Protein 1YJ7 (pdb70)

B-factor: mean 23.61, std 8.64, range [11.07, 56.61]

Radius of gyration: 27.66 Å; Cα contacts (8 Å, |Δi|>4): 1142; chains: 4; bounding box: 92×52×59 Å

CATH classification: 3.30.70.1530 (+1 more: 3.30.300.30)

InterPro domains:
  IPR003282 Type III secretion system lipoprotein SctJ [PR01338] (25-35)
  IPR003282 Type III secretion system lipoprotein SctJ [PR01338] (77-90)
  IPR003282 Type III secretion system lipoprotein SctJ [PR01338] (97-112)
  IPR003282 Type III secretion system lipoprotein SctJ [PR01338] (117-130)
  IPR003282 Type III secretion system lipoprotein SctJ [PR01338] (160-172)
  IPR003282 Type III secretion system lipoprotein SctJ [TIGR02544] (8-185)
  IPR006182 Flagellar M-ring, N-terminal [PF01514] (22-181)
  IPR043427 Lipoprotein YscJ/Flagellar M-ring protein [PTHR30046] (10-185)
  IPR045851 AMP-binding enzyme domain superfamily [G3DSA:3.30.300.30] (98-190)

Secondary structure (DSSP, 8-state):
-EEEEEEEE-HHHHHHHHHHHHHTT---EEEE-TTS-EEEEEEGGGHHHHHHHHHHTTPSPPP---HHHH---HHHHHHHHHHHHHHHHHHHHTTSTTEEEEEEEEE--EEEEEEEE-TT---GGGHHHHHHHHHHHSTT--GGGEEEEEEE--/-EEEEEEE-HHHHHHHHHHHHHTT--EEEEE-TTS-EEEEE-GGGHHHHHHHHHHTT-SPPP---HHHH---HHHHHHHHHHHHHHHHHHHHTTSTTEEEEEEEEE---EEEEEEEE-TT---GGGHHHHHHHHHHHSTT--GGGEEEEEEE--/-EEEEEEE-HHHHHHHHHHHHHTT--EEEEE-TTS-EEEEE-GGGHHHHHHHHHHTTPSPPP---HHHH---HHHHHHHHHHHHHHHHHHHHTTSTTEEEEEEEEE---EEEEEEEE-TTS--GGGHHHHHHHHHHHSTT--GGGEEEEEEE-/-EEEEEEE-HHHHHHHHHHHHHTT--EEEEE-TTS-EEEEE-GGGHHHHHHHHHHTT-SPPP---HHHH---HHHHHHHHHHHHHHHHHHHHTTSTTEEEEEEEEE---EEEEEEEE-TT---GGGHHHHHHHHHHHSTT--GGGEEEEEEETTBTT-

Sequence (619 aa):
MKEQLYTGLTEKEANQMQALLLSNDVNVSKEMDKSGNMTLSVAAADFVRAITILNNNGFPKKKFADIEVIFPSPSQENAKINYLKEQDIERLLSKIPGVIDCSVSLNVSSAAVLVISSPEVNLAPSVIQIKNLVKNSVDDLKLENISVVIKSSSKEQLYTGLTEKEANQMQALLLSNDVNVSKEMDKSGNMTLSVAAADFVRAITILNNNGFPKKKFADIEVIFPSPSQENAKINYLKEQDIERLLSKIPGVIDCSVSLNVPSSAAVLVISSPEVNLAPSVIQIKNLVKNSVDDLKLENISVVIKSSSKEQLYTGLTEKEANQMQALLLSNDVNVSKEMDKSGNMTLSVAAADFVRAITILNNNGFPKKKFADIEVIFPSPSQENAKINYLKEQDIERLLSKIPGVIDCSVSLNVPSSAAVLVISSPEVNLAPSVIQIKNLVKNSVDDLKLENISVVIKSSKEQLYTGLTEKEANQMQALLLSNDVNVSKEMDKSGNMTLSVAAADFVRAITILNNNGFPKKKFADIEVIFPSPSQENAKINYLKEQDIERLLSKIPGVIDCSVSLNVPSSAAVLVISSPEVNLAPSVIQIKNLVKNSVDDLKLENISVVIKSSSGQDG

Foldseek 3Di:
DKAWDDKQADPVLVVVLCVQQVVVPFHWDWDADPVRIMIIMGRPVCVVVSVVSCVVVCPPPDDDDDLCVVPCPDVNVVVVVQVVLQVVLQVVVCPPPFFPGKGWDQDPPAIEIETEGAPVDDCPVCPVVSLVSSQVSDPPYDSVRYHYHYHYPD/DAWDDWQADPVLVVVLVVQCVVVVWAKDWDADPVRIIIIDGDPVCVVVSVVSQVVLCPPPDDDDDLCVVPCPPVSVVVVVQVVLQVVLQVVVCPPAFFPGKGWDWAPVIAIEIETEGEPPDDCVVCQVVSLVSSQVSDPNHDSVRYHYHYHYSD/DAWDDKQAAPVLVVVLCVQCVVVVWDKDWDADPVRIIIIDGDPVCVVVSVVSCVVVCPPPDDDDDLCVVPCPVVNVVVVVQVVLQVVLQVVVCPPAFFDGKGKDWAPVIAIEIETEGAPVDDCPVVQVVSLVSSQVSDPNHDSVRYHYHYHYD/DAWDDWQADPVLCVVLVVQCVVVVWDKDWDADPVRIITIDGDPVCVVVSCVSCVVLCPPPDDDDDLCVVPCPPVNVVVVVQVVLQVVLQVVVCPPPFWDGKGWDWDPVIAIEIETEGAQVDDCVVCPVVSLVSSQVSDPNHDSVRYHYDYYYPVDDVD

Nearest PDB structures (foldseek):
  1yj7-assembly1_A  TM=1.007E+00  e=2.383E-31  Escherichia coli
  1yj7-assembly1_C  TM=9.961E-01  e=4.045E-28  Escherichia coli
  2y9j-assembly1_Y  TM=9.051E-01  e=1.769E-15  Salmonella enterica subsp. enterica serovar Typhimurium
  8axn-assembly1_a  TM=8.105E-01  e=4.678E-13  Shigella flexneri
  4oyc-assembly1_A  TM=8.764E-01  e=5.494E-07  Salmonella enterica subsp. enterica serovar Typhimurium str. LT2

Organism: Escherichia coli (NCBI:txid562)

Solvent-accessible surface area: 29786 Å² total; per-residue (Å²): 186,135,59,109,17,63,72,47,11,90,33,83,36,0,0,44,0,1,12,33,0,49,66,67,117,1,111,18,45,36,99,76,57,212,95,36,57,4,10,0,7,2,50,29,105,24,68,113,114,0,35,64,21,0,93,116,63,41,29,54,113,168,189,174,85,71,27,49,110,99,71,140,100,107,94,56,29,91,38,16,54,37,58,15,36,26,26,30,2,22,92,3,1,30,48,5,43,8,6,26,60,9,63,8,71,14,89,104,62,36,6,53,5,73,0,42,7,2,63,143,61,109,9,68,99,8,33,111,59,1,48,40,1,0,52,6,1,6,80,111,8,127,70,145,65,7,68,22,73,45,123,53,68,122,144,31,47,1,9,42,49,12,81,34,70,33,0,1,36,0,10,7,36,0,65,77,64,127,2,75,12,43,48,128,114,64,213,93,26,51,17,24,0,20,0,31,57,102,25,0,48,100,0,3,62,22,0,36,20,70,14,21,23,99,66,190,32,14,68,6,57,95,10,6,139,87,109,45,51,40,93,16,19,56,30,59,15,35,10,24,24,2,17,81,3,0,26,48,4,53,16,7,41,30,3,7,8,2,2,22,109,148,8,10,0,0,0,0,0,11,4,3,63,138,62,110,8,62,104,10,35,114,57,0,48,43,1,0,58,9,1,5,76,87,9,125,80,139,32,6,14,19,10,41,43,44,49,116,160,42,79,4,5,49,47,11,91,31,78,30,0,0,51,0,0,12,36,0,47,69,63,124,1,108,16,48,31,108,78,58,212,96,36,57,4,5,0,15,0,37,73,105,28,5,48,109,0,0,63,24,0,40,22,58,13,24,24,94,83,186,38,18,65,6,51,98,7,5,132,83,115,39,44,33,86,14,23,51,32,54,15,36,9,24,24,2,16,79,4,0,33,58,5,22,15,12,35,34,1,7,9,1,1,22,110,145,8,11,0,0,0,0,0,10,4,2,65,140,45,103,2,63,108,6,34,100,63,0,43,41,1,0,59,10,1,3,79,89,10,120,70,133,35,6,13,19,8,38,44,59,75,145,30,50,1,8,42,48,12,85,112,144,35,0,73,83,0,33,61,38,0,92,87,57,123,2,84,15,48,74,111,124,67,210,95,27,54,16,14,0,15,0,28,65,104,25,0,51,101,0,8,67,25,0,38,28,68,17,22,27,113,84,186,29,15,66,4,95,92,10,6,132,80,115,41,47,92,93,14,56,99,32,81,101,74,9,71,53,5,34,155,79,0,56,160,36,120,17,15,97,55,6,5,7,2,2,18,108,138,9,10,0,0,0,0,0,11,5,27,61,162,57,112,9,54,106,22,32,128,106,0,56,62,73,0,68,118,32,13,109,96,8,121,82,141,36,6,16,24,7,46,27,15,57,71,16,47,156,62

Structure (mmCIF, N/CA/C/O backbone):
data_1YJ7
#
_entry.id   1YJ7
#
_cell.length_a   164.817
_cell.length_b   164.817
_cell.length_c   67.179
_cell.angle_alpha   90.00
_cell.angle_beta   90.00
_cell.angle_gamma   120.00
#
_symmetry.space_group_name_H-M   'P 65'
#
loop_
_entity.id
_entity.type
_entity.pdbx_description
1 polymer escJ
2 non-polymer 'PHOSPHATE ION'
3 non-polymer GLYCEROL
4 water water
#
loop_
_atom_site.group_PDB
_atom_site.id
_atom_site.type_symbol
_atom_site.label_atom_id
_atom_site.label_alt_id
_atom_site.label_comp_id
_atom_site.label_asym_id
_atom_site.label_entity_id
_atom_site.label_seq_id
_atom_site.pdbx_PDB_ins_code
_atom_site.Cartn_x
_atom_site.Cartn_y
_atom_site.Cartn_z
_atom_site.occupancy
_atom_site.B_iso_or_equiv
_atom_site.auth_seq_id
_atom_site.auth_comp_id
_atom_site.auth_asym_id
_atom_site.auth_atom_id
_atom_site.pdbx_PDB_model_num
ATOM 1 N N . MET A 1 1 ? 42.188 70.484 26.062 1.00 18.53 20 MET A N 1
ATOM 2 C CA . MET A 1 1 ? 41.939 69.069 26.455 1.00 19.25 20 MET A CA 1
ATOM 3 C C . MET A 1 1 ? 40.971 69.040 27.629 1.00 18.88 20 MET A C 1
ATOM 4 O O . MET A 1 1 ? 41.112 69.819 28.554 1.00 16.76 20 MET A O 1
ATOM 9 N N . LYS A 1 2 ? 40.007 68.138 27.548 1.00 19.61 21 LYS A N 1
ATOM 10 C CA . LYS A 1 2 ? 38.999 67.897 28.576 1.00 20.63 21 LYS A CA 1
ATOM 11 C C . LYS A 1 2 ? 39.385 66.617 29.290 1.00 20.38 21 LYS A C 1
ATOM 12 O O . LYS A 1 2 ? 40.010 65.737 28.696 1.00 20.66 21 LYS A O 1
ATOM 18 N N . GLU A 1 3 ? 39.001 66.489 30.560 1.00 18.91 22 GLU A N 1
ATOM 19 C CA . GLU A 1 3 ? 39.236 65.268 31.309 1.00 18.64 22 GLU A CA 1
ATOM 20 C C . GLU A 1 3 ? 37.979 64.866 32.063 1.00 17.41 22 GLU A C 1
ATOM 21 O O . GLU A 1 3 ? 37.399 65.679 32.769 1.00 15.50 22 GLU A O 1
ATOM 27 N N . GLN A 1 4 ? 37.570 63.615 31.888 1.00 16.31 23 GLN A N 1
ATOM 28 C CA . GLN A 1 4 ? 36.388 63.096 32.571 1.00 15.96 23 GLN A CA 1
ATOM 29 C C . GLN A 1 4 ? 36.693 63.052 34.049 1.00 15.42 23 GLN A C 1
ATOM 30 O O . GLN A 1 4 ? 37.795 62.702 34.435 1.00 16.79 23 GLN A O 1
ATOM 41 N N . LEU A 1 5 ? 35.731 63.431 34.858 1.00 14.99 24 LEU A N 1
ATOM 42 C CA . LEU A 1 5 ? 35.821 63.209 36.316 1.00 14.20 24 LEU A CA 1
ATOM 43 C C . LEU A 1 5 ? 35.116 61.906 36.684 1.00 13.99 24 LEU A C 1
ATOM 44 O O . LEU A 1 5 ? 35.750 60.938 37.101 1.00 14.05 24 LEU A O 1
ATOM 49 N N . TYR A 1 6 ? 33.806 61.871 36.477 1.00 14.04 25 TYR A N 1
ATOM 50 C CA . TYR A 1 6 ? 32.970 60.746 36.856 1.00 13.62 25 TYR A CA 1
ATOM 51 C C . TYR A 1 6 ? 31.896 60.463 35.799 1.00 15.05 25 TYR A C 1
ATOM 52 O O . TYR A 1 6 ? 31.337 61.384 35.217 1.00 15.17 25 TYR A O 1
ATOM 61 N N . THR A 1 7 ? 31.627 59.184 35.578 1.00 16.37 26 THR A N 1
ATOM 62 C CA . THR A 1 7 ? 30.456 58.711 34.834 1.00 16.67 26 THR A CA 1
ATOM 63 C C . THR A 1 7 ? 29.497 57.951 35.754 1.00 17.44 26 THR A C 1
ATOM 64 O O . THR A 1 7 ? 29.799 57.692 36.935 1.00 17.41 26 THR A O 1
ATOM 68 N N . GLY A 1 8 ? 28.340 57.579 35.208 1.00 17.44 27 GLY A N 1
ATOM 69 C CA . GLY A 1 8 ? 27.379 56.758 35.925 1.00 17.83 27 GLY A CA 1
ATOM 70 C C . GLY A 1 8 ? 26.611 57.485 37.008 1.00 17.82 27 GLY A C 1
ATOM 71 O O . GLY A 1 8 ? 26.038 56.854 37.903 1.00 18.35 27 GLY A O 1
ATOM 72 N N . LEU A 1 9 ? 26.597 58.819 36.969 1.00 16.81 28 LEU A N 1
ATOM 73 C CA . LEU A 1 9 ? 25.952 59.595 38.028 1.00 16.49 28 LEU A CA 1
ATOM 74 C C . LEU A 1 9 ? 24.445 59.736 37.780 1.00 16.55 28 LEU A C 1
ATOM 75 O O . LEU A 1 9 ? 23.999 59.809 36.632 1.00 16.49 28 LEU A O 1
ATOM 80 N N . THR A 1 10 ? 23.664 59.799 38.859 1.00 16.73 29 THR A N 1
ATOM 81 C CA . THR A 1 10 ? 22.267 60.220 38.752 1.00 16.69 29 THR A CA 1
ATOM 82 C C . THR A 1 10 ? 22.209 61.683 38.357 1.00 16.58 29 THR A C 1
ATOM 83 O O . THR A 1 10 ? 23.172 62.434 38.529 1.00 15.00 29 THR A O 1
ATOM 87 N N . GLU A 1 11 ? 21.063 62.097 37.833 1.00 16.68 30 GLU A N 1
ATOM 88 C CA . GLU A 1 11 ? 20.888 63.490 37.474 1.00 16.48 30 GLU A CA 1
ATOM 89 C C . GLU A 1 11 ? 21.027 64.382 38.712 1.00 16.81 30 GLU A C 1
ATOM 90 O O . GLU A 1 11 ? 21.708 65.403 38.664 1.00 14.94 30 GLU A O 1
ATOM 96 N N . LYS A 1 12 ? 20.434 63.978 39.835 1.00 17.35 31 LYS A N 1
ATOM 97 C CA . LYS A 1 12 ? 20.464 64.782 41.061 1.00 18.37 31 LYS A CA 1
ATOM 98 C C . LYS A 1 12 ? 21.893 64.988 41.578 1.00 17.85 31 LYS A C 1
ATOM 99 O O . LYS A 1 12 ? 22.282 66.108 41.911 1.00 17.39 31 LYS A O 1
ATOM 105 N N . GLU A 1 13 ? 22.670 63.910 41.644 1.00 17.24 32 GLU A N 1
ATOM 106 C CA . GLU A 1 13 ? 24.028 64.013 42.165 1.00 17.53 32 GLU A CA 1
ATOM 107 C C . GLU A 1 13 ? 24.956 64.756 41.196 1.00 16.07 32 GLU A C 1
ATOM 108 O O . GLU A 1 13 ? 25.771 65.561 41.642 1.00 16.45 32 GLU A O 1
ATOM 114 N N . ALA A 1 14 ? 24.843 64.503 39.893 1.00 14.40 33 ALA A N 1
ATOM 115 C CA . ALA A 1 14 ? 25.636 65.255 38.927 1.00 13.82 33 ALA A CA 1
ATOM 116 C C . ALA A 1 14 ? 25.319 66.731 39.088 1.00 13.43 33 ALA A C 1
ATOM 117 O O . ALA A 1 14 ? 26.217 67.553 39.029 1.00 13.00 33 ALA A O 1
ATOM 119 N N . ASN A 1 15 ? 24.042 67.081 39.277 1.00 13.86 34 ASN A N 1
ATOM 120 C CA . ASN A 1 15 ? 23.690 68.480 39.491 1.00 14.00 34 ASN A CA 1
ATOM 121 C C . ASN A 1 15 ? 24.317 69.082 40.739 1.00 13.75 34 ASN A C 1
ATOM 122 O O . ASN A 1 15 ? 24.776 70.216 40.714 1.00 13.71 34 ASN A O 1
ATOM 127 N N . GLN A 1 16 ? 24.334 68.321 41.824 1.00 14.02 35 GLN A N 1
ATOM 128 C CA . GLN A 1 16 ? 24.943 68.789 43.059 1.00 14.42 35 GLN A CA 1
ATOM 129 C C . GLN A 1 16 ? 26.447 69.026 42.857 1.00 13.60 35 GLN A C 1
ATOM 130 O O . GLN A 1 16 ? 26.985 70.052 43.264 1.00 13.27 35 GLN A O 1
ATOM 141 N N . MET A 1 17 ? 27.098 68.096 42.186 1.00 13.23 36 MET A N 1
ATOM 142 C CA . MET A 1 17 ? 28.539 68.190 41.925 1.00 13.13 36 MET A CA 1
ATOM 143 C C . MET A 1 17 ? 28.877 69.341 40.968 1.00 12.98 36 MET A C 1
ATOM 144 O O . MET A 1 17 ? 29.857 70.072 41.182 1.00 12.16 36 MET A O 1
ATOM 149 N N . GLN A 1 18 ? 28.069 69.499 39.911 1.00 12.64 37 GLN A N 1
ATOM 150 C CA . GLN A 1 18 ? 28.253 70.558 38.930 1.00 12.45 37 GLN A CA 1
ATOM 151 C C . GLN A 1 18 ? 28.062 71.925 39.572 1.00 12.25 37 GLN A C 1
ATOM 152 O O . GLN A 1 18 ? 28.880 72.826 39.401 1.00 11.59 37 GLN A O 1
ATOM 158 N N . ALA A 1 19 ? 27.013 72.079 40.375 1.00 12.01 38 ALA A N 1
ATOM 159 C CA . ALA A 1 19 ? 26.787 73.348 41.050 1.00 12.35 38 ALA A CA 1
ATOM 160 C C . ALA A 1 19 ? 27.886 73.651 42.067 1.00 13.12 38 ALA A C 1
ATOM 161 O O . ALA A 1 19 ? 28.323 74.788 42.177 1.00 12.58 38 ALA A O 1
ATOM 163 N N . LEU A 1 20 ? 28.357 72.637 42.788 1.00 12.82 39 LEU A N 1
ATOM 164 C CA . LEU A 1 20 ? 29.450 72.813 43.731 1.00 12.69 39 LEU A CA 1
ATOM 165 C C . LEU A 1 20 ? 30.729 73.323 43.045 1.00 12.69 39 LEU A C 1
ATOM 166 O O . LEU A 1 20 ? 31.385 74.251 43.516 1.00 12.68 39 LEU A O 1
ATOM 171 N N . LEU A 1 21 ? 31.073 72.709 41.922 1.00 12.75 40 LEU A N 1
ATOM 172 C CA . LEU A 1 21 ? 32.270 73.107 41.174 1.00 12.52 40 LEU A CA 1
ATOM 173 C C . LEU A 1 21 ? 32.111 74.510 40.631 1.00 12.05 40 LEU A C 1
ATOM 174 O O . LEU A 1 21 ? 32.993 75.354 40.819 1.00 11.58 40 LEU A O 1
ATOM 179 N N . LEU A 1 22 ? 30.988 74.796 39.975 1.00 11.69 41 LEU A N 1
ATOM 180 C CA . LEU A 1 22 ? 30.806 76.123 39.405 1.00 12.39 41 LEU A CA 1
ATOM 181 C C . LEU A 1 22 ? 30.868 77.193 40.493 1.00 13.27 41 LEU A C 1
ATOM 182 O O . LEU A 1 22 ? 31.453 78.255 40.298 1.00 12.55 41 LEU A O 1
ATOM 187 N N . SER A 1 23 ? 30.290 76.908 41.654 1.00 14.88 42 SER A N 1
ATOM 188 C CA . SER A 1 23 ? 30.236 77.921 42.709 1.00 16.45 42 SER A CA 1
ATOM 189 C C . SER A 1 23 ? 31.585 78.106 43.407 1.00 16.86 42 SER A C 1
ATOM 190 O O . SER A 1 23 ? 31.799 79.107 44.100 1.00 17.91 42 SER A O 1
ATOM 193 N N . ASN A 1 24 ? 32.496 77.161 43.183 1.00 16.18 43 ASN A N 1
ATOM 194 C CA . ASN A 1 24 ? 33.867 77.214 43.648 1.00 16.53 43 ASN A CA 1
ATOM 195 C C . ASN A 1 24 ? 34.850 77.519 42.493 1.00 16.75 43 ASN A C 1
ATOM 196 O O . ASN A 1 24 ? 36.034 77.156 42.527 1.00 17.71 43 ASN A O 1
ATOM 201 N N . ASP A 1 25 ? 34.326 78.175 41.467 1.00 17.26 44 ASP A N 1
ATOM 202 C CA . ASP A 1 25 ? 35.120 78.738 40.381 1.00 18.24 44 ASP A CA 1
ATOM 203 C C . ASP A 1 25 ? 35.933 77.703 39.615 1.00 17.13 44 ASP A C 1
ATOM 204 O O . ASP A 1 25 ? 37.084 77.924 39.219 1.00 17.97 44 ASP A O 1
ATOM 209 N N . VAL A 1 26 ? 35.279 76.579 39.352 1.00 15.77 45 VAL A N 1
ATOM 210 C CA . VAL A 1 26 ? 35.767 75.584 38.417 1.00 15.42 45 VAL A CA 1
ATOM 211 C C . VAL A 1 26 ? 34.710 75.319 37.353 1.00 14.98 45 VAL A C 1
ATOM 212 O O . VAL A 1 26 ? 33.584 74.912 37.662 1.00 13.86 45 VAL A O 1
ATOM 216 N N . ASN A 1 27 ? 35.078 75.543 36.094 1.00 14.24 46 ASN A N 1
ATOM 217 C CA . ASN A 1 27 ? 34.216 75.231 34.964 1.00 15.17 46 ASN A CA 1
ATOM 218 C C . ASN A 1 27 ? 33.957 73.739 34.881 1.00 15.10 46 ASN A C 1
ATOM 219 O O . ASN A 1 27 ? 34.812 72.944 35.246 1.00 15.99 46 ASN A O 1
ATOM 224 N N . VAL A 1 28 ? 32.779 73.361 34.409 1.00 15.19 47 VAL A N 1
ATOM 225 C CA . VAL A 1 28 ? 32.464 71.951 34.241 1.00 15.99 47 VAL A CA 1
ATOM 226 C C . VAL A 1 28 ? 31.497 71.760 33.074 1.00 15.72 47 VAL A C 1
ATOM 227 O O . VAL A 1 28 ? 30.665 72.634 32.770 1.00 14.95 47 VAL A O 1
ATOM 231 N N . SER A 1 29 ? 31.654 70.630 32.384 1.00 14.45 48 SER A N 1
ATOM 232 C CA . SER A 1 29 ? 30.767 70.243 31.317 1.00 15.03 48 SER A CA 1
ATOM 233 C C . SER A 1 29 ? 30.101 68.920 31.671 1.00 15.10 48 SER A C 1
ATOM 234 O O . SER A 1 29 ? 30.650 68.110 32.408 1.00 14.18 48 SER A O 1
ATOM 237 N N . LYS A 1 30 ? 28.901 68.715 31.145 1.00 14.51 49 LYS A N 1
ATOM 238 C CA . LYS A 1 30 ? 28.088 67.569 31.480 1.00 14.43 49 LYS A CA 1
ATOM 239 C C . LYS A 1 30 ? 27.520 66.944 30.220 1.00 16.34 49 LYS A C 1
ATOM 240 O O . LYS A 1 30 ? 27.167 67.660 29.280 1.00 16.30 49 LYS A O 1
ATOM 246 N N . GLU A 1 31 ? 27.443 65.624 30.205 1.00 16.94 50 GLU A N 1
ATOM 247 C CA . GLU A 1 31 ? 26.747 64.915 29.130 1.00 19.68 50 GLU A CA 1
ATOM 248 C C . GLU A 1 31 ? 25.983 63.723 29.693 1.00 20.30 50 GLU A C 1
ATOM 249 O O . GLU A 1 31 ? 26.294 63.244 30.766 1.00 18.66 50 GLU A O 1
ATOM 255 N N . MET A 1 32 ? 24.983 63.250 28.950 1.00 21.67 51 MET A N 1
ATOM 256 C CA . MET A 1 32 ? 24.283 62.025 29.300 1.00 22.82 51 MET A CA 1
ATOM 257 C C . MET A 1 32 ? 24.759 60.911 28.374 1.00 24.09 51 MET A C 1
ATOM 258 O O . MET A 1 32 ? 24.805 61.110 27.156 1.00 24.50 51 MET A O 1
ATOM 263 N N . ASP A 1 33 ? 25.123 59.756 28.933 1.00 25.23 52 ASP A N 1
ATOM 264 C CA . ASP A 1 33 ? 25.571 58.626 28.116 1.00 26.66 52 ASP A CA 1
ATOM 265 C C . ASP A 1 33 ? 24.372 57.825 27.596 1.00 28.27 52 ASP A C 1
ATOM 266 O O . ASP A 1 33 ? 23.217 58.196 27.830 1.00 27.43 52 ASP A O 1
ATOM 271 N N . LYS A 1 34 ? 24.658 56.743 26.877 1.00 30.70 53 LYS A N 1
ATOM 272 C CA . LYS A 1 34 ? 23.617 55.961 26.207 1.00 32.62 53 LYS A CA 1
ATOM 273 C C . LYS A 1 34 ? 22.703 55.203 27.166 1.00 32.76 53 LYS A C 1
ATOM 274 O O . LYS A 1 34 ? 21.608 54.788 26.768 1.00 34.37 53 LYS A O 1
ATOM 280 N N . SER A 1 35 ? 23.138 55.014 28.414 1.00 32.13 54 SER A N 1
ATOM 281 C CA . SER A 1 35 ? 22.318 54.366 29.444 1.00 31.32 54 SER A CA 1
ATOM 282 C C . SER A 1 35 ? 21.477 55.329 30.280 1.00 30.06 54 SER A C 1
ATOM 283 O O . SER A 1 35 ? 20.759 54.898 31.192 1.00 30.96 54 SER A O 1
ATOM 286 N N . GLY A 1 36 ? 21.565 56.625 29.985 1.00 27.91 55 GLY A N 1
ATOM 287 C CA . GLY A 1 36 ? 20.818 57.640 30.701 1.00 26.29 55 GLY A CA 1
ATOM 288 C C . GLY A 1 36 ? 21.509 58.199 31.943 1.00 24.89 55 GLY A C 1
ATOM 289 O O . GLY A 1 36 ? 20.902 58.961 32.682 1.00 24.93 55 GLY A O 1
ATOM 290 N N . ASN A 1 37 ? 22.764 57.818 32.176 1.00 22.72 56 ASN A N 1
ATOM 291 C CA . ASN A 1 37 ? 23.526 58.334 33.306 1.00 21.34 56 ASN A CA 1
ATOM 292 C C . ASN A 1 37 ? 24.348 59.561 32.902 1.00 19.06 56 ASN A C 1
ATOM 293 O O . ASN A 1 37 ? 24.568 59.809 31.712 1.00 18.36 56 ASN A O 1
ATOM 298 N N . MET A 1 38 ? 24.818 60.315 33.902 1.00 17.41 57 MET A N 1
ATOM 299 C CA . MET A 1 38 ? 25.475 61.589 33.663 1.00 16.05 57 MET A CA 1
ATOM 300 C C . MET A 1 38 ? 26.979 61.487 33.849 1.00 16.07 57 MET A C 1
ATOM 301 O O . MET A 1 38 ? 27.453 60.795 34.744 1.00 16.05 57 MET A O 1
ATOM 306 N N . THR A 1 39 ? 27.702 62.182 32.978 1.00 14.86 58 THR A N 1
ATOM 307 C CA . THR A 1 39 ? 29.153 62.289 33.029 1.00 14.38 58 THR A CA 1
ATOM 308 C C . THR A 1 39 ? 29.538 63.750 33.216 1.00 13.80 58 THR A C 1
ATOM 309 O O . THR A 1 39 ? 29.019 64.623 32.522 1.00 13.58 58 THR A O 1
ATOM 313 N N . LEU A 1 40 ? 30.440 64.018 34.159 1.00 12.36 59 LEU A N 1
ATOM 314 C CA . LEU A 1 40 ? 30.981 65.352 34.376 1.00 12.16 59 LEU A CA 1
ATOM 315 C C . LEU A 1 40 ? 32.445 65.345 33.988 1.00 11.70 59 LEU A C 1
ATOM 316 O O . LEU A 1 40 ? 33.168 64.400 34.303 1.00 12.15 59 LEU A O 1
ATOM 321 N N . SER A 1 41 ? 32.860 66.393 33.282 1.00 11.95 60 SER A N 1
ATOM 322 C CA . SER A 1 41 ? 34.243 66.616 32.855 1.00 11.72 60 SER A CA 1
ATOM 323 C C . SER A 1 41 ? 34.689 68.030 33.191 1.00 11.73 60 SER A C 1
ATOM 324 O O . SER A 1 41 ? 33.861 68.913 33.399 1.00 12.26 60 SER A O 1
ATOM 327 N N . VAL A 1 42 ? 35.997 68.247 33.216 1.00 11.79 61 VAL A N 1
ATOM 328 C CA . VAL A 1 42 ? 36.574 69.570 33.393 1.00 12.67 61 VAL A CA 1
ATOM 329 C C . VAL A 1 42 ? 37.691 69.778 32.373 1.00 12.64 61 VAL A C 1
ATOM 330 O O . VAL A 1 42 ? 38.173 68.831 31.759 1.00 12.60 61 VAL A O 1
ATOM 334 N N . ALA A 1 43 ? 38.110 71.022 32.210 1.00 12.87 62 ALA A N 1
ATOM 335 C CA . ALA A 1 43 ? 39.322 71.304 31.448 1.00 13.46 62 ALA A CA 1
ATOM 336 C C . ALA A 1 43 ? 40.457 70.604 32.166 1.00 13.96 62 ALA A C 1
ATOM 337 O O . ALA A 1 43 ? 40.490 70.568 33.408 1.00 13.55 62 ALA A O 1
ATOM 339 N N . ALA A 1 44 ? 41.383 70.002 31.417 1.00 14.06 63 ALA A N 1
ATOM 340 C CA . ALA A 1 44 ? 42.419 69.184 32.053 1.00 15.21 63 ALA A CA 1
ATOM 341 C C . ALA A 1 44 ? 43.229 69.911 33.113 1.00 14.82 63 ALA A C 1
ATOM 342 O O . ALA A 1 44 ? 43.612 69.304 34.112 1.00 15.39 63 ALA A O 1
ATOM 344 N N . ALA A 1 45 ? 43.479 71.206 32.916 1.00 14.53 64 ALA A N 1
ATOM 345 C CA . ALA A 1 45 ? 44.292 71.988 33.820 1.00 14.44 64 ALA A CA 1
ATOM 346 C C . ALA A 1 45 ? 43.617 72.154 35.170 1.00 14.52 64 ALA A C 1
ATOM 347 O O . ALA A 1 45 ? 44.286 72.423 36.162 1.00 15.82 64 ALA A O 1
ATOM 349 N N . ASP A 1 46 ? 42.301 71.973 35.193 1.00 12.67 65 ASP A N 1
ATOM 350 C CA . ASP A 1 46 ? 41.502 72.155 36.399 1.00 12.61 65 ASP A CA 1
ATOM 351 C C . ASP A 1 46 ? 41.274 70.856 37.179 1.00 12.69 65 ASP A C 1
ATOM 352 O O . ASP A 1 46 ? 40.560 70.854 38.202 1.00 12.09 65 ASP A O 1
ATOM 357 N N . PHE A 1 47 ? 41.863 69.751 36.719 1.00 11.66 66 PHE A N 1
ATOM 358 C CA . PHE A 1 47 ? 41.541 68.457 37.289 1.00 12.60 66 PHE A CA 1
ATOM 359 C C . PHE A 1 47 ? 41.855 68.377 38.797 1.00 12.11 66 PHE A C 1
ATOM 360 O O . PHE A 1 47 ? 41.016 67.930 39.585 1.00 11.73 66 PHE A O 1
ATOM 368 N N . VAL A 1 48 ? 43.029 68.820 39.198 1.00 12.60 67 VAL A N 1
ATOM 369 C CA . VAL A 1 48 ? 43.408 68.713 40.621 1.00 13.21 67 VAL A CA 1
ATOM 370 C C . VAL A 1 48 ? 42.495 69.575 41.506 1.00 13.17 67 VAL A C 1
ATOM 371 O O . VAL A 1 48 ? 41.992 69.103 42.518 1.00 13.30 67 VAL A O 1
ATOM 375 N N . ARG A 1 49 ? 42.248 70.817 41.111 1.00 13.12 68 ARG A N 1
ATOM 376 C CA . ARG A 1 49 ? 41.341 71.710 41.830 1.00 14.22 68 ARG A CA 1
ATOM 377 C C . ARG A 1 49 ? 39.959 71.095 41.961 1.00 13.35 68 ARG A C 1
ATOM 378 O O . ARG A 1 49 ? 39.347 71.129 43.034 1.00 11.54 68 ARG A O 1
ATOM 386 N N . ALA A 1 50 ? 39.462 70.514 40.865 1.00 12.15 69 ALA A N 1
ATOM 387 C CA . ALA A 1 50 ? 38.144 69.883 40.856 1.00 11.49 69 ALA A CA 1
ATOM 388 C C . ALA A 1 50 ? 38.027 68.688 41.791 1.00 11.78 69 ALA A C 1
ATOM 389 O O . ALA A 1 50 ? 37.074 68.597 42.571 1.00 12.15 69 ALA A O 1
ATOM 391 N N . ILE A 1 51 ? 38.986 67.770 41.724 1.00 11.96 70 ILE A N 1
ATOM 392 C CA . ILE A 1 51 ? 38.968 66.603 42.590 1.00 12.56 70 ILE A CA 1
ATOM 393 C C . ILE A 1 51 ? 39.112 67.037 44.057 1.00 12.27 70 ILE A C 1
ATOM 394 O O . ILE A 1 51 ? 38.475 66.444 44.922 1.00 12.81 70 ILE A O 1
ATOM 399 N N . THR A 1 52 ? 39.899 68.064 44.309 1.00 13.82 71 THR A N 1
ATOM 400 C CA . THR A 1 52 ? 40.062 68.606 45.666 1.00 14.77 71 THR A CA 1
ATOM 401 C C . THR A 1 52 ? 38.729 69.071 46.245 1.00 14.48 71 THR A C 1
ATOM 402 O O . THR A 1 52 ? 38.342 68.658 47.348 1.00 14.35 71 THR A O 1
ATOM 406 N N . ILE A 1 53 ? 38.000 69.887 45.476 1.00 13.45 72 ILE A N 1
ATOM 407 C CA . ILE A 1 53 ? 36.701 70.384 45.866 1.00 13.23 72 ILE A CA 1
ATOM 408 C C . ILE A 1 53 ? 35.708 69.236 46.087 1.00 12.84 72 ILE A C 1
ATOM 409 O O . ILE A 1 53 ? 34.963 69.231 47.070 1.00 13.35 72 ILE A O 1
ATOM 414 N N . LEU A 1 54 ? 35.682 68.277 45.165 1.00 12.14 73 LEU A N 1
ATOM 415 C CA . LEU A 1 54 ? 34.764 67.161 45.286 1.00 11.88 73 LEU A CA 1
ATOM 416 C C . LEU A 1 54 ? 35.099 66.321 46.530 1.00 12.87 73 LEU A C 1
ATOM 417 O O . LEU A 1 54 ? 34.178 65.993 47.304 1.00 12.35 73 LEU A O 1
ATOM 422 N N . ASN A 1 55 ? 36.377 65.994 46.706 1.00 12.99 74 ASN A N 1
ATOM 423 C CA . ASN A 1 55 ? 36.852 65.211 47.859 1.00 14.61 74 ASN A CA 1
ATOM 424 C C . ASN A 1 55 ? 36.462 65.908 49.166 1.00 15.75 74 ASN A C 1
ATOM 425 O O . ASN A 1 55 ? 35.977 65.254 50.115 1.00 15.85 74 ASN A O 1
ATOM 430 N N . ASN A 1 56 ? 36.663 67.223 49.206 1.00 16.04 75 ASN A N 1
ATOM 431 C CA . ASN A 1 56 ? 36.364 68.032 50.398 1.00 16.86 75 ASN A CA 1
ATOM 432 C C . ASN A 1 56 ? 34.894 68.108 50.729 1.00 17.02 75 ASN A C 1
ATOM 433 O O . ASN A 1 56 ? 34.536 68.533 51.834 1.00 18.53 75 ASN A O 1
ATOM 438 N N . ASN A 1 57 ? 34.025 67.744 49.782 1.00 15.62 76 ASN A N 1
ATOM 439 C CA . ASN A 1 57 ? 32.594 67.727 49.999 1.00 16.49 76 ASN A CA 1
ATOM 440 C C . ASN A 1 57 ? 31.988 66.331 49.978 1.00 15.33 76 ASN A C 1
ATOM 441 O O . ASN A 1 57 ? 30.771 66.176 49.980 1.00 16.75 76 ASN A O 1
ATOM 446 N N . GLY A 1 58 ? 32.845 65.311 49.966 1.00 15.32 77 GLY A N 1
ATOM 447 C CA . GLY A 1 58 ? 32.413 63.928 50.023 1.00 14.99 77 GLY A CA 1
ATOM 448 C C . GLY A 1 58 ? 31.756 63.368 48.772 1.00 15.39 77 GLY A C 1
ATOM 449 O O . GLY A 1 58 ? 30.943 62.465 48.866 1.00 15.57 77 GLY A O 1
ATOM 450 N N . PHE A 1 59 ? 32.079 63.933 47.606 1.00 14.53 78 PHE A N 1
ATOM 451 C CA . PHE A 1 59 ? 31.519 63.465 46.335 1.00 14.50 78 PHE A CA 1
ATOM 452 C C . PHE A 1 59 ? 32.555 62.645 45.584 1.00 15.49 78 PHE A C 1
ATOM 453 O O . PHE A 1 59 ? 33.748 62.967 45.633 1.00 14.81 78 PHE A O 1
ATOM 461 N N . PRO A 1 60 ? 32.125 61.607 44.860 1.00 16.76 79 PRO A N 1
ATOM 462 C CA . PRO A 1 60 ? 30.732 61.144 44.810 1.00 17.52 79 PRO A CA 1
ATOM 463 C C . PRO A 1 60 ? 30.334 60.503 46.137 1.00 17.07 79 PRO A C 1
ATOM 464 O O . PRO A 1 60 ? 31.181 59.940 46.810 1.00 17.22 79 PRO A O 1
ATOM 468 N N . LYS A 1 61 ? 29.059 60.609 46.470 1.00 17.18 80 LYS A N 1
ATOM 469 C CA . LYS A 1 61 ? 28.564 60.247 47.798 1.00 17.51 80 LYS A CA 1
ATOM 470 C C . LYS A 1 61 ? 28.581 58.751 48.018 1.00 18.25 80 LYS A C 1
ATOM 471 O O . LYS A 1 61 ? 28.173 57.962 47.161 1.00 16.99 80 LYS A O 1
ATOM 477 N N . LYS A 1 62 ? 29.039 58.384 49.203 1.00 18.89 81 LYS A N 1
ATOM 478 C CA . LYS A 1 62 ? 29.027 57.023 49.660 1.00 20.25 81 LYS A CA 1
ATOM 479 C C . LYS A 1 62 ? 27.598 56.545 49.785 1.00 20.12 81 LYS A C 1
ATOM 480 O O . LYS A 1 62 ? 26.707 57.327 50.098 1.00 20.05 81 LYS A O 1
ATOM 486 N N . LYS A 1 63 ? 27.412 55.252 49.558 1.00 20.85 82 LYS A N 1
ATOM 487 C CA . LYS A 1 63 ? 26.134 54.587 49.708 1.00 21.45 82 LYS A CA 1
ATOM 488 C C . LYS A 1 63 ? 26.099 53.862 51.050 1.00 20.75 82 LYS A C 1
ATOM 489 O O . LYS A 1 63 ? 27.152 53.535 51.622 1.00 20.69 82 LYS A O 1
ATOM 495 N N . PHE A 1 64 ? 24.890 53.617 51.545 1.00 19.58 83 PHE A N 1
ATOM 496 C CA . PHE A 1 64 ? 24.699 52.899 52.793 1.00 19.37 83 PHE A CA 1
ATOM 497 C C . PHE A 1 64 ? 23.814 51.676 52.569 1.00 19.85 83 PHE A C 1
ATOM 498 O O . PHE A 1 64 ? 23.123 51.560 51.554 1.00 19.77 83 PHE A O 1
ATOM 506 N N . ALA A 1 65 ? 23.836 50.776 53.534 1.00 20.30 84 ALA A N 1
ATOM 507 C CA . ALA A 1 65 ? 23.148 49.503 53.403 1.00 21.55 84 ALA A CA 1
ATOM 508 C C . ALA A 1 65 ? 21.650 49.720 53.227 1.00 22.07 84 ALA A C 1
ATOM 509 O O . ALA A 1 65 ? 21.054 50.640 53.793 1.00 22.50 84 ALA A O 1
ATOM 511 N N . ASP A 1 66 ? 21.064 48.853 52.418 1.00 22.71 85 ASP A N 1
ATOM 512 C CA . ASP A 1 66 ? 19.667 48.886 52.037 1.00 23.82 85 ASP A CA 1
ATOM 513 C C . ASP A 1 66 ? 19.025 47.730 52.787 1.00 23.11 85 ASP A C 1
ATOM 514 O O . ASP A 1 66 ? 19.460 46.587 52.649 1.00 22.26 85 ASP A O 1
ATOM 519 N N . ILE A 1 67 ? 18.018 48.026 53.601 1.00 23.64 86 ILE A N 1
ATOM 520 C CA . ILE A 1 67 ? 17.325 46.999 54.370 1.00 24.05 86 ILE A CA 1
ATOM 521 C C . ILE A 1 67 ? 16.812 45.841 53.501 1.00 25.46 86 ILE A C 1
ATOM 522 O O . ILE A 1 67 ? 16.800 44.698 53.934 1.00 25.41 86 ILE A O 1
ATOM 527 N N . GLU A 1 68 ? 16.396 46.150 52.278 1.00 27.15 87 GLU A N 1
ATOM 528 C CA . GLU A 1 68 ? 15.865 45.143 51.345 1.00 29.09 87 GLU A CA 1
ATOM 529 C C . GLU A 1 68 ? 16.928 44.213 50.767 1.00 29.83 87 GLU A C 1
ATOM 530 O O . GLU A 1 68 ? 16.602 43.168 50.207 1.00 30.39 87 GLU A O 1
ATOM 536 N N . VAL A 1 69 ? 18.193 44.603 50.888 1.00 30.48 88 VAL A N 1
ATOM 537 C CA . VAL A 1 69 ? 19.320 43.737 50.564 1.00 30.88 88 VAL A CA 1
ATOM 538 C C . VAL A 1 69 ? 19.794 42.931 51.783 1.00 30.84 88 VAL A C 1
ATOM 539 O O . VAL A 1 69 ? 20.108 41.748 51.655 1.00 31.10 88 VAL A O 1
ATOM 543 N N . ILE A 1 70 ? 19.844 43.548 52.960 1.00 30.48 89 ILE A N 1
ATOM 544 C CA . ILE A 1 70 ? 20.245 42.828 54.169 1.00 30.69 89 ILE A CA 1
ATOM 545 C C . ILE A 1 70 ? 19.197 41.759 54.528 1.00 31.43 89 ILE A C 1
ATOM 546 O O . ILE A 1 70 ? 19.539 40.676 55.013 1.00 31.03 89 ILE A O 1
ATOM 551 N N . PHE A 1 71 ? 17.929 42.085 54.282 1.00 32.08 90 PHE A N 1
ATOM 552 C CA . PHE A 1 71 ? 16.799 41.196 54.553 1.00 32.97 90 PHE A CA 1
ATOM 553 C C . PHE A 1 71 ? 15.958 41.088 53.279 1.00 34.07 90 PHE A C 1
ATOM 554 O O . PHE A 1 71 ? 14.923 41.743 53.152 1.00 34.31 90 PHE A O 1
ATOM 562 N N . PRO A 1 72 ? 16.413 40.286 52.320 1.00 35.63 91 PRO A N 1
ATOM 563 C CA . PRO A 1 72 ? 15.716 40.161 51.032 1.00 36.42 91 PRO A CA 1
ATOM 564 C C . PRO A 1 72 ? 14.501 39.236 51.093 1.00 37.07 91 PRO A C 1
ATOM 565 O O . PRO A 1 72 ? 13.460 39.663 50.584 1.00 38.86 91 PRO A O 1
ATOM 569 N N . SER A 1 79 ? 10.410 36.175 59.654 1.00 41.46 98 SER A N 1
ATOM 570 C CA . SER A 1 79 ? 11.085 36.282 60.948 1.00 41.12 98 SER A CA 1
ATOM 571 C C . SER A 1 79 ? 10.571 37.523 61.678 1.00 40.95 98 SER A C 1
ATOM 572 O O . SER A 1 79 ? 10.403 38.558 61.047 1.00 40.65 98 SER A O 1
ATOM 575 N N . PRO A 1 80 ? 10.305 37.425 62.982 1.00 40.40 99 PRO A N 1
ATOM 576 C CA . PRO A 1 80 ? 9.787 38.565 63.758 1.00 39.90 99 PRO A CA 1
ATOM 577 C C . PRO A 1 80 ? 10.743 39.751 63.964 1.00 39.02 99 PRO A C 1
ATOM 578 O O . PRO A 1 80 ? 10.292 40.904 63.937 1.00 38.88 99 PRO A O 1
ATOM 582 N N . SER A 1 81 ? 12.022 39.487 64.214 1.00 37.59 100 SER A N 1
ATOM 583 C CA . SER A 1 81 ? 13.011 40.564 64.328 1.00 36.24 100 SER A CA 1
ATOM 584 C C . SER A 1 81 ? 13.164 41.283 62.982 1.00 34.71 100 SER A C 1
ATOM 585 O O . SER A 1 81 ? 13.323 42.505 62.930 1.00 33.76 100 SER A O 1
ATOM 588 N N . GLN A 1 82 ? 13.118 40.513 61.902 1.00 33.35 101 GLN A N 1
ATOM 589 C CA . GLN A 1 82 ? 13.260 41.046 60.554 1.00 33.25 101 GLN A CA 1
ATOM 590 C C . GLN A 1 82 ? 12.026 41.868 60.181 1.00 32.40 101 GLN A C 1
ATOM 591 O O . GLN A 1 82 ? 12.119 42.954 59.594 1.00 30.81 101 GLN A O 1
ATOM 597 N N . GLU A 1 83 ? 10.869 41.323 60.544 1.00 31.21 102 GLU A N 1
ATOM 598 C CA . GLU A 1 83 ? 9.592 41.969 60.317 1.00 30.88 102 GLU A CA 1
ATOM 599 C C . GLU A 1 83 ? 9.530 43.333 60.984 1.00 29.36 102 GLU A C 1
ATOM 600 O O . GLU A 1 83 ? 9.130 44.315 60.361 1.00 29.21 102 GLU A O 1
ATOM 606 N N . ASN A 1 84 ? 9.907 43.389 62.253 1.00 27.79 103 ASN A N 1
ATOM 607 C CA . ASN A 1 84 ? 9.843 44.616 63.025 1.00 27.50 103 ASN A CA 1
ATOM 608 C C . ASN A 1 84 ? 10.820 45.679 62.507 1.00 25.54 103 ASN A C 1
ATOM 609 O O . ASN A 1 84 ? 10.525 46.861 62.538 1.00 24.70 103 ASN A O 1
ATOM 614 N N . ALA A 1 85 ? 11.977 45.247 62.013 1.00 24.13 104 ALA A N 1
ATOM 615 C CA . ALA A 1 85 ? 12.902 46.182 61.354 1.00 22.90 104 ALA A CA 1
ATOM 616 C C . ALA A 1 85 ? 12.243 46.806 60.117 1.00 21.67 104 ALA A C 1
ATOM 617 O O . ALA A 1 85 ? 12.385 47.997 59.869 1.00 19.63 104 ALA A O 1
ATOM 619 N N . LYS A 1 86 ? 11.525 46.000 59.341 1.00 21.38 105 LYS A N 1
ATOM 620 C CA . LYS A 1 86 ? 10.879 46.498 58.131 1.00 21.31 105 LYS A CA 1
ATOM 621 C C . LYS A 1 86 ? 9.703 47.412 58.456 1.00 20.63 105 LYS A C 1
ATOM 622 O O . LYS A 1 86 ? 9.485 48.397 57.782 1.00 20.23 105 LYS A O 1
ATOM 628 N N . ILE A 1 87 ? 8.957 47.097 59.510 1.00 20.43 106 ILE A N 1
ATOM 629 C CA . ILE A 1 87 ? 7.882 47.961 59.977 1.00 19.89 106 ILE A CA 1
ATOM 630 C C . ILE A 1 87 ? 8.433 49.314 60.469 1.00 19.18 106 ILE A C 1
ATOM 631 O O . ILE A 1 87 ? 7.843 50.380 60.233 1.00 17.13 106 ILE A O 1
ATOM 636 N N . ASN A 1 88 ? 9.571 49.268 61.154 1.00 17.68 107 ASN A N 1
ATOM 637 C CA . ASN A 1 88 ? 10.217 50.466 61.674 1.00 17.66 107 ASN A CA 1
ATOM 638 C C . ASN A 1 88 ? 10.701 51.333 60.525 1.00 16.83 107 ASN A C 1
ATOM 639 O O . ASN A 1 88 ? 10.534 52.552 60.519 1.00 15.21 107 ASN A O 1
ATOM 644 N N . TYR A 1 89 ? 11.288 50.678 59.540 1.00 16.66 108 TYR A N 1
ATOM 645 C CA . TYR A 1 89 ? 11.790 51.371 58.360 1.00 16.82 108 TYR A CA 1
ATOM 646 C C . TYR A 1 89 ? 10.639 52.065 57.635 1.00 16.97 108 TYR A C 1
ATOM 647 O O . TYR A 1 89 ? 10.742 53.227 57.249 1.00 15.96 108 TYR A O 1
ATOM 656 N N . LEU A 1 90 ? 9.526 51.361 57.476 1.00 16.94 109 LEU A N 1
ATOM 657 C CA . LEU A 1 90 ? 8.349 51.971 56.846 1.00 17.46 109 LEU A CA 1
ATOM 658 C C . LEU A 1 90 ? 7.889 53.211 57.604 1.00 16.52 109 LEU A C 1
ATOM 659 O O . LEU A 1 90 ? 7.563 54.215 56.994 1.00 16.35 109 LEU A O 1
ATOM 664 N N . LYS A 1 91 ? 7.857 53.152 58.933 1.00 15.64 110 LYS A N 1
ATOM 665 C CA . LYS A 1 91 ? 7.454 54.292 59.738 1.00 14.62 110 LYS A CA 1
ATOM 666 C C . LYS A 1 91 ? 8.452 55.445 59.569 1.00 14.87 110 LYS A C 1
ATOM 667 O O . LYS A 1 91 ? 8.049 56.585 59.399 1.00 13.72 110 LYS A O 1
ATOM 673 N N . GLU A 1 92 ? 9.759 55.142 59.584 1.00 14.07 111 GLU A N 1
ATOM 674 C CA . GLU A 1 92 ? 10.761 56.175 59.375 1.00 14.18 111 GLU A CA 1
ATOM 675 C C . GLU A 1 92 ? 10.526 56.870 58.025 1.00 14.01 111 GLU A C 1
ATOM 676 O O . GLU A 1 92 ? 10.559 58.092 57.929 1.00 13.72 111 GLU A O 1
ATOM 682 N N . GLN A 1 93 ? 10.279 56.079 56.995 1.00 14.78 112 GLN A N 1
ATOM 683 C CA . GLN A 1 93 ? 10.045 56.611 55.656 1.00 15.60 112 GLN A CA 1
ATOM 684 C C . GLN A 1 93 ? 8.754 57.439 55.585 1.00 15.94 112 GLN A C 1
ATOM 685 O O . GLN A 1 93 ? 8.742 58.502 54.996 1.00 15.28 112 GLN A O 1
ATOM 691 N N . ASP A 1 94 ? 7.694 56.974 56.246 1.00 15.95 113 ASP A N 1
ATOM 692 C CA . ASP A 1 94 ? 6.445 57.732 56.330 1.00 16.10 113 ASP A CA 1
ATOM 693 C C . ASP A 1 94 ? 6.627 59.108 56.989 1.00 15.86 113 ASP A C 1
ATOM 694 O O . ASP A 1 94 ? 6.084 60.106 56.514 1.00 15.75 113 ASP A O 1
ATOM 699 N N . ILE A 1 95 ? 7.399 59.167 58.082 1.00 15.18 114 ILE A N 1
ATOM 700 C CA . ILE A 1 95 ? 7.657 60.410 58.784 1.00 15.08 114 ILE A CA 1
ATOM 701 C C . ILE A 1 95 ? 8.550 61.328 57.933 1.00 15.39 114 ILE A C 1
ATOM 702 O O . ILE A 1 95 ? 8.315 62.541 57.868 1.00 15.66 114 ILE A O 1
ATOM 707 N N . GLU A 1 96 ? 9.548 60.766 57.262 1.00 15.18 115 GLU A N 1
ATOM 708 C CA . GLU A 1 96 ? 10.388 61.598 56.381 1.00 15.36 115 GLU A CA 1
ATOM 709 C C . GLU A 1 96 ? 9.534 62.197 55.250 1.00 15.95 115 GLU A C 1
ATOM 710 O O . GLU A 1 96 ? 9.710 63.346 54.862 1.00 15.82 115 GLU A O 1
ATOM 716 N N . ARG A 1 97 ? 8.612 61.409 54.740 1.00 16.24 116 ARG A N 1
ATOM 717 C CA . ARG A 1 97 ? 7.745 61.857 53.651 1.00 17.20 116 ARG A CA 1
ATOM 718 C C . ARG A 1 97 ? 6.872 63.011 54.122 1.00 16.72 116 ARG A C 1
ATOM 719 O O . ARG A 1 97 ? 6.678 63.999 53.397 1.00 16.81 116 ARG A O 1
ATOM 727 N N . LEU A 1 98 ? 6.328 62.880 55.322 1.00 15.56 117 LEU A N 1
ATOM 728 C CA . LEU A 1 98 ? 5.512 63.927 55.916 1.00 16.10 117 LEU A CA 1
ATOM 729 C C . LEU A 1 98 ? 6.330 65.212 56.149 1.00 16.09 117 LEU A C 1
ATOM 730 O O . LEU A 1 98 ? 5.950 66.297 55.725 1.00 15.68 117 LEU A O 1
ATOM 735 N N . LEU A 1 99 ? 7.461 65.092 56.835 1.00 15.39 118 LEU A N 1
ATOM 736 C CA . LEU A 1 99 ? 8.272 66.256 57.166 1.00 15.73 118 LEU A CA 1
ATOM 737 C C . LEU A 1 99 ? 8.810 66.952 55.916 1.00 15.65 118 LEU A C 1
ATOM 738 O O . LEU A 1 99 ? 8.967 68.178 55.924 1.00 15.71 118 LEU A O 1
ATOM 743 N N . SER A 1 100 ? 9.027 66.189 54.850 1.00 16.08 119 SER A N 1
ATOM 744 C CA . SER A 1 100 ? 9.575 66.729 53.616 1.00 17.08 119 SER A CA 1
ATOM 745 C C . SER A 1 100 ? 8.579 67.661 52.909 1.00 17.10 119 SER A C 1
ATOM 746 O O . SER A 1 100 ? 8.968 68.401 52.017 1.00 17.85 119 SER A O 1
ATOM 749 N N . LYS A 1 101 ? 7.308 67.630 53.313 1.00 17.19 120 LYS A N 1
ATOM 750 C CA . LYS A 1 101 ? 6.310 68.580 52.794 1.00 17.38 120 LYS A CA 1
ATOM 751 C C . LYS A 1 101 ? 6.295 69.937 53.467 1.00 17.42 120 LYS A C 1
ATOM 752 O O . LYS A 1 101 ? 5.641 70.858 52.966 1.00 17.19 120 LYS A O 1
ATOM 758 N N . ILE A 1 102 ? 6.979 70.077 54.603 1.00 17.14 121 ILE A N 1
ATOM 759 C CA . ILE A 1 102 ? 7.044 71.362 55.290 1.00 17.56 121 ILE A CA 1
ATOM 760 C C . ILE A 1 102 ? 7.868 72.347 54.440 1.00 17.67 121 ILE A C 1
ATOM 761 O O . ILE A 1 102 ? 9.006 72.040 54.063 1.00 17.46 121 ILE A O 1
ATOM 766 N N . PRO A 1 103 ? 7.304 73.503 54.092 1.00 17.77 122 PRO A N 1
ATOM 767 C CA . PRO A 1 103 ? 8.056 74.487 53.310 1.00 18.18 122 PRO A CA 1
ATOM 768 C C . PRO A 1 103 ? 9.371 74.862 53.969 1.00 18.05 122 PRO A C 1
ATOM 769 O O . PRO A 1 103 ? 9.401 75.182 55.156 1.00 17.70 122 PRO A O 1
ATOM 773 N N . GLY A 1 104 ? 10.438 74.792 53.190 1.00 17.64 123 GLY A N 1
ATOM 774 C CA . GLY A 1 104 ? 11.765 75.082 53.693 1.00 18.10 123 GLY A CA 1
ATOM 775 C C . GLY A 1 104 ? 12.608 73.859 53.977 1.00 17.93 123 GLY A C 1
ATOM 776 O O . GLY A 1 104 ? 13.819 74.000 54.169 1.00 18.12 123 GLY A O 1
ATOM 777 N N . VAL A 1 105 ? 12.008 72.666 54.015 1.00 18.10 124 VAL A N 1
ATOM 778 C CA . VAL A 1 105 ? 12.783 71.443 54.255 1.00 17.47 124 VAL A CA 1
ATOM 779 C C . VAL A 1 105 ? 13.409 70.990 52.936 1.00 17.58 124 VAL A C 1
ATOM 780 O O . VAL A 1 105 ? 12.709 70.771 51.937 1.00 17.77 124 VAL A O 1
ATOM 784 N N . ILE A 1 106 ? 14.738 70.894 52.915 1.00 15.86 125 ILE A N 1
ATOM 785 C CA . ILE A 1 106 ? 15.489 70.396 51.771 1.00 16.49 125 ILE A CA 1
ATOM 786 C C . ILE A 1 106 ? 15.642 68.877 51.823 1.00 15.84 125 ILE A C 1
ATOM 787 O O . ILE A 1 106 ? 15.549 68.191 50.797 1.00 16.35 125 ILE A O 1
ATOM 792 N N . ASP A 1 107 ? 15.928 68.361 53.013 1.00 14.51 126 ASP A N 1
ATOM 793 C CA . ASP A 1 107 ? 16.169 66.940 53.205 1.00 15.02 126 ASP A CA 1
ATOM 794 C C . ASP A 1 107 ? 15.870 66.613 54.677 1.00 14.74 126 ASP A C 1
ATOM 795 O O . ASP A 1 107 ? 15.819 67.491 55.519 1.00 14.99 126 ASP A O 1
ATOM 800 N N . CYS A 1 108 ? 15.648 65.345 54.988 1.00 15.23 127 CYS A N 1
ATOM 801 C CA . CYS A 1 108 ? 15.522 64.966 56.391 1.00 15.31 127 CYS A CA 1
ATOM 802 C C . CYS A 1 108 ? 15.793 63.481 56.536 1.00 15.51 127 CYS A C 1
ATOM 803 O O . CYS A 1 108 ? 15.711 62.720 55.568 1.00 15.47 127 CYS A O 1
ATOM 808 N N . SER A 1 109 ? 16.157 63.100 57.753 1.00 14.96 128 SER A N 1
ATOM 809 C CA . SER A 1 109 ? 16.362 61.721 58.141 1.00 14.72 128 SER A CA 1
ATOM 810 C C . SER A 1 109 ? 15.759 61.491 59.505 1.00 14.54 128 SER A C 1
ATOM 811 O O . SER A 1 109 ? 15.856 62.328 60.384 1.00 13.84 128 SER A O 1
ATOM 814 N N . VAL A 1 110 ? 15.162 60.326 59.677 1.00 14.61 129 VAL A N 1
ATOM 815 C CA . VAL A 1 110 ? 14.577 59.932 60.936 1.00 14.37 129 VAL A CA 1
ATOM 816 C C . VAL A 1 110 ? 15.086 58.525 61.259 1.00 14.60 129 VAL A C 1
ATOM 817 O O . VAL A 1 110 ? 15.033 57.616 60.409 1.00 14.42 129 VAL A O 1
ATOM 821 N N . SER A 1 111 ? 15.595 58.351 62.476 1.00 14.60 130 SER A N 1
ATOM 822 C CA . SER A 1 111 ? 15.986 57.041 62.973 1.00 14.80 130 SER A CA 1
ATOM 823 C C . SER A 1 111 ? 15.175 56.784 64.237 1.00 15.51 130 SER A C 1
ATOM 824 O O . SER A 1 111 ? 15.219 57.569 65.191 1.00 15.74 130 SER A O 1
ATOM 827 N N . LEU A 1 112 ? 14.403 55.704 64.222 1.00 15.74 131 LEU A N 1
ATOM 828 C CA . LEU A 1 112 ? 13.518 55.363 65.322 1.00 16.83 131 LEU A CA 1
ATOM 829 C C . LEU A 1 112 ? 14.053 54.189 66.131 1.00 17.26 131 LEU A C 1
ATOM 830 O O . LEU A 1 112 ? 14.554 53.213 65.578 1.00 17.77 131 LEU A O 1
ATOM 835 N N . ASN A 1 113 ? 13.897 54.305 67.441 1.00 18.55 132 ASN A N 1
ATOM 836 C CA . ASN A 1 113 ? 14.182 53.256 68.412 1.00 19.60 132 ASN A CA 1
ATOM 837 C C . ASN A 1 113 ? 12.854 52.934 69.113 1.00 20.57 132 ASN A C 1
ATOM 838 O O . ASN A 1 113 ? 12.475 53.636 70.028 1.00 20.47 132 ASN A O 1
ATOM 843 N N . VAL A 1 114 ? 12.170 51.886 68.681 1.00 22.61 133 VAL A N 1
ATOM 844 C CA . VAL A 1 114 ? 10.884 51.488 69.279 1.00 24.80 133 VAL A CA 1
ATOM 845 C C . VAL A 1 114 ? 11.005 50.087 69.871 1.00 26.00 133 VAL A C 1
ATOM 846 O O . VAL A 1 114 ? 11.504 49.182 69.192 1.00 28.35 133 VAL A O 1
ATOM 850 N N . SER A 1 122 ? 11.798 54.139 74.557 1.00 26.99 141 SER A N 1
ATOM 851 C CA . SER A 1 122 ? 11.549 54.487 73.141 1.00 26.86 141 SER A CA 1
ATOM 852 C C . SER A 1 122 ? 11.967 55.908 72.774 1.00 24.14 141 SER A C 1
ATOM 853 O O . SER A 1 122 ? 11.752 56.834 73.540 1.00 24.08 141 SER A O 1
ATOM 856 N N . SER A 1 123 ? 12.555 56.091 71.585 1.00 21.99 142 SER A N 1
ATOM 857 C CA . SER A 1 123 ? 13.149 57.381 71.248 1.00 19.35 142 SER A CA 1
ATOM 858 C C . SER A 1 123 ? 13.257 57.571 69.734 1.00 17.93 142 SER A C 1
ATOM 859 O O . SER A 1 123 ? 13.068 56.632 68.965 1.00 17.35 142 SER A O 1
ATOM 862 N N . ALA A 1 124 ? 13.513 58.801 69.322 1.00 16.83 143 ALA A N 1
ATOM 863 C CA . ALA A 1 124 ? 13.668 59.130 67.895 1.00 15.76 143 ALA A CA 1
ATOM 864 C C . ALA A 1 124 ? 14.715 60.225 67.699 1.00 14.55 143 ALA A C 1
ATOM 865 O O . ALA A 1 124 ? 14.801 61.168 68.485 1.00 15.64 143 ALA A O 1
ATOM 867 N N . ALA A 1 125 ? 15.471 60.110 66.612 1.00 14.05 144 ALA A N 1
ATOM 868 C CA . ALA A 1 125 ? 16.417 61.123 66.171 1.00 13.85 144 ALA A CA 1
ATOM 869 C C . ALA A 1 125 ? 15.922 61.659 64.841 1.00 13.77 144 ALA A C 1
ATOM 870 O O . ALA A 1 125 ? 15.642 60.883 63.946 1.00 13.53 144 ALA A O 1
ATOM 872 N N . VAL A 1 126 ? 15.881 62.975 64.715 1.00 14.22 145 VAL A N 1
ATOM 873 C CA . VAL A 1 126 ? 15.377 63.645 63.521 1.00 15.09 145 VAL A CA 1
ATOM 874 C C . VAL A 1 126 ? 16.331 64.754 63.116 1.00 14.15 145 VAL A C 1
ATOM 875 O O . VAL A 1 126 ? 16.589 65.673 63.891 1.00 15.56 145 VAL A O 1
ATOM 879 N N . LEU A 1 127 ? 16.868 64.653 61.915 1.00 14.50 146 LEU A N 1
ATOM 880 C CA . LEU A 1 127 ? 17.716 65.683 61.315 1.00 14.42 146 LEU A CA 1
ATOM 881 C C . LEU A 1 127 ? 16.972 66.303 60.163 1.00 14.65 146 LEU A C 1
ATOM 882 O O . LEU A 1 127 ? 16.479 65.584 59.295 1.00 14.65 146 LEU A O 1
ATOM 887 N N . VAL A 1 128 ? 16.909 67.630 60.144 1.00 14.63 147 VAL A N 1
ATOM 888 C CA . VAL A 1 128 ? 16.291 68.367 59.053 1.00 14.94 147 VAL A CA 1
ATOM 889 C C . VAL A 1 128 ? 17.316 69.322 58.457 1.00 14.98 147 VAL A C 1
ATOM 890 O O . VAL A 1 128 ? 17.977 70.054 59.184 1.00 15.16 147 VAL A O 1
ATOM 894 N N . ILE A 1 129 ? 17.459 69.288 57.138 1.00 15.00 148 ILE A N 1
ATOM 895 C CA . ILE A 1 129 ? 18.260 70.244 56.412 1.00 15.50 148 ILE A CA 1
ATOM 896 C C . ILE A 1 129 ? 17.309 71.298 55.847 1.00 15.68 148 ILE A C 1
ATOM 897 O O . ILE A 1 129 ? 16.331 70.956 55.188 1.00 15.97 148 ILE A O 1
ATOM 902 N N . SER A 1 130 ? 17.584 72.560 56.142 1.00 16.03 149 SER A N 1
ATOM 903 C CA . SER A 1 130 ? 16.664 73.654 55.846 1.00 17.36 149 SER A CA 1
ATOM 904 C C . SER A 1 130 ? 17.239 74.600 54.825 1.00 17.76 149 SER A C 1
ATOM 905 O O . SER A 1 130 ? 18.466 74.765 54.708 1.00 17.37 149 SER A O 1
ATOM 908 N N . SER A 1 131 ? 16.334 75.230 54.091 1.00 17.97 150 SER A N 1
ATOM 909 C CA . SER A 1 131 ? 16.680 76.343 53.226 1.00 19.23 150 SER A CA 1
ATOM 910 C C . SER A 1 131 ? 17.298 77.472 54.049 1.00 19.56 150 SER A C 1
ATOM 911 O O . SER A 1 131 ? 16.777 77.807 55.114 1.00 18.75 150 SER A O 1
ATOM 914 N N . PRO A 1 132 ? 18.378 78.077 53.563 1.00 20.94 151 PRO A N 1
ATOM 915 C CA . PRO A 1 132 ? 18.930 79.262 54.230 1.00 22.71 151 PRO A CA 1
ATOM 916 C C . PRO A 1 132 ? 17.927 80.437 54.303 1.00 23.98 151 PRO A C 1
ATOM 917 O O . PRO A 1 132 ? 18.133 81.331 55.124 1.00 25.07 151 PRO A O 1
ATOM 921 N N . GLU A 1 133 ? 16.874 80.414 53.487 1.00 24.83 152 GLU A N 1
ATOM 922 C CA . GLU A 1 133 ? 15.887 81.497 53.416 1.00 26.64 152 GLU A CA 1
ATOM 923 C C . GLU A 1 133 ? 14.697 81.319 54.358 1.00 26.85 152 GLU A C 1
ATOM 924 O O . GLU A 1 133 ? 13.831 82.208 54.441 1.00 26.97 152 GLU A O 1
ATOM 930 N N . VAL A 1 134 ? 14.626 80.176 55.038 1.00 26.47 153 VAL A N 1
ATOM 931 C CA . VAL A 1 134 ? 13.531 79.895 55.963 1.00 27.22 153 VAL A CA 1
ATOM 932 C C . VAL A 1 134 ? 14.101 79.639 57.360 1.00 26.94 153 VAL A C 1
ATOM 933 O O . VAL A 1 134 ? 15.165 79.030 57.513 1.00 28.42 153 VAL A O 1
ATOM 937 N N . ASN A 1 135 ? 13.398 80.115 58.374 1.00 26.13 154 ASN A N 1
ATOM 938 C CA . ASN A 1 135 ? 13.765 79.866 59.758 1.00 25.73 154 ASN A CA 1
ATOM 939 C C . ASN A 1 135 ? 12.789 78.846 60.327 1.00 24.44 154 ASN A C 1
ATOM 940 O O . ASN A 1 135 ? 11.629 79.164 60.596 1.00 24.50 154 ASN A O 1
ATOM 945 N N . LEU A 1 136 ? 13.251 77.608 60.462 1.00 22.95 155 LEU A N 1
ATOM 946 C CA . LEU A 1 136 ? 12.421 76.520 60.956 1.00 22.52 155 LEU A CA 1
ATOM 947 C C . LEU A 1 136 ? 12.525 76.329 62.470 1.00 22.33 155 LEU A C 1
ATOM 948 O O . LEU A 1 136 ? 11.809 75.522 63.038 1.00 21.40 155 LEU A O 1
ATOM 953 N N . ALA A 1 137 ? 13.388 77.088 63.131 1.00 22.91 156 ALA A N 1
ATOM 954 C CA . ALA A 1 137 ? 13.524 76.957 64.586 1.00 24.66 156 ALA A CA 1
ATOM 955 C C . ALA A 1 137 ? 12.194 77.067 65.356 1.00 25.09 156 ALA A C 1
ATOM 956 O O . ALA A 1 137 ? 11.965 76.281 66.278 1.00 26.25 156 ALA A O 1
ATOM 958 N N . PRO A 1 138 ? 11.312 78.002 64.996 1.00 25.81 157 PRO A N 1
ATOM 959 C CA . PRO A 1 138 ? 9.986 78.079 65.630 1.00 26.37 157 PRO A CA 1
ATOM 960 C C . PRO A 1 138 ? 9.098 76.852 65.391 1.00 25.94 157 PRO A C 1
ATOM 961 O O . PRO A 1 138 ? 8.135 76.658 66.139 1.00 27.12 157 PRO A O 1
ATOM 965 N N . SER A 1 139 ? 9.407 76.053 64.370 1.00 24.89 158 SER A N 1
ATOM 966 C CA . SER A 1 139 ? 8.656 74.835 64.067 1.00 24.09 158 SER A CA 1
ATOM 967 C C . SER A 1 139 ? 9.157 73.572 64.745 1.00 23.13 158 SER A C 1
ATOM 968 O O . SER A 1 139 ? 8.563 72.522 64.557 1.00 21.99 158 SER A O 1
ATOM 971 N N . VAL A 1 140 ? 10.217 73.663 65.550 1.00 22.33 159 VAL A N 1
ATOM 972 C CA . VAL A 1 140 ? 10.784 72.478 66.192 1.00 22.04 159 VAL A CA 1
ATOM 973 C C . VAL A 1 140 ? 9.770 71.770 67.083 1.00 21.03 159 VAL A C 1
ATOM 974 O O . VAL A 1 140 ? 9.688 70.547 67.061 1.00 20.41 159 VAL A O 1
ATOM 978 N N . ILE A 1 141 ? 8.994 72.522 67.855 1.00 21.31 160 ILE A N 1
ATOM 979 C CA . ILE A 1 141 ? 8.013 71.912 68.754 1.00 22.14 160 ILE A CA 1
ATOM 980 C C . ILE A 1 141 ? 6.933 71.202 67.932 1.00 20.68 160 ILE A C 1
ATOM 981 O O . ILE A 1 141 ? 6.473 70.136 68.300 1.00 20.32 160 ILE A O 1
ATOM 986 N N . GLN A 1 142 ? 6.566 71.784 66.802 1.00 20.51 161 GLN A N 1
ATOM 987 C CA . GLN A 1 142 ? 5.599 71.158 65.880 1.00 20.04 161 GLN A CA 1
ATOM 988 C C . GLN A 1 142 ? 6.166 69.869 65.313 1.00 19.02 161 GLN A C 1
ATOM 989 O O . GLN A 1 142 ? 5.490 68.853 65.288 1.00 18.56 161 GLN A O 1
ATOM 995 N N . ILE A 1 143 ? 7.414 69.916 64.855 1.00 18.16 162 ILE A N 1
ATOM 996 C CA . ILE A 1 143 ? 8.061 68.740 64.307 1.00 17.98 162 ILE A CA 1
ATOM 997 C C . ILE A 1 143 ? 8.122 67.647 65.367 1.00 18.28 162 ILE A C 1
ATOM 998 O O . ILE A 1 143 ? 7.822 66.493 65.086 1.00 17.30 162 ILE A O 1
ATOM 1003 N N . LYS A 1 144 ? 8.498 68.008 66.597 1.00 18.15 163 LYS A N 1
ATOM 1004 C CA . LYS A 1 144 ? 8.566 67.035 67.672 1.00 19.31 163 LYS A CA 1
ATOM 1005 C C . LYS A 1 144 ? 7.216 66.376 67.924 1.00 19.23 163 LYS A C 1
ATOM 1006 O O . LYS A 1 144 ? 7.145 65.174 68.091 1.00 19.45 163 LYS A O 1
ATOM 1012 N N . ASN A 1 145 ? 6.156 67.173 67.924 1.00 19.50 164 ASN A N 1
ATOM 1013 C CA . ASN A 1 145 ? 4.827 66.641 68.196 1.00 19.73 164 ASN A CA 1
ATOM 1014 C C . ASN A 1 145 ? 4.316 65.768 67.066 1.00 18.75 164 ASN A C 1
ATOM 1015 O O . ASN A 1 145 ? 3.682 64.762 67.328 1.00 19.44 164 ASN A O 1
ATOM 1020 N N . LEU A 1 146 ? 4.630 66.120 65.819 1.00 17.67 165 LEU A N 1
ATOM 1021 C CA . LEU A 1 146 ? 4.288 65.272 64.677 1.00 17.22 165 LEU A CA 1
ATOM 1022 C C . LEU A 1 146 ? 4.986 63.922 64.797 1.00 17.13 165 LEU A C 1
ATOM 1023 O O . LEU A 1 146 ? 4.380 62.873 64.613 1.00 17.51 165 LEU A O 1
ATOM 1028 N N . VAL A 1 147 ? 6.275 63.931 65.125 1.00 16.72 166 VAL A N 1
ATOM 1029 C CA . VAL A 1 147 ? 7.000 62.669 65.290 1.00 16.35 166 VAL A CA 1
ATOM 1030 C C . VAL A 1 147 ? 6.441 61.864 66.452 1.00 16.07 166 VAL A C 1
ATOM 1031 O O . VAL A 1 147 ? 6.188 60.667 66.319 1.00 15.69 166 VAL A O 1
ATOM 1035 N N . LYS A 1 148 ? 6.196 62.531 67.571 1.00 17.86 167 LYS A N 1
ATOM 1036 C CA . LYS A 1 148 ? 5.721 61.870 68.772 1.00 18.61 167 LYS A CA 1
ATOM 1037 C C . LYS A 1 148 ? 4.452 61.084 68.486 1.00 18.93 167 LYS A C 1
ATOM 1038 O O . LYS A 1 148 ? 4.313 59.919 68.857 1.00 18.96 167 LYS A O 1
ATOM 1044 N N . ASN A 1 149 ? 3.522 61.739 67.809 1.00 18.94 168 ASN A N 1
ATOM 1045 C CA . ASN A 1 149 ? 2.201 61.161 67.597 1.00 19.53 168 ASN A CA 1
ATOM 1046 C C . ASN A 1 149 ? 2.120 60.212 66.409 1.00 19.45 168 ASN A C 1
ATOM 1047 O O . ASN A 1 149 ? 1.080 59.573 66.197 1.00 20.17 168 ASN A O 1
ATOM 1052 N N . SER A 1 150 ? 3.217 60.077 65.656 1.00 18.86 169 SER A N 1
ATOM 1053 C CA . SER A 1 150 ? 3.292 59.121 64.560 1.00 18.89 169 SER A CA 1
ATOM 1054 C C . SER A 1 150 ? 3.672 57.723 65.033 1.00 19.38 169 SER A C 1
ATOM 1055 O O . SER A 1 150 ? 3.470 56.766 64.298 1.00 18.45 169 SER A O 1
ATOM 1058 N N . VAL A 1 151 ? 4.227 57.627 66.237 1.00 21.32 170 VAL A N 1
ATOM 1059 C CA . VAL A 1 151 ? 5.028 56.472 66.661 1.00 23.77 170 VAL A CA 1
ATOM 1060 C C . VAL A 1 151 ? 4.619 55.960 68.028 1.00 24.93 170 VAL A C 1
ATOM 1061 O O . VAL A 1 151 ? 4.403 56.750 68.927 1.00 25.28 170 VAL A O 1
ATOM 1065 N N . ASP A 1 152 ? 4.554 54.642 68.185 1.00 27.02 171 ASP A N 1
ATOM 1066 C CA . ASP A 1 152 ? 4.178 54.032 69.456 1.00 29.53 171 ASP A CA 1
ATOM 1067 C C . ASP A 1 152 ? 5.093 54.389 70.639 1.00 30.13 171 ASP A C 1
ATOM 1068 O O . ASP A 1 152 ? 6.319 54.264 70.555 1.00 30.37 171 ASP A O 1
ATOM 1073 N N . ASP A 1 153 ? 4.459 54.852 71.713 1.00 31.21 172 ASP A N 1
ATOM 1074 C CA . ASP A 1 153 ? 5.052 55.065 73.042 1.00 32.26 172 ASP A CA 1
ATOM 1075 C C . ASP A 1 153 ? 6.277 55.978 73.046 1.00 31.81 172 ASP A C 1
ATOM 1076 O O . ASP A 1 153 ? 7.316 55.639 73.605 1.00 31.95 172 ASP A O 1
ATOM 1081 N N . LEU A 1 154 ? 6.129 57.151 72.447 1.00 30.67 173 LEU A N 1
ATOM 1082 C CA . LEU A 1 154 ? 7.212 58.110 72.319 1.00 30.03 173 LEU A CA 1
ATOM 1083 C C . LEU A 1 154 ? 6.883 59.377 73.095 1.00 30.00 173 LEU A C 1
ATOM 1084 O O . LEU A 1 154 ? 5.796 59.932 72.949 1.00 30.81 173 LEU A O 1
ATOM 1089 N N . LYS A 1 155 ? 7.814 59.836 73.926 1.00 29.52 174 LYS A N 1
ATOM 1090 C CA . LYS A 1 155 ? 7.649 61.071 74.679 1.00 29.69 174 LYS A CA 1
ATOM 1091 C C . LYS A 1 155 ? 8.555 62.152 74.105 1.00 29.06 174 LYS A C 1
ATOM 1092 O O . LYS A 1 155 ? 9.632 61.852 73.566 1.00 27.98 174 LYS A O 1
ATOM 1098 N N . LEU A 1 156 ? 8.117 63.398 74.231 1.00 28.11 175 LEU A N 1
ATOM 1099 C CA . LEU A 1 156 ? 8.835 64.553 73.687 1.00 28.11 175 LEU A CA 1
ATOM 1100 C C . LEU A 1 156 ? 10.296 64.610 74.129 1.00 27.34 175 LEU A C 1
ATOM 1101 O O . LEU A 1 156 ? 11.178 64.974 73.353 1.00 25.97 175 LEU A O 1
ATOM 1106 N N . GLU A 1 157 ? 10.532 64.270 75.397 1.00 26.74 176 GLU A N 1
ATOM 1107 C CA . GLU A 1 157 ? 11.851 64.373 76.003 1.00 26.76 176 GLU A CA 1
ATOM 1108 C C . GLU A 1 157 ? 12.858 63.394 75.378 1.00 24.83 176 GLU A C 1
ATOM 1109 O O . GLU A 1 157 ? 14.062 63.584 75.517 1.00 24.88 176 GLU A O 1
ATOM 1115 N N . ASN A 1 158 ? 12.353 62.364 74.699 1.00 22.42 177 ASN A N 1
ATOM 1116 C CA . ASN A 1 158 ? 13.183 61.369 74.026 1.00 21.18 177 ASN A CA 1
ATOM 1117 C C . ASN A 1 158 ? 13.158 61.516 72.493 1.00 19.56 177 ASN A C 1
ATOM 1118 O O . ASN A 1 158 ? 13.412 60.560 71.791 1.00 18.72 177 ASN A O 1
ATOM 1123 N N . ILE A 1 159 ? 12.853 62.709 72.014 1.00 18.98 178 ILE A N 1
ATOM 1124 C CA . ILE A 1 159 ? 12.975 63.038 70.588 1.00 19.05 178 ILE A CA 1
ATOM 1125 C C . ILE A 1 159 ? 14.007 64.138 70.423 1.00 18.50 178 ILE A C 1
ATOM 1126 O O . ILE A 1 159 ? 13.857 65.231 70.966 1.00 19.58 178 ILE A O 1
ATOM 1131 N N . SER A 1 160 ? 15.063 63.856 69.655 1.00 18.26 179 SER A N 1
ATOM 1132 C CA . SER A 1 160 ? 16.044 64.838 69.289 1.00 17.60 179 SER A CA 1
ATOM 1133 C C . SER A 1 160 ? 15.711 65.359 67.899 1.00 17.75 179 SER A C 1
ATOM 1134 O O . SER A 1 160 ? 15.621 64.572 66.971 1.00 17.86 179 SER A O 1
ATOM 1139 N N . VAL A 1 161 ? 15.533 66.670 67.781 1.00 17.62 180 VAL A N 1
ATOM 1140 C CA . VAL A 1 161 ? 15.386 67.351 66.496 1.00 18.17 180 VAL A CA 1
ATOM 1141 C C . VAL A 1 161 ? 16.525 68.345 66.302 1.00 17.97 180 VAL A C 1
ATOM 1142 O O . VAL A 1 161 ? 16.730 69.275 67.104 1.00 18.74 180 VAL A O 1
ATOM 1146 N N . VAL A 1 162 ? 17.286 68.131 65.240 1.00 16.74 181 VAL A N 1
ATOM 1147 C CA . VAL A 1 162 ? 18.394 68.987 64.882 1.00 16.25 181 VAL A CA 1
ATOM 1148 C C . VAL A 1 162 ? 18.103 69.535 63.509 1.00 16.79 181 VAL A C 1
ATOM 1149 O O . VAL A 1 162 ? 17.837 68.768 62.610 1.00 16.31 181 VAL A O 1
ATOM 1153 N N . ILE A 1 163 ? 18.128 70.862 63.382 1.00 18.01 182 ILE A N 1
ATOM 1154 C CA . ILE A 1 163 ? 17.932 71.562 62.107 1.00 19.19 182 ILE A CA 1
ATOM 1155 C C . ILE A 1 163 ? 19.226 72.275 61.691 1.00 19.23 182 ILE A C 1
ATOM 1156 O O . ILE A 1 163 ? 19.821 73.018 62.471 1.00 20.17 182 ILE A O 1
ATOM 1161 N N . LYS A 1 164 ? 19.681 72.006 60.480 1.00 18.87 183 LYS A N 1
ATOM 1162 C CA . LYS A 1 164 ? 20.887 72.607 59.938 1.00 19.54 183 LYS A CA 1
ATOM 1163 C C . LYS A 1 164 ? 20.571 73.208 58.592 1.00 19.67 183 LYS A C 1
ATOM 1164 O O . LYS A 1 164 ? 19.978 72.553 57.755 1.00 18.61 183 LYS A O 1
ATOM 1170 N N . SER A 1 165 ? 21.019 74.435 58.377 1.00 19.60 184 SER A N 1
ATOM 1171 C CA . SER A 1 165 ? 20.947 75.064 57.081 1.00 20.98 184 SER A CA 1
ATOM 1172 C C . SER A 1 165 ? 21.889 74.372 56.108 1.00 21.42 184 SER A C 1
ATOM 1173 O O . SER A 1 165 ? 22.961 73.911 56.506 1.00 20.82 184 SER A O 1
ATOM 1176 N N . SER A 1 166 ? 21.523 74.341 54.829 1.00 21.75 185 SER A N 1
ATOM 1177 C CA . SER A 1 166 ? 22.410 73.818 53.806 1.00 23.11 185 SER A CA 1
ATOM 1178 C C . SER A 1 166 ? 23.701 74.640 53.748 1.00 24.92 185 SER A C 1
ATOM 1179 O O . SER A 1 166 ? 24.715 74.164 53.266 1.00 24.42 185 SER A O 1
ATOM 1182 N N . SER A 1 167 ? 23.646 75.885 54.211 1.00 27.40 186 SER A N 1
ATOM 1183 C CA . SER A 1 167 ? 24.823 76.757 54.194 1.00 29.86 186 SER A CA 1
ATOM 1184 C C . SER A 1 167 ? 25.857 76.383 55.255 1.00 31.17 186 SER A C 1
ATOM 1185 O O . SER A 1 167 ? 26.970 76.947 55.209 1.00 33.28 186 SER A O 1
ATOM 1188 N N . LYS B 1 2 ? 22.890 75.697 26.795 1.00 27.19 21 LYS B N 1
ATOM 1189 C CA . LYS B 1 2 ? 21.948 75.273 27.888 1.00 26.82 21 LYS B CA 1
ATOM 1190 C C . LYS B 1 2 ? 22.461 74.055 28.644 1.00 25.15 21 LYS B C 1
ATOM 1191 O O . LYS B 1 2 ? 23.046 73.151 28.061 1.00 25.73 21 LYS B O 1
ATOM 1197 N N . GLU B 1 3 ? 22.198 74.023 29.945 1.00 22.69 22 GLU B N 1
ATOM 1198 C CA . GLU B 1 3 ? 22.509 72.878 30.782 1.00 21.57 22 GLU B CA 1
ATOM 1199 C C . GLU B 1 3 ? 21.217 72.164 31.168 1.00 20.87 22 GLU B C 1
ATOM 1200 O O . GLU B 1 3 ? 20.242 72.798 31.550 1.00 20.58 22 GLU B O 1
ATOM 1206 N N . GLN B 1 4 ? 21.227 70.846 31.081 1.00 20.01 23 GLN B N 1
ATOM 1207 C CA . GLN B 1 4 ? 20.103 70.036 31.529 1.00 19.94 23 GLN B CA 1
ATOM 1208 C C . GLN B 1 4 ? 19.973 70.070 33.062 1.00 19.83 23 GLN B C 1
ATOM 1209 O O . GLN B 1 4 ? 20.974 70.020 33.768 1.00 18.39 23 GLN B O 1
ATOM 1215 N N . LEU B 1 5 ? 18.738 70.219 33.551 1.00 18.75 24 LEU B N 1
ATOM 1216 C CA . LEU B 1 5 ? 18.412 70.087 34.967 1.00 18.88 24 LEU B CA 1
ATOM 1217 C C . LEU B 1 5 ? 17.975 68.647 35.216 1.00 18.65 24 LEU B C 1
ATOM 1218 O O . LEU B 1 5 ? 18.705 67.846 35.798 1.00 17.30 24 LEU B O 1
ATOM 1223 N N . TYR B 1 6 ? 16.784 68.300 34.732 1.00 17.88 25 TYR B N 1
ATOM 1224 C CA . TYR B 1 6 ? 16.221 66.966 34.930 1.00 18.33 25 TYR B CA 1
ATOM 1225 C C . TYR B 1 6 ? 15.435 66.538 33.693 1.00 19.44 25 TYR B C 1
ATOM 1226 O O . TYR B 1 6 ? 14.847 67.390 33.008 1.00 19.78 25 TYR B O 1
ATOM 1235 N N . THR B 1 7 ? 15.465 65.235 33.407 1.00 20.87 26 THR B N 1
ATOM 1236 C CA . THR B 1 7 ? 14.658 64.596 32.362 1.00 21.60 26 THR B CA 1
ATOM 1237 C C . THR B 1 7 ? 13.645 63.675 33.018 1.00 21.92 26 THR B C 1
ATOM 1238 O O . THR B 1 7 ? 13.676 63.458 34.224 1.00 21.73 26 THR B O 1
ATOM 1242 N N . GLY B 1 8 ? 12.739 63.130 32.210 1.00 22.43 27 GLY B N 1
ATOM 1243 C CA . GLY B 1 8 ? 11.783 62.144 32.679 1.00 22.76 27 GLY B CA 1
ATOM 1244 C C . GLY B 1 8 ? 10.763 62.624 33.695 1.00 22.16 27 GLY B C 1
ATOM 1245 O O . GLY B 1 8 ? 10.220 61.821 34.453 1.00 23.09 27 GLY B O 1
ATOM 1246 N N . LEU B 1 9 ? 10.477 63.923 33.702 1.00 21.67 28 LEU B N 1
ATOM 1247 C CA . LEU B 1 9 ? 9.585 64.505 34.687 1.00 20.64 28 LEU B CA 1
ATOM 1248 C C . LEU B 1 9 ? 8.136 64.374 34.238 1.00 20.25 28 LEU B C 1
ATOM 1249 O O . LEU B 1 9 ? 7.835 64.429 33.054 1.00 20.78 28 LEU B O 1
ATOM 1254 N N . THR B 1 10 ? 7.248 64.237 35.201 1.00 20.40 29 THR B N 1
ATOM 1255 C CA . THR B 1 10 ? 5.807 64.333 34.919 1.00 20.65 29 THR B CA 1
ATOM 1256 C C . THR B 1 10 ? 5.463 65.762 34.515 1.00 19.89 29 THR B C 1
ATOM 1257 O O . THR B 1 10 ? 6.201 66.695 34.786 1.00 18.50 29 THR B O 1
ATOM 1261 N N . GLU B 1 11 ? 4.299 65.937 33.899 1.00 19.04 30 GLU B N 1
ATOM 1262 C CA . GLU B 1 11 ? 3.827 67.265 33.558 1.00 19.07 30 GLU B CA 1
ATOM 1263 C C . GLU B 1 11 ? 3.720 68.180 34.747 1.00 18.89 30 GLU B C 1
ATOM 1264 O O . GLU B 1 11 ? 4.068 69.344 34.647 1.00 18.90 30 GLU B O 1
ATOM 1270 N N . LYS B 1 12 ? 3.211 67.674 35.868 1.00 19.23 31 LYS B N 1
ATOM 1271 C CA . LYS B 1 12 ? 2.983 68.502 37.042 1.00 19.95 31 LYS B CA 1
ATOM 1272 C C . LYS B 1 12 ? 4.301 68.904 37.659 1.00 19.62 31 LYS B C 1
ATOM 1273 O O . LYS B 1 12 ? 4.482 70.057 38.027 1.00 18.64 31 LYS B O 1
ATOM 1279 N N . GLU B 1 13 ? 5.183 67.935 37.826 1.00 19.74 32 GLU B N 1
ATOM 1280 C CA . GLU B 1 13 ? 6.480 68.240 38.462 1.00 20.49 32 GLU B CA 1
ATOM 1281 C C . GLU B 1 13 ? 7.244 69.245 37.595 1.00 18.82 32 GLU B C 1
ATOM 1282 O O . GLU B 1 13 ? 7.800 70.213 38.113 1.00 19.78 32 GLU B O 1
ATOM 1288 N N . ALA B 1 14 ? 7.259 69.028 36.284 1.00 18.00 33 ALA B N 1
ATOM 1289 C CA . ALA B 1 14 ? 7.924 69.937 35.366 1.00 17.56 33 ALA B CA 1
ATOM 1290 C C . ALA B 1 14 ? 7.281 71.328 35.378 1.00 17.09 33 ALA B C 1
ATOM 1291 O O . ALA B 1 14 ? 7.977 72.329 35.432 1.00 16.30 33 ALA B O 1
ATOM 1293 N N . ASN B 1 15 ? 5.944 71.407 35.329 1.00 16.14 34 ASN B N 1
ATOM 1294 C CA . ASN B 1 15 ? 5.286 72.703 35.388 1.00 15.93 34 ASN B CA 1
ATOM 1295 C C . ASN B 1 15 ? 5.571 73.457 36.680 1.00 16.07 34 ASN B C 1
ATOM 1296 O O . ASN B 1 15 ? 5.803 74.646 36.671 1.00 16.12 34 ASN B O 1
ATOM 1301 N N . GLN B 1 16 ? 5.562 72.762 37.805 1.00 16.01 35 GLN B N 1
ATOM 1302 C CA . GLN B 1 16 ? 5.774 73.417 39.074 1.00 16.13 35 GLN B CA 1
ATOM 1303 C C . GLN B 1 16 ? 7.213 73.929 39.172 1.00 15.73 35 GLN B C 1
ATOM 1304 O O . GLN B 1 16 ? 7.423 75.052 39.593 1.00 15.90 35 GLN B O 1
ATOM 1310 N N . MET B 1 17 ? 8.179 73.123 38.766 1.00 16.19 36 MET B N 1
ATOM 1311 C CA . MET B 1 17 ? 9.582 73.557 38.794 1.00 16.90 36 MET B CA 1
ATOM 1312 C C . MET B 1 17 ? 9.818 74.713 37.807 1.00 17.09 36 MET B C 1
ATOM 1313 O O . MET B 1 17 ? 10.487 75.681 38.135 1.00 16.27 36 MET B O 1
ATOM 1318 N N . GLN B 1 18 ? 9.245 74.595 36.608 1.00 16.63 37 GLN B N 1
ATOM 1319 C CA . GLN B 1 18 ? 9.354 75.621 35.585 1.00 17.04 37 GLN B CA 1
ATOM 1320 C C . GLN B 1 18 ? 8.792 76.958 36.067 1.00 16.95 37 GLN B C 1
ATOM 1321 O O . GLN B 1 18 ? 9.421 77.990 35.920 1.00 17.63 37 GLN B O 1
ATOM 1327 N N . ALA B 1 19 ? 7.594 76.949 36.647 1.00 16.98 38 ALA B N 1
ATOM 1328 C CA . ALA B 1 19 ? 6.981 78.171 37.126 1.00 17.36 38 ALA B CA 1
ATOM 1329 C C . ALA B 1 19 ? 7.745 78.799 38.286 1.00 17.67 38 ALA B C 1
ATOM 1330 O O . ALA B 1 19 ? 7.855 80.013 38.390 1.00 17.42 38 ALA B O 1
ATOM 1332 N N . LEU B 1 20 ? 8.251 77.954 39.177 1.00 17.62 39 LEU B N 1
ATOM 1333 C CA . LEU B 1 20 ? 9.071 78.410 40.278 1.00 18.12 39 LEU B CA 1
ATOM 1334 C C . LEU B 1 20 ? 10.316 79.149 39.749 1.00 17.30 39 LEU B C 1
ATOM 1335 O O . LEU B 1 20 ? 10.647 80.237 40.218 1.00 18.63 39 LEU B O 1
ATOM 1340 N N . LEU B 1 21 ? 11.003 78.542 38.800 1.00 17.37 40 LEU B N 1
ATOM 1341 C CA . LEU B 1 21 ? 12.228 79.128 38.250 1.00 17.56 40 LEU B CA 1
ATOM 1342 C C . LEU B 1 21 ? 11.925 80.424 37.506 1.00 18.29 40 LEU B C 1
ATOM 1343 O O . LEU B 1 21 ? 12.569 81.448 37.723 1.00 18.25 40 LEU B O 1
ATOM 1348 N N . LEU B 1 22 ? 10.933 80.387 36.638 1.00 18.49 41 LEU B N 1
ATOM 1349 C CA . LEU B 1 22 ? 10.505 81.605 35.945 1.00 19.49 41 LEU B CA 1
ATOM 1350 C C . LEU B 1 22 ? 10.141 82.749 36.890 1.00 20.35 41 LEU B C 1
ATOM 1351 O O . LEU B 1 22 ? 10.478 83.900 36.613 1.00 21.14 41 LEU B O 1
ATOM 1356 N N . SER B 1 23 ? 9.475 82.451 38.006 1.00 21.78 42 SER B N 1
ATOM 1357 C CA . SER B 1 23 ? 9.072 83.479 38.979 1.00 22.58 42 SER B CA 1
ATOM 1358 C C . SER B 1 23 ? 10.273 84.061 39.720 1.00 23.72 42 SER B C 1
ATOM 1359 O O . SER B 1 23 ? 10.166 85.109 40.348 1.00 24.37 42 SER B O 1
ATOM 1364 N N . ASN B 1 24 ? 11.394 83.341 39.690 1.00 24.63 43 ASN B N 1
ATOM 1365 C CA . ASN B 1 24 ? 12.663 83.813 40.244 1.00 25.52 43 ASN B CA 1
ATOM 1366 C C . ASN B 1 24 ? 13.654 84.330 39.192 1.00 26.82 43 ASN B C 1
ATOM 1367 O O . ASN B 1 24 ? 14.861 84.371 39.437 1.00 27.48 43 ASN B O 1
ATOM 1372 N N . ASP B 1 25 ? 13.147 84.729 38.030 1.00 28.29 44 ASP B N 1
ATOM 1373 C CA . ASP B 1 25 ? 13.962 85.311 36.965 1.00 29.73 44 ASP B CA 1
ATOM 1374 C C . ASP B 1 25 ? 15.068 84.369 36.461 1.00 29.33 44 ASP B C 1
ATOM 1375 O O . ASP B 1 25 ? 16.176 84.811 36.136 1.00 29.20 44 ASP B O 1
ATOM 1380 N N . VAL B 1 26 ? 14.765 83.072 36.405 1.00 28.04 45 VAL B N 1
ATOM 1381 C CA . VAL B 1 26 ? 15.660 82.098 35.814 1.00 28.03 45 VAL B CA 1
ATOM 1382 C C . VAL B 1 26 ? 15.113 81.689 34.460 1.00 28.82 45 VAL B C 1
ATOM 1383 O O . VAL B 1 26 ? 13.967 81.272 34.343 1.00 28.29 45 VAL B O 1
ATOM 1387 N N . ASN B 1 27 ? 15.972 81.764 33.456 1.00 29.82 46 ASN B N 1
ATOM 1388 C CA . ASN B 1 27 ? 15.605 81.445 32.083 1.00 31.06 46 ASN B CA 1
ATOM 1389 C C . ASN B 1 27 ? 15.650 79.919 31.914 1.00 29.91 46 ASN B C 1
ATOM 1390 O O . ASN B 1 27 ? 16.708 79.313 31.739 1.00 30.67 46 ASN B O 1
ATOM 1395 N N . VAL B 1 28 ? 14.474 79.318 31.957 1.00 29.15 47 VAL B N 1
ATOM 1396 C CA . VAL B 1 28 ? 14.341 77.870 31.883 1.00 28.11 47 VAL B CA 1
ATOM 1397 C C . VAL B 1 28 ? 13.530 77.529 30.638 1.00 27.52 47 VAL B C 1
ATOM 1398 O O . VAL B 1 28 ? 12.639 78.278 30.248 1.00 28.49 47 VAL B O 1
ATOM 1402 N N . SER B 1 29 ? 13.884 76.426 29.987 1.00 26.65 48 SER B N 1
ATOM 1403 C CA . SER B 1 29 ? 13.149 75.920 28.835 1.00 26.58 48 SER B CA 1
ATOM 1404 C C . SER B 1 29 ? 12.773 74.457 29.044 1.00 25.93 48 SER B C 1
ATOM 1405 O O . SER B 1 29 ? 13.425 73.727 29.785 1.00 24.07 48 SER B O 1
ATOM 1408 N N . LYS B 1 30 ? 11.707 74.036 28.372 1.00 25.45 49 LYS B N 1
ATOM 1409 C CA . LYS B 1 30 ? 11.149 72.709 28.539 1.00 25.12 49 LYS B CA 1
ATOM 1410 C C . LYS B 1 30 ? 10.972 72.009 27.190 1.00 26.36 49 LYS B C 1
ATOM 1411 O O . LYS B 1 30 ? 10.563 72.633 26.217 1.00 25.99 49 LYS B O 1
ATOM 1417 N N . GLU B 1 31 ? 11.275 70.716 27.149 1.00 27.16 50 GLU B N 1
ATOM 1418 C CA . GLU B 1 31 ? 11.076 69.887 25.963 1.00 29.09 50 GLU B CA 1
ATOM 1419 C C . GLU B 1 31 ? 10.379 68.589 26.350 1.00 29.58 50 GLU B C 1
ATOM 1420 O O . GLU B 1 31 ? 10.670 68.001 27.390 1.00 28.63 50 GLU B O 1
ATOM 1426 N N . MET B 1 32 ? 9.452 68.136 25.516 1.00 30.61 51 MET B N 1
ATOM 1427 C CA . MET B 1 32 ? 8.768 66.875 25.763 1.00 31.70 51 MET B CA 1
ATOM 1428 C C . MET B 1 32 ? 9.451 65.779 24.964 1.00 33.36 51 MET B C 1
ATOM 1429 O O . MET B 1 32 ? 9.781 65.984 23.800 1.00 33.77 51 MET B O 1
ATOM 1434 N N . ASP B 1 33 ? 9.679 64.627 25.590 1.00 35.33 52 ASP B N 1
ATOM 1435 C CA . ASP B 1 33 ? 10.261 63.481 24.896 1.00 37.32 52 ASP B CA 1
ATOM 1436 C C . ASP B 1 33 ? 9.147 62.630 24.283 1.00 38.94 52 ASP B C 1
ATOM 1437 O O . ASP B 1 33 ? 7.965 62.993 24.362 1.00 38.90 52 ASP B O 1
ATOM 1442 N N . LYS B 1 34 ? 9.514 61.511 23.662 1.00 40.63 53 LYS B N 1
ATOM 1443 C CA . LYS B 1 34 ? 8.550 60.711 22.907 1.00 41.89 53 LYS B CA 1
ATOM 1444 C C . LYS B 1 34 ? 7.498 60.054 23.804 1.00 41.71 53 LYS B C 1
ATOM 1445 O O . LYS B 1 34 ? 6.374 59.782 23.366 1.00 42.78 53 LYS B O 1
ATOM 1451 N N . SER B 1 35 ? 7.858 59.822 25.060 1.00 41.30 54 SER B N 1
ATOM 1452 C CA . SER B 1 35 ? 6.957 59.201 26.028 1.00 40.57 54 SER B CA 1
ATOM 1453 C C . SER B 1 35 ? 6.007 60.177 26.745 1.00 39.10 54 SER B C 1
ATOM 1454 O O . SER B 1 35 ? 5.193 59.756 27.577 1.00 39.36 54 SER B O 1
ATOM 1457 N N . GLY B 1 36 ? 6.115 61.466 26.434 1.00 36.86 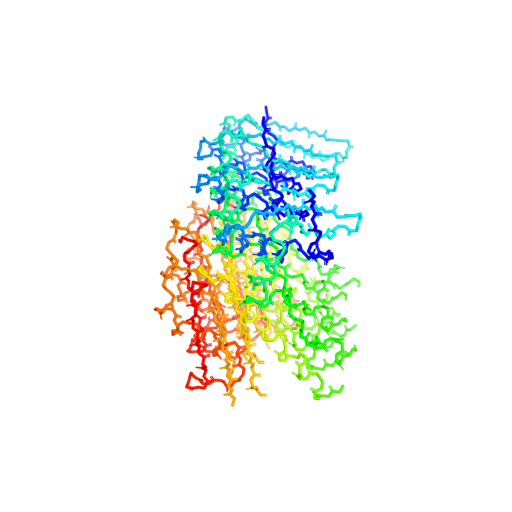55 GLY B N 1
ATOM 1458 C CA . GLY B 1 36 ? 5.283 62.491 27.046 1.00 35.41 55 GLY B CA 1
ATOM 1459 C C . GLY B 1 36 ? 5.914 63.153 28.264 1.00 33.74 55 GLY B C 1
ATOM 1460 O O . GLY B 1 36 ? 5.367 64.125 28.797 1.00 33.42 55 GLY B O 1
ATOM 1461 N N . ASN B 1 37 ? 7.061 62.635 28.702 1.00 31.76 56 ASN B N 1
ATOM 1462 C CA . ASN B 1 37 ? 7.764 63.188 29.863 1.00 30.03 56 ASN B CA 1
ATOM 1463 C C . ASN B 1 37 ? 8.625 64.389 29.501 1.00 27.72 56 ASN B C 1
ATOM 1464 O O . ASN B 1 37 ? 8.993 64.580 28.345 1.00 26.30 56 ASN B O 1
ATOM 1469 N N . MET B 1 38 ? 8.931 65.206 30.503 1.00 25.39 57 MET B N 1
ATOM 1470 C CA . MET B 1 38 ? 9.478 66.530 30.258 1.00 24.21 57 MET B CA 1
ATOM 1471 C C . MET B 1 38 ? 10.934 66.655 30.709 1.00 23.17 57 MET B C 1
ATOM 1472 O O . MET B 1 38 ? 11.335 66.067 31.700 1.00 21.86 57 MET B O 1
ATOM 1477 N N . THR B 1 39 ? 11.688 67.465 29.976 1.00 21.94 58 THR B N 1
ATOM 1478 C CA . THR B 1 39 ? 13.060 67.819 30.337 1.00 21.49 58 THR B CA 1
ATOM 1479 C C . THR B 1 39 ? 13.125 69.309 30.553 1.00 20.92 58 THR B C 1
ATOM 1480 O O . THR B 1 39 ? 12.693 70.069 29.682 1.00 21.41 58 THR B O 1
ATOM 1484 N N . LEU B 1 40 ? 13.702 69.743 31.677 1.00 19.95 59 LEU B N 1
ATOM 1485 C CA . LEU B 1 40 ? 13.968 71.158 31.917 1.00 19.29 59 LEU B CA 1
ATOM 1486 C C . LEU B 1 40 ? 15.459 71.448 31.776 1.00 19.63 59 LEU B C 1
ATOM 1487 O O . LEU B 1 40 ? 16.291 70.628 32.193 1.00 19.44 59 LEU B O 1
ATOM 1492 N N . SER B 1 41 ? 15.763 72.601 31.186 1.00 19.16 60 SER B N 1
ATOM 1493 C CA . SER B 1 41 ? 17.124 73.080 30.975 1.00 19.49 60 SER B CA 1
ATOM 1494 C C . SER B 1 41 ? 17.211 74.567 31.328 1.00 19.78 60 SER B C 1
ATOM 1495 O O . SER B 1 41 ? 16.217 75.285 31.281 1.00 20.10 60 SER B O 1
ATOM 1498 N N . VAL B 1 42 ? 18.402 75.050 31.690 1.00 19.05 61 VAL B N 1
ATOM 1499 C CA . VAL B 1 42 ? 18.607 76.463 31.960 1.00 20.21 61 VAL B CA 1
ATOM 1500 C C . VAL B 1 42 ? 19.916 76.910 31.324 1.00 19.91 61 VAL B C 1
ATOM 1501 O O . VAL B 1 42 ? 20.774 76.089 31.019 1.00 19.14 61 VAL B O 1
ATOM 1505 N N . ALA B 1 43 ? 20.063 78.210 31.125 1.00 20.66 62 ALA B N 1
ATOM 1506 C CA . ALA B 1 43 ? 21.349 78.764 30.696 1.00 20.71 62 ALA B CA 1
ATOM 1507 C C . ALA B 1 43 ? 22.403 78.415 31.722 1.00 20.61 62 ALA B C 1
ATOM 1508 O O . ALA B 1 43 ? 22.143 78.440 32.928 1.00 19.67 62 ALA B O 1
ATOM 1510 N N . ALA B 1 44 ? 23.612 78.110 31.254 1.00 20.74 63 ALA B N 1
ATOM 1511 C CA . ALA B 1 44 ? 24.694 77.740 32.161 1.00 20.21 63 ALA B CA 1
ATOM 1512 C C . ALA B 1 44 ? 24.920 78.763 33.263 1.00 19.77 63 ALA B C 1
ATOM 1513 O O . ALA B 1 44 ? 25.172 78.400 34.416 1.00 18.75 63 ALA B O 1
ATOM 1515 N N . ALA B 1 45 ? 24.800 80.047 32.919 1.00 19.28 64 ALA B N 1
ATOM 1516 C CA . ALA B 1 45 ? 25.041 81.130 33.869 1.00 19.33 64 ALA B CA 1
ATOM 1517 C C . ALA B 1 45 ? 24.017 81.157 35.008 1.00 18.46 64 ALA B C 1
ATOM 1518 O O . ALA B 1 45 ? 24.264 81.780 36.041 1.00 18.14 64 ALA B O 1
ATOM 1520 N N . ASP B 1 46 ? 22.872 80.503 34.803 1.00 17.91 65 ASP B N 1
ATOM 1521 C CA . ASP B 1 46 ? 21.825 80.402 35.826 1.00 17.77 65 ASP B CA 1
ATOM 1522 C C . ASP B 1 46 ? 21.763 79.060 36.525 1.00 16.70 65 ASP B C 1
ATOM 1523 O O . ASP B 1 46 ? 20.904 78.874 37.413 1.00 16.34 65 ASP B O 1
ATOM 1528 N N . PHE B 1 47 ? 22.661 78.142 36.171 1.00 16.33 66 PHE B N 1
ATOM 1529 C CA . PHE B 1 47 ? 22.598 76.772 36.669 1.00 15.75 66 PHE B CA 1
ATOM 1530 C C . PHE B 1 47 ? 22.687 76.684 38.183 1.00 15.49 66 PHE B C 1
ATOM 1531 O O . PHE B 1 47 ? 21.867 76.029 38.816 1.00 15.49 66 PHE B O 1
ATOM 1539 N N . VAL B 1 48 ? 23.706 77.314 38.770 1.00 15.03 67 VAL B N 1
ATOM 1540 C CA . VAL B 1 48 ? 23.867 77.270 40.213 1.00 14.53 67 VAL B CA 1
ATOM 1541 C C . VAL B 1 48 ? 22.641 77.821 40.952 1.00 14.76 67 VAL B C 1
ATOM 1542 O O . VAL B 1 48 ? 22.101 77.184 41.856 1.00 14.57 67 VAL B O 1
ATOM 1546 N N . ARG B 1 49 ? 22.183 78.981 40.539 1.00 15.83 68 ARG B N 1
ATOM 1547 C CA . ARG B 1 49 ? 21.012 79.589 41.157 1.00 17.48 68 ARG B CA 1
ATOM 1548 C C . ARG B 1 49 ? 19.773 78.692 40.995 1.00 16.85 68 ARG B C 1
ATOM 1549 O O . ARG B 1 49 ? 19.013 78.519 41.945 1.00 17.04 68 ARG B O 1
ATOM 1557 N N . ALA B 1 50 ? 19.602 78.096 39.820 1.00 16.28 69 ALA B N 1
ATOM 1558 C CA . ALA B 1 50 ? 18.469 77.188 39.561 1.00 16.16 69 ALA B CA 1
ATOM 1559 C C . ALA B 1 50 ? 18.459 75.980 40.481 1.00 15.27 69 ALA B C 1
ATOM 1560 O O . ALA B 1 50 ? 17.418 75.627 41.021 1.00 14.87 69 ALA B O 1
ATOM 1562 N N . ILE B 1 51 ? 19.614 75.351 40.689 1.00 15.06 70 ILE B N 1
ATOM 1563 C CA . ILE B 1 51 ? 19.698 74.201 41.551 1.00 15.51 70 ILE B CA 1
ATOM 1564 C C . ILE B 1 51 ? 19.411 74.610 42.997 1.00 15.90 70 ILE B C 1
ATOM 1565 O O . ILE B 1 51 ? 18.725 73.891 43.704 1.00 16.51 70 ILE B O 1
ATOM 1570 N N . THR B 1 52 ? 19.916 75.770 43.410 1.00 16.96 71 THR B N 1
ATOM 1571 C CA . THR B 1 52 ? 19.672 76.297 44.752 1.00 17.41 71 THR B CA 1
ATOM 1572 C C . THR B 1 52 ? 18.167 76.478 44.995 1.00 17.38 71 THR B C 1
ATOM 1573 O O . THR B 1 52 ? 17.632 76.034 46.000 1.00 17.64 71 THR B O 1
ATOM 1577 N N . ILE B 1 53 ? 17.502 77.123 44.052 1.00 17.07 72 ILE B N 1
ATOM 1578 C CA . ILE B 1 53 ? 16.066 77.396 44.173 1.00 17.03 72 ILE B CA 1
ATOM 1579 C C . ILE B 1 53 ? 15.272 76.085 44.220 1.00 16.48 72 ILE B C 1
ATOM 1580 O O . ILE B 1 53 ? 14.378 75.917 45.052 1.00 16.56 72 ILE B O 1
ATOM 1585 N N . LEU B 1 54 ? 15.611 75.144 43.353 1.00 16.47 73 LEU B N 1
ATOM 1586 C CA . LEU B 1 54 ? 14.914 73.859 43.328 1.00 15.83 73 LEU B CA 1
ATOM 1587 C C . LEU B 1 54 ? 15.131 73.107 44.641 1.00 16.19 73 LEU B C 1
ATOM 1588 O O . LEU B 1 54 ? 14.187 72.603 45.233 1.00 16.30 73 LEU B O 1
ATOM 1593 N N . ASN B 1 55 ? 16.376 73.034 45.091 1.00 16.66 74 ASN B N 1
ATOM 1594 C CA . ASN B 1 55 ? 16.701 72.331 46.332 1.00 16.81 74 ASN B CA 1
ATOM 1595 C C . ASN B 1 55 ? 15.929 72.926 47.507 1.00 16.87 74 ASN B C 1
ATOM 1596 O O . ASN B 1 55 ? 15.383 72.197 48.334 1.00 16.21 74 ASN B O 1
ATOM 1601 N N . ASN B 1 56 ? 15.895 74.258 47.559 1.00 17.14 75 ASN B N 1
ATOM 1602 C CA . ASN B 1 56 ? 15.256 75.004 48.640 1.00 17.82 75 ASN B CA 1
ATOM 1603 C C . ASN B 1 56 ? 13.770 74.745 48.728 1.00 18.46 75 ASN B C 1
ATOM 1604 O O . ASN B 1 56 ? 13.187 74.884 49.799 1.00 19.14 75 ASN B O 1
ATOM 1609 N N . ASN B 1 57 ? 13.167 74.401 47.591 1.00 18.24 76 ASN B N 1
ATOM 1610 C CA . ASN B 1 57 ? 11.742 74.116 47.501 1.00 18.98 76 ASN B CA 1
ATOM 1611 C C . ASN B 1 57 ? 11.389 72.643 47.410 1.00 18.57 76 ASN B C 1
ATOM 1612 O O . ASN B 1 57 ? 10.257 72.297 47.078 1.00 18.57 76 ASN B O 1
ATOM 1617 N N . GLY B 1 58 ? 12.355 71.773 47.690 1.00 18.91 77 GLY B N 1
ATOM 1618 C CA . GLY B 1 58 ? 12.122 70.342 47.749 1.00 19.55 77 GLY B CA 1
ATOM 1619 C C . GLY B 1 58 ? 12.019 69.607 46.428 1.00 19.89 77 GLY B C 1
ATOM 1620 O O . GLY B 1 58 ? 11.476 68.522 46.384 1.00 20.54 77 GLY B O 1
ATOM 1621 N N . PHE B 1 59 ? 12.563 70.185 45.358 1.00 19.69 78 PHE B N 1
ATOM 1622 C CA . PHE B 1 59 ? 12.493 69.617 44.010 1.00 19.90 78 PHE B CA 1
ATOM 1623 C C . PHE B 1 59 ? 13.846 69.080 43.528 1.00 20.47 78 PHE B C 1
ATOM 1624 O O . PHE B 1 59 ? 14.871 69.702 43.781 1.00 20.10 78 PHE B O 1
ATOM 1632 N N . PRO B 1 60 ? 13.864 67.959 42.813 1.00 21.36 79 PRO B N 1
ATOM 1633 C CA . PRO B 1 60 ? 12.670 67.167 42.508 1.00 21.93 79 PRO B CA 1
ATOM 1634 C C . PRO B 1 60 ? 12.288 66.359 43.736 1.00 22.65 79 PRO B C 1
ATOM 1635 O O . PRO B 1 60 ? 13.128 66.084 44.591 1.00 20.50 79 PRO B O 1
ATOM 1639 N N . LYS B 1 61 ? 11.024 65.981 43.796 1.00 23.29 80 LYS B N 1
ATOM 1640 C CA . LYS B 1 61 ? 10.485 65.308 44.961 1.00 24.82 80 LYS B CA 1
ATOM 1641 C C . LYS B 1 61 ? 11.076 63.905 45.082 1.00 25.01 80 LYS B C 1
ATOM 1642 O O . LYS B 1 61 ? 11.204 63.177 44.107 1.00 23.61 80 LYS B O 1
ATOM 1648 N N . LYS B 1 62 ? 11.462 63.548 46.302 1.00 25.84 81 LYS B N 1
ATOM 1649 C CA . LYS B 1 62 ? 12.078 62.257 46.581 1.00 27.30 81 LYS B CA 1
ATOM 1650 C C . LYS B 1 62 ? 11.060 61.140 46.548 1.00 27.26 81 LYS B C 1
ATOM 1651 O O . LYS B 1 62 ? 9.888 61.352 46.828 1.00 27.75 81 LYS B O 1
ATOM 1657 N N . LYS B 1 63 ? 11.541 59.957 46.207 1.00 28.44 82 LYS B N 1
ATOM 1658 C CA . LYS B 1 63 ? 10.792 58.725 46.359 1.00 29.31 82 LYS B CA 1
ATOM 1659 C C . LYS B 1 63 ? 11.105 58.165 47.758 1.00 28.34 82 LYS B C 1
ATOM 1660 O O . LYS B 1 63 ? 12.266 58.179 48.211 1.00 28.90 82 LYS B O 1
ATOM 1666 N N . PHE B 1 64 ? 10.052 57.792 48.475 1.00 26.96 83 PHE B N 1
ATOM 1667 C CA . PHE B 1 64 ? 10.182 57.140 49.774 1.00 26.15 83 PHE B CA 1
ATOM 1668 C C . PHE B 1 64 ? 9.631 55.726 49.660 1.00 26.83 83 PHE B C 1
ATOM 1669 O O . PHE B 1 64 ? 8.912 55.398 48.701 1.00 25.90 83 PHE B O 1
ATOM 1677 N N . ALA B 1 65 ? 9.965 54.904 50.651 1.00 26.94 84 ALA B N 1
ATOM 1678 C CA . ALA B 1 65 ? 9.591 53.496 50.685 1.00 27.82 84 ALA B CA 1
ATOM 1679 C C . ALA B 1 65 ? 8.104 53.303 50.439 1.00 28.44 84 ALA B C 1
ATOM 1680 O O . ALA B 1 65 ? 7.258 53.979 51.040 1.00 29.36 84 ALA B O 1
ATOM 1682 N N . ASP B 1 66 ? 7.801 52.384 49.533 1.00 28.90 85 ASP B N 1
ATOM 1683 C CA . ASP B 1 66 ? 6.439 52.032 49.180 1.00 29.46 85 ASP B CA 1
ATOM 1684 C C . ASP B 1 66 ? 6.090 50.765 49.970 1.00 29.07 85 ASP B C 1
ATOM 1685 O O . ASP B 1 66 ? 6.781 49.756 49.881 1.00 28.81 85 ASP B O 1
ATOM 1690 N N . ILE B 1 67 ? 5.019 50.826 50.745 1.00 28.89 86 ILE B N 1
ATOM 1691 C CA . ILE B 1 67 ? 4.555 49.681 51.527 1.00 29.08 86 ILE B CA 1
ATOM 1692 C C . ILE B 1 67 ? 4.307 48.436 50.665 1.00 30.35 86 ILE B C 1
ATOM 1693 O O . ILE B 1 67 ? 4.457 47.320 51.141 1.00 29.32 86 ILE B O 1
ATOM 1698 N N . GLU B 1 68 ? 3.908 48.641 49.412 1.00 32.07 87 GLU B N 1
ATOM 1699 C CA . GLU B 1 68 ? 3.642 47.532 48.489 1.00 33.99 87 GLU B CA 1
ATOM 1700 C C . GLU B 1 68 ? 4.918 46.88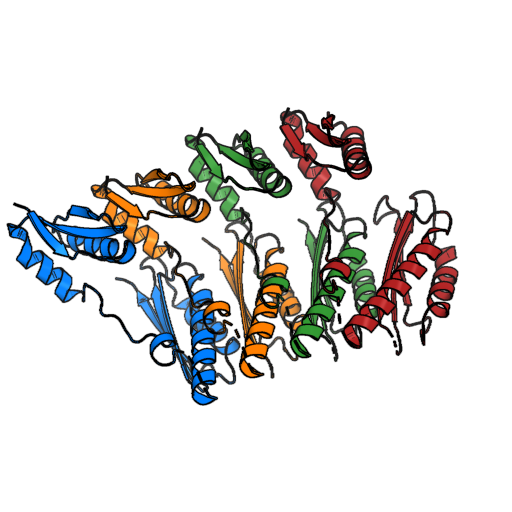2 47.970 1.00 34.49 87 GLU B C 1
ATOM 1701 O O . GLU B 1 68 ? 4.899 45.714 47.577 1.00 34.69 87 GLU B O 1
ATOM 1707 N N . VAL B 1 69 ? 6.019 47.628 47.960 1.00 34.77 88 VAL B N 1
ATOM 1708 C CA . VAL B 1 69 ? 7.336 47.047 47.701 1.00 35.30 88 VAL B CA 1
ATOM 1709 C C . VAL B 1 69 ? 7.911 46.329 48.941 1.00 35.50 88 VAL B C 1
ATOM 1710 O O . VAL B 1 69 ? 8.403 45.208 48.825 1.00 35.81 88 VAL B O 1
ATOM 1714 N N . ILE B 1 70 ? 7.868 46.974 50.111 1.00 35.50 89 ILE B N 1
ATOM 1715 C CA . ILE B 1 70 ? 8.435 46.406 51.344 1.00 35.67 89 ILE B CA 1
ATOM 1716 C C . ILE B 1 70 ? 7.692 45.131 51.741 1.00 36.18 89 ILE B C 1
ATOM 1717 O O . ILE B 1 70 ? 8.298 44.173 52.203 1.00 35.95 89 ILE B O 1
ATOM 1722 N N . PHE B 1 71 ? 6.377 45.140 51.542 1.00 36.77 90 PHE B N 1
ATOM 1723 C CA . PHE B 1 71 ? 5.502 44.012 51.842 1.00 37.70 90 PHE B CA 1
ATOM 1724 C C . PHE B 1 71 ? 4.706 43.629 50.577 1.00 38.73 90 PHE B C 1
ATOM 1725 O O . PHE B 1 71 ? 3.534 44.002 50.430 1.00 39.11 90 PHE B O 1
ATOM 1733 N N . PRO B 1 72 ? 5.342 42.901 49.658 1.00 40.22 91 PRO B N 1
ATOM 1734 C CA . PRO B 1 72 ? 4.705 42.544 48.383 1.00 41.00 91 PRO B CA 1
ATOM 1735 C C . PRO B 1 72 ? 3.747 41.366 48.525 1.00 41.59 91 PRO B C 1
ATOM 1736 O O . PRO B 1 72 ? 2.574 41.559 48.199 1.00 43.17 91 PRO B O 1
ATOM 1740 N N . SER B 1 79 ? 0.941 37.675 57.260 1.00 44.07 98 SER B N 1
ATOM 1741 C CA . SER B 1 79 ? 1.399 37.950 58.615 1.00 44.09 98 SER B CA 1
ATOM 1742 C C . SER B 1 79 ? 0.508 39.013 59.256 1.00 43.95 98 SER B C 1
ATOM 1743 O O . SER B 1 79 ? 0.151 39.975 58.590 1.00 43.89 98 SER B O 1
ATOM 1746 N N . PRO B 1 80 ? 0.149 38.854 60.532 1.00 43.77 99 PRO B N 1
ATOM 1747 C CA . PRO B 1 80 ? -0.629 39.882 61.244 1.00 43.38 99 PRO B CA 1
ATOM 1748 C C . PRO B 1 80 ? 0.030 41.269 61.286 1.00 42.83 99 PRO B C 1
ATOM 1749 O O . PRO B 1 80 ? -0.676 42.272 61.191 1.00 42.40 99 PRO B O 1
ATOM 1753 N N . SER B 1 81 ? 1.352 41.323 61.443 1.00 41.85 100 SER B N 1
ATOM 1754 C CA . SER B 1 81 ? 2.073 42.596 61.457 1.00 40.86 100 SER B CA 1
ATOM 1755 C C . SER B 1 81 ? 1.984 43.318 60.116 1.00 39.71 100 SER B C 1
ATOM 1756 O O . SER B 1 81 ? 1.755 44.520 60.075 1.00 39.37 100 SER B O 1
ATOM 1759 N N . GLN B 1 82 ? 2.179 42.571 59.035 1.00 38.62 101 GLN B N 1
ATOM 1760 C CA . GLN B 1 82 ? 2.144 43.109 57.680 1.00 38.32 101 GLN B CA 1
ATOM 1761 C C . GLN B 1 82 ? 0.719 43.516 57.280 1.00 37.62 101 GLN B C 1
ATOM 1762 O O . GLN B 1 82 ? 0.503 44.540 56.623 1.00 36.47 101 GLN B O 1
ATOM 1768 N N . GLU B 1 83 ? -0.246 42.696 57.680 1.00 36.57 102 GLU B N 1
ATOM 1769 C CA . GLU B 1 83 ? -1.654 42.974 57.410 1.00 36.13 102 GLU B CA 1
ATOM 1770 C C . GLU B 1 83 ? -2.071 44.268 58.091 1.00 34.06 102 GLU B C 1
ATOM 1771 O O . GLU B 1 83 ? -2.761 45.089 57.497 1.00 34.02 102 GLU B O 1
ATOM 1777 N N . ASN B 1 84 ? -1.634 44.443 59.331 1.00 32.24 103 ASN B N 1
ATOM 1778 C CA . ASN B 1 84 ? -1.981 45.602 60.149 1.00 31.51 103 ASN B CA 1
ATOM 1779 C C . ASN B 1 84 ? -1.339 46.898 59.619 1.00 30.22 103 ASN B C 1
ATOM 1780 O O . ASN B 1 84 ? -1.933 47.967 59.714 1.00 29.38 103 ASN B O 1
ATOM 1789 N N . ALA B 1 85 ? -0.140 46.784 59.053 1.00 28.45 104 ALA B N 1
ATOM 1790 C CA . ALA B 1 85 ? 0.501 47.910 58.368 1.00 27.28 104 ALA B CA 1
ATOM 1791 C C . ALA B 1 85 ? -0.311 48.375 57.152 1.00 26.27 104 ALA B C 1
ATOM 1792 O O . ALA B 1 85 ? -0.453 49.581 56.916 1.00 24.99 104 ALA B O 1
ATOM 1794 N N . LYS B 1 86 ? -0.827 47.417 56.381 1.00 25.10 105 LYS B N 1
ATOM 1795 C CA . LYS B 1 86 ? -1.615 47.730 55.183 1.00 24.89 105 LYS B CA 1
ATOM 1796 C C . LYS B 1 86 ? -2.992 48.303 55.547 1.00 23.64 105 LYS B C 1
ATOM 1797 O O . LYS B 1 86 ? -3.463 49.219 54.894 1.00 22.27 105 LYS B O 1
ATOM 1803 N N . ILE B 1 87 ? -3.619 47.775 56.592 1.00 23.12 106 ILE B N 1
ATOM 1804 C CA . ILE B 1 87 ? -4.874 48.327 57.103 1.00 23.14 106 ILE B CA 1
ATOM 1805 C C . ILE B 1 87 ? -4.662 49.776 57.570 1.00 22.19 106 ILE B C 1
ATOM 1806 O O . ILE B 1 87 ? -5.490 50.650 57.337 1.00 20.46 106 ILE B O 1
ATOM 1811 N N . ASN B 1 88 ? -3.540 50.012 58.239 1.00 21.07 107 ASN B N 1
ATOM 1812 C CA . ASN B 1 88 ? -3.209 51.326 58.748 1.00 20.66 107 ASN B CA 1
ATOM 1813 C C . ASN B 1 88 ? -2.968 52.289 57.594 1.00 19.50 107 ASN B C 1
ATOM 1814 O O . ASN B 1 88 ? -3.395 53.436 57.649 1.00 18.06 107 ASN B O 1
ATOM 1819 N N . TYR B 1 89 ? -2.286 51.809 56.558 1.00 18.97 108 TYR B N 1
ATOM 1820 C CA . TYR B 1 89 ? -1.978 52.612 55.376 1.00 19.20 108 TYR B CA 1
ATOM 1821 C C . TYR B 1 89 ? -3.266 53.006 54.660 1.00 19.50 108 TYR B C 1
ATOM 1822 O O . TYR B 1 89 ? -3.442 54.163 54.256 1.00 18.38 108 TYR B O 1
ATOM 1831 N N . LEU B 1 90 ? -4.162 52.031 54.489 1.00 18.44 109 LEU B N 1
ATOM 1832 C CA . LEU B 1 90 ? -5.468 52.298 53.889 1.00 18.95 109 LEU B CA 1
ATOM 1833 C C . LEU B 1 90 ? -6.203 53.392 54.660 1.00 17.63 109 LEU B C 1
ATOM 1834 O O . LEU B 1 90 ? -6.769 54.304 54.046 1.00 18.01 109 LEU B O 1
ATOM 1839 N N . LYS B 1 91 ? -6.174 53.336 55.985 1.00 16.62 110 LYS B N 1
ATOM 1840 C CA . LYS B 1 91 ? -6.837 54.341 56.799 1.00 16.13 110 LYS B CA 1
ATOM 1841 C C . LYS B 1 91 ? -6.177 55.722 56.653 1.00 15.93 110 LYS B C 1
ATOM 1842 O O . LYS B 1 91 ? -6.868 56.719 56.506 1.00 14.44 110 LYS B O 1
ATOM 1848 N N . GLU B 1 92 ? -4.842 55.769 56.657 1.00 15.46 111 GLU B N 1
ATOM 1849 C CA . GLU B 1 92 ? -4.136 57.035 56.417 1.00 15.72 111 GLU B CA 1
ATOM 1850 C C . GLU B 1 92 ? -4.562 57.672 55.097 1.00 15.30 111 GLU B C 1
ATOM 1851 O O . GLU B 1 92 ? -4.817 58.882 55.021 1.00 15.93 111 GLU B O 1
ATOM 1857 N N . GLN B 1 93 ? -4.642 56.854 54.060 1.00 15.37 112 GLN B N 1
ATOM 1858 C CA . GLN B 1 93 ? -5.032 57.312 52.735 1.00 16.17 112 GLN B CA 1
ATOM 1859 C C . GLN B 1 93 ? -6.490 57.767 52.706 1.00 15.39 112 GLN B C 1
ATOM 1860 O O . GLN B 1 93 ? -6.809 58.768 52.090 1.00 14.77 112 GLN B O 1
ATOM 1866 N N . ASP B 1 94 ? -7.357 57.043 53.410 1.00 15.21 113 ASP B N 1
ATOM 1867 C CA . ASP B 1 94 ? -8.764 57.433 53.496 1.00 15.35 113 ASP B CA 1
ATOM 1868 C C . ASP B 1 94 ? -8.914 58.794 54.143 1.00 14.75 113 ASP B C 1
ATOM 1869 O O . ASP B 1 94 ? -9.732 59.624 53.709 1.00 14.76 113 ASP B O 1
ATOM 1874 N N . ILE B 1 95 ? -8.147 59.038 55.197 1.00 14.63 114 ILE B N 1
ATOM 1875 C CA . ILE B 1 95 ? -8.214 60.304 55.908 1.00 14.63 114 ILE B CA 1
ATOM 1876 C C . ILE B 1 95 ? -7.615 61.431 55.050 1.00 14.63 114 ILE B C 1
ATOM 1877 O O . ILE B 1 95 ? -8.176 62.518 54.988 1.00 14.29 114 ILE B O 1
ATOM 1882 N N . GLU B 1 96 ? -6.480 61.177 54.396 1.00 14.65 115 GLU B N 1
ATOM 1883 C CA . GLU B 1 96 ? -5.914 62.159 53.470 1.00 15.07 115 GLU B CA 1
ATOM 1884 C C . GLU B 1 96 ? -6.923 62.516 52.356 1.00 14.82 115 GLU B C 1
ATOM 1885 O O . GLU B 1 96 ? -7.082 63.684 51.991 1.00 14.95 115 GLU B O 1
ATOM 1891 N N . ARG B 1 97 ? -7.624 61.513 51.852 1.00 15.43 116 ARG B N 1
ATOM 1892 C CA . ARG B 1 97 ? -8.608 61.713 50.791 1.00 15.36 116 ARG B CA 1
ATOM 1893 C C . ARG B 1 97 ? -9.750 62.603 51.267 1.00 15.28 116 ARG B C 1
ATOM 1894 O O . ARG B 1 97 ? -10.179 63.522 50.557 1.00 15.43 116 ARG B O 1
ATOM 1902 N N . LEU B 1 98 ? -10.218 62.347 52.477 1.00 14.77 117 LEU B N 1
ATOM 1903 C CA . LEU B 1 98 ? -11.294 63.139 53.080 1.00 14.78 117 LEU B CA 1
ATOM 1904 C C . LEU B 1 98 ? -10.853 64.582 53.332 1.00 15.17 117 LEU B C 1
ATOM 1905 O O . LEU B 1 98 ? -11.511 65.536 52.904 1.00 13.98 117 LEU B O 1
ATOM 1910 N N . LEU B 1 99 ? -9.715 64.760 54.018 1.00 15.07 118 LEU B N 1
ATOM 1911 C CA . LEU B 1 99 ? -9.258 66.100 54.373 1.00 15.22 118 LEU B CA 1
ATOM 1912 C C . LEU B 1 99 ? -8.930 66.935 53.141 1.00 15.20 118 LEU B C 1
ATOM 1913 O O . LEU B 1 99 ? -9.109 68.159 53.150 1.00 14.76 118 LEU B O 1
ATOM 1918 N N . SER B 1 100 ? -8.510 66.266 52.075 1.00 15.19 119 SER B N 1
ATOM 1919 C CA . SER B 1 100 ? -8.145 66.932 50.824 1.00 15.94 119 SER B CA 1
ATOM 1920 C C . SER B 1 100 ? -9.336 67.557 50.072 1.00 16.19 119 SER B C 1
ATOM 1921 O O . SER B 1 100 ? -9.161 68.369 49.148 1.00 16.11 119 SER B O 1
ATOM 1924 N N . LYS B 1 101 ? -10.544 67.216 50.489 1.00 15.85 120 LYS B N 1
ATOM 1925 C CA . LYS B 1 101 ? -11.750 67.883 49.975 1.00 16.02 120 LYS B CA 1
ATOM 1926 C C . LYS B 1 101 ? -12.102 69.200 50.658 1.00 16.47 120 LYS B C 1
ATOM 1927 O O . LYS B 1 101 ? -12.988 69.926 50.194 1.00 17.66 120 LYS B O 1
ATOM 1933 N N . ILE B 1 102 ? -11.448 69.515 51.771 1.00 16.15 121 ILE B N 1
ATOM 1934 C CA . ILE B 1 102 ? -11.651 70.786 52.428 1.00 16.60 121 ILE B CA 1
ATOM 1935 C C . ILE B 1 102 ? -11.072 71.888 51.540 1.00 17.67 121 ILE B C 1
ATOM 1936 O O . ILE B 1 102 ? -9.896 71.816 51.141 1.00 17.06 121 ILE B O 1
ATOM 1941 N N . PRO B 1 103 ? -11.887 72.886 51.178 1.00 18.39 122 PRO B N 1
ATOM 1942 C CA . PRO B 1 103 ? -11.397 73.968 50.317 1.00 18.78 122 PRO B CA 1
ATOM 1943 C C . PRO B 1 103 ? -10.189 74.657 50.937 1.00 18.52 122 PRO B C 1
ATOM 1944 O O . PRO B 1 103 ? -10.209 74.983 52.124 1.00 18.37 122 PRO B O 1
ATOM 1948 N N . GLY B 1 104 ? -9.146 74.834 50.132 1.00 18.32 123 GLY B N 1
ATOM 1949 C CA . GLY B 1 104 ? -7.899 75.428 50.598 1.00 18.58 123 GLY B CA 1
ATOM 1950 C C . GLY B 1 104 ? -6.782 74.431 50.889 1.00 18.03 123 GLY B C 1
ATOM 1951 O O . GLY B 1 104 ? -5.615 74.819 50.954 1.00 18.07 123 GLY B O 1
ATOM 1952 N N . VAL B 1 105 ? -7.111 73.148 51.059 1.00 17.40 124 VAL B N 1
ATOM 1953 C CA . VAL B 1 105 ? -6.084 72.114 51.236 1.00 17.31 124 VAL B CA 1
ATOM 1954 C C . VAL B 1 105 ? -5.488 71.752 49.891 1.00 17.33 124 VAL B C 1
ATOM 1955 O O . VAL B 1 105 ? -6.214 71.368 48.968 1.00 17.66 124 VAL B O 1
ATOM 1959 N N . ILE B 1 106 ? -4.167 71.872 49.760 1.00 16.44 125 ILE B N 1
ATOM 1960 C CA . ILE B 1 106 ? -3.483 71.461 48.533 1.00 17.18 125 ILE B CA 1
ATOM 1961 C C . ILE B 1 106 ? -2.534 70.271 48.734 1.00 16.60 125 ILE B C 1
ATOM 1962 O O . ILE B 1 106 ? -2.032 69.702 47.768 1.00 15.92 125 ILE B O 1
ATOM 1967 N N . ASP B 1 107 ? -2.288 69.895 49.989 1.00 15.91 126 ASP B N 1
ATOM 1968 C CA . ASP B 1 107 ? -1.546 68.662 50.289 1.00 15.89 126 ASP B CA 1
ATOM 1969 C C . ASP B 1 107 ? -1.827 68.256 51.736 1.00 15.72 126 ASP B C 1
ATOM 1970 O O . ASP B 1 107 ? -2.226 69.060 52.536 1.00 15.28 126 ASP B O 1
ATOM 1975 N N . CYS B 1 108 ? -1.675 66.973 52.025 1.00 16.53 127 CYS B N 1
ATOM 1976 C CA . CYS B 1 108 ? -2.005 66.405 53.324 1.00 17.06 127 CYS B CA 1
ATOM 1977 C C . CYS B 1 108 ? -1.151 65.159 53.533 1.00 16.83 127 CYS B C 1
ATOM 1978 O O . CYS B 1 108 ? -0.992 64.366 52.618 1.00 17.58 127 CYS B O 1
ATOM 1981 N N . SER B 1 109 ? -0.628 64.982 54.742 1.00 17.07 128 SER B N 1
ATOM 1982 C CA . SER B 1 109 ? -0.010 63.733 55.168 1.00 16.83 128 SER B CA 1
ATOM 1983 C C . SER B 1 109 ? -0.572 63.327 56.516 1.00 16.75 128 SER B C 1
ATOM 1984 O O . SER B 1 109 ? -0.707 64.159 57.416 1.00 16.33 128 SER B O 1
ATOM 1987 N N . VAL B 1 110 ? -0.905 62.045 56.638 1.00 16.43 129 VAL B N 1
ATOM 1988 C CA . VAL B 1 110 ? -1.351 61.471 57.884 1.00 16.91 129 VAL B CA 1
ATOM 1989 C C . VAL B 1 110 ? -0.493 60.248 58.229 1.00 16.40 129 VAL B C 1
ATOM 1990 O O . VAL B 1 110 ? -0.322 59.334 57.415 1.00 16.71 129 VAL B O 1
ATOM 1994 N N . SER B 1 111 ? 0.024 60.243 59.446 1.00 17.40 130 SER B N 1
ATOM 1995 C CA . SER B 1 111 ? 0.738 59.097 60.008 1.00 17.12 130 SER B CA 1
ATOM 1996 C C . SER B 1 111 ? 0.021 58.642 61.281 1.00 17.52 130 SER B C 1
ATOM 1997 O O . SER B 1 111 ? -0.066 59.382 62.242 1.00 17.04 130 SER B O 1
ATOM 2000 N N . LEU B 1 112 ? -0.489 57.414 61.259 1.00 17.81 131 LEU B N 1
ATOM 2001 C CA . LEU B 1 112 ? -1.254 56.855 62.361 1.00 18.85 131 LEU B CA 1
ATOM 2002 C C . LEU B 1 112 ? -0.454 55.833 63.151 1.00 18.96 131 LEU B C 1
ATOM 2003 O O . LEU B 1 112 ? 0.270 55.028 62.580 1.00 18.67 131 LEU B O 1
ATOM 2008 N N . ASN B 1 113 ? -0.644 55.886 64.463 1.00 19.45 132 ASN B N 1
ATOM 2009 C CA . ASN B 1 113 ? -0.122 54.922 65.416 1.00 20.72 132 ASN B CA 1
ATOM 2010 C C . ASN B 1 113 ? -1.341 54.291 66.104 1.00 21.40 132 ASN B C 1
ATOM 2011 O O . ASN B 1 113 ? -1.863 54.855 67.039 1.00 21.52 132 ASN B O 1
ATOM 2016 N N . VAL B 1 114 ? -1.766 53.135 65.624 1.00 23.55 133 VAL B N 1
ATOM 2017 C CA . VAL B 1 114 ? -2.893 52.397 66.210 1.00 25.79 133 VAL B CA 1
ATOM 2018 C C . VAL B 1 114 ? -2.397 51.085 66.817 1.00 26.73 133 VAL B C 1
ATOM 2019 O O . VAL B 1 114 ? -1.783 50.277 66.116 1.00 29.15 133 VAL B O 1
ATOM 2023 N N . PRO B 1 121 ? -3.555 53.068 73.582 1.00 36.00 140 PRO B N 1
ATOM 2024 C CA . PRO B 1 121 ? -3.967 54.391 73.090 1.00 35.48 140 PRO B CA 1
ATOM 2025 C C . PRO B 1 121 ? -3.355 54.719 71.732 1.00 34.08 140 PRO B C 1
ATOM 2026 O O . PRO B 1 121 ? -2.131 54.704 71.600 1.00 35.19 140 PRO B O 1
ATOM 2030 N N . SER B 1 122 ? -4.196 54.998 70.739 1.00 32.17 141 SER B N 1
ATOM 2031 C CA . SER B 1 122 ? -3.714 55.457 69.445 1.00 29.80 141 SER B CA 1
ATOM 2032 C C . SER B 1 122 ? -3.155 56.898 69.516 1.00 27.27 141 SER B C 1
ATOM 2033 O O . SER B 1 122 ? -3.391 57.652 70.472 1.00 26.39 141 SER B O 1
ATOM 2036 N N . SER B 1 123 ? -2.412 57.284 68.481 1.00 24.49 142 SER B N 1
ATOM 2037 C CA . SER B 1 123 ? -2.116 58.688 68.253 1.00 22.21 142 SER B CA 1
ATOM 2038 C C . SER B 1 123 ? -2.098 58.935 66.741 1.00 20.36 142 SER B C 1
ATOM 2039 O O . SER B 1 123 ? -2.087 57.993 65.958 1.00 19.01 142 SER B O 1
ATOM 2042 N N . ALA B 1 124 ? -2.140 60.203 66.355 1.00 19.23 143 ALA B N 1
ATOM 2043 C CA . ALA B 1 124 ? -2.134 60.583 64.953 1.00 18.57 143 ALA B CA 1
ATOM 2044 C C . ALA B 1 124 ? -1.384 61.866 64.721 1.00 17.44 143 ALA B C 1
ATOM 2045 O O . ALA B 1 124 ? -1.472 62.795 65.504 1.00 17.04 143 ALA B O 1
ATOM 2047 N N . ALA B 1 125 ? -0.659 61.904 63.611 1.00 16.69 144 ALA B N 1
ATOM 2048 C CA . ALA B 1 125 ? 0.039 63.088 63.164 1.00 15.96 144 ALA B CA 1
ATOM 2049 C C . ALA B 1 125 ? -0.516 63.489 61.794 1.00 15.75 144 ALA B C 1
ATOM 2050 O O . ALA B 1 125 ? -0.573 62.666 60.878 1.00 15.54 144 ALA B O 1
ATOM 2052 N N . VAL B 1 126 ? -0.872 64.762 61.677 1.00 15.29 145 VAL B N 1
ATOM 2053 C CA . VAL B 1 126 ? -1.507 65.313 60.501 1.00 15.99 145 VAL B CA 1
ATOM 2054 C C . VAL B 1 126 ? -0.864 66.634 60.095 1.00 15.53 145 VAL B C 1
ATOM 2055 O O . VAL B 1 126 ? -0.827 67.588 60.874 1.00 16.60 145 VAL B O 1
ATOM 2059 N N . LEU B 1 127 ? -0.351 66.667 58.870 1.00 15.81 146 LEU B N 1
ATOM 2060 C CA . LEU B 1 127 ? 0.190 67.857 58.266 1.00 15.96 146 LEU B CA 1
ATOM 2061 C C . LEU B 1 127 ? -0.672 68.236 57.084 1.00 16.05 146 LEU B C 1
ATOM 2062 O O . LEU B 1 127 ? -0.892 67.424 56.189 1.00 15.59 146 LEU B O 1
ATOM 2067 N N . VAL B 1 128 ? -1.116 69.483 57.079 1.00 16.38 147 VAL B N 1
ATOM 2068 C CA . VAL B 1 128 ? -1.955 70.027 56.022 1.00 17.17 147 VAL B CA 1
ATOM 2069 C C . VAL B 1 128 ? -1.245 71.231 55.411 1.00 17.48 147 VAL B C 1
ATOM 2070 O O . VAL B 1 128 ? -0.822 72.136 56.133 1.00 17.58 147 VAL B O 1
ATOM 2074 N N . ILE B 1 129 ? -1.086 71.219 54.093 1.00 17.38 148 ILE B N 1
ATOM 2075 C CA . ILE B 1 129 ? -0.533 72.348 53.385 1.00 17.80 148 ILE B CA 1
ATOM 2076 C C . ILE B 1 129 ? -1.698 73.105 52.770 1.00 18.37 148 ILE B C 1
ATOM 2077 O O . ILE B 1 129 ? -2.480 72.521 52.012 1.00 17.36 148 ILE B O 1
ATOM 2082 N N . SER B 1 130 ? -1.801 74.394 53.069 1.00 18.77 149 SER B N 1
ATOM 2083 C CA . SER B 1 130 ? -2.906 75.195 52.563 1.00 20.52 149 SER B CA 1
ATOM 2084 C C . SER B 1 130 ? -2.454 76.111 51.432 1.00 21.25 149 SER B C 1
ATOM 2085 O O . SER B 1 130 ? -1.278 76.472 51.328 1.00 20.88 149 SER B O 1
ATOM 2088 N N . SER B 1 131 ? -3.400 76.488 50.583 1.00 22.11 150 SER B N 1
ATOM 2089 C CA . SER B 1 131 ? -3.187 77.551 49.615 1.00 23.41 150 SER B CA 1
ATOM 2090 C C . SER B 1 131 ? -2.718 78.814 50.349 1.00 24.65 150 SER B C 1
ATOM 2091 O O . SER B 1 131 ? -3.175 79.084 51.461 1.00 23.73 150 SER B O 1
ATOM 2094 N N . PRO B 1 132 ? -1.871 79.621 49.716 1.00 27.07 151 PRO B N 1
ATOM 2095 C CA . PRO B 1 132 ? -1.455 80.900 50.321 1.00 29.00 151 PRO B CA 1
ATOM 2096 C C . PRO B 1 132 ? -2.613 81.879 50.560 1.00 30.69 151 PRO B C 1
ATOM 2097 O O . PRO B 1 132 ? -2.481 82.788 51.383 1.00 32.32 151 PRO B O 1
ATOM 2101 N N . GLU B 1 133 ? -3.719 81.691 49.853 1.00 31.95 152 GLU B N 1
ATOM 2102 C CA . GLU B 1 133 ? -4.863 82.601 49.888 1.00 33.54 152 GLU B CA 1
ATOM 2103 C C . GLU B 1 133 ? -6.000 82.145 50.809 1.00 33.55 152 GLU B C 1
ATOM 2104 O O . GLU B 1 133 ? -7.062 82.772 50.828 1.00 33.59 152 GLU B O 1
ATOM 2110 N N . VAL B 1 134 ? -5.798 81.046 51.549 1.00 33.09 153 VAL B N 1
ATOM 2111 C CA . VAL B 1 134 ? -6.801 80.556 52.492 1.00 32.94 153 VAL B CA 1
ATOM 2112 C C . VAL B 1 134 ? -6.169 80.355 53.881 1.00 32.71 153 VAL B C 1
ATOM 2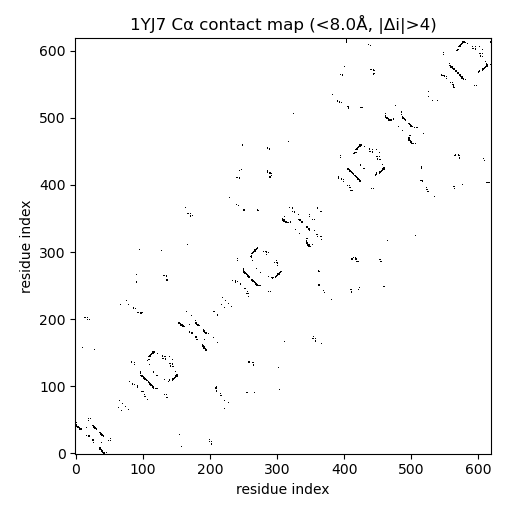113 O O . VAL B 1 134 ? -5.080 79.794 54.002 1.00 33.37 153 VAL B O 1
ATOM 2117 N N . ASN B 1 135 ? -6.857 80.829 54.915 1.00 31.59 154 ASN B N 1
ATOM 2118 C CA . ASN B 1 135 ? -6.462 80.590 56.297 1.00 31.15 154 ASN B CA 1
ATOM 2119 C C . ASN B 1 135 ? -7.252 79.416 56.850 1.00 29.44 154 ASN B C 1
ATOM 2120 O O . ASN B 1 135 ? -8.457 79.524 57.072 1.00 29.58 154 ASN B O 1
ATOM 2125 N N . LEU B 1 136 ? -6.582 78.294 57.076 1.00 27.87 155 LEU B N 1
ATOM 2126 C CA . LEU B 1 136 ? -7.255 77.108 57.593 1.00 26.99 155 LEU B CA 1
ATOM 2127 C C . LEU B 1 136 ? -7.098 76.987 59.112 1.00 26.87 155 LEU B C 1
ATOM 2128 O O . LEU B 1 136 ? -7.564 76.024 59.703 1.00 25.81 155 LEU B O 1
ATOM 2133 N N . ALA B 1 137 ? -6.471 77.976 59.755 1.00 27.21 156 ALA B N 1
ATOM 2134 C CA . ALA B 1 137 ? -6.254 77.901 61.206 1.00 27.73 156 ALA B CA 1
ATOM 2135 C C . ALA B 1 137 ? -7.558 77.719 61.980 1.00 28.29 156 ALA B C 1
ATOM 2136 O O . ALA B 1 137 ? -7.600 76.914 62.903 1.00 29.35 156 ALA B O 1
ATOM 2138 N N . PRO B 1 138 ? -8.638 78.398 61.592 1.00 28.66 157 PRO B N 1
ATOM 2139 C CA . PRO B 1 138 ? -9.924 78.215 62.275 1.00 28.54 157 PRO B CA 1
ATOM 2140 C C . PRO B 1 138 ? -10.557 76.836 62.066 1.00 28.11 157 PRO B C 1
ATOM 2141 O O . PRO B 1 138 ? -11.527 76.524 62.753 1.00 28.69 157 PRO B O 1
ATOM 2145 N N . SER B 1 139 ? -10.030 76.042 61.132 1.00 26.81 158 SER B N 1
ATOM 2146 C CA . SER B 1 139 ? -10.537 74.698 60.878 1.00 25.69 158 SER B CA 1
ATOM 2147 C C . SER B 1 139 ? -9.770 73.592 61.616 1.00 24.62 158 SER B C 1
ATOM 2148 O O . SER B 1 139 ? -10.090 72.428 61.458 1.00 22.61 158 SER B O 1
ATOM 2151 N N . VAL B 1 140 ? -8.781 73.943 62.438 1.00 22.93 159 VAL B N 1
ATOM 2152 C CA . VAL B 1 140 ? -7.969 72.928 63.095 1.00 22.92 159 VAL B CA 1
ATOM 2153 C C . VAL B 1 140 ? -8.792 72.009 63.989 1.00 22.07 159 VAL B C 1
ATOM 2154 O O . VAL B 1 140 ? -8.589 70.810 63.979 1.00 21.22 159 VAL B O 1
ATOM 2158 N N . ILE B 1 141 ? -9.731 72.570 64.743 1.00 22.12 160 ILE B N 1
ATOM 2159 C CA . ILE B 1 141 ? -10.557 71.764 65.634 1.00 22.63 160 ILE B CA 1
ATOM 2160 C C . ILE B 1 141 ? -11.446 70.818 64.829 1.00 21.13 160 ILE B C 1
ATOM 2161 O O . ILE B 1 141 ? -11.614 69.671 65.199 1.00 20.88 160 ILE B O 1
ATOM 2168 N N . GLN B 1 142 ? -11.982 71.287 63.715 1.00 20.50 161 GLN B N 1
ATOM 2169 C CA . GLN B 1 142 ? -12.797 70.411 62.852 1.00 20.24 161 GLN B CA 1
ATOM 2170 C C . GLN B 1 142 ? -11.967 69.263 62.282 1.00 19.18 161 GLN B C 1
ATOM 2171 O O . GLN B 1 142 ? -12.401 68.139 62.272 1.00 18.56 161 GLN B O 1
ATOM 2177 N N . ILE B 1 143 ? -10.757 69.565 61.824 1.00 18.21 162 ILE B N 1
ATOM 2178 C CA . ILE B 1 143 ? -9.883 68.552 61.272 1.00 17.80 162 ILE B CA 1
ATOM 2179 C C . ILE B 1 143 ? -9.532 67.531 62.334 1.00 17.26 162 ILE B C 1
ATOM 2180 O O . ILE B 1 143 ? -9.569 66.346 62.102 1.00 16.36 162 ILE B O 1
ATOM 2185 N N . LYS B 1 144 ? -9.187 68.007 63.521 1.00 18.22 163 LYS B N 1
ATOM 2186 C CA . LYS B 1 144 ? -8.911 67.134 64.642 1.00 19.18 163 LYS B CA 1
ATOM 2187 C C . LYS B 1 144 ? -10.057 66.188 64.927 1.00 18.83 163 LYS B C 1
ATOM 2188 O O . LYS B 1 144 ? -9.838 65.010 65.118 1.00 18.96 163 LYS B O 1
ATOM 2194 N N . ASN B 1 145 ? -11.277 66.704 64.926 1.00 19.58 164 ASN B N 1
ATOM 2195 C CA . ASN B 1 145 ? -12.451 65.877 65.226 1.00 19.02 164 ASN B CA 1
ATOM 2196 C C . ASN B 1 145 ? -12.753 64.841 64.125 1.00 18.07 164 ASN B C 1
ATOM 2197 O O . ASN B 1 145 ? -13.158 63.712 64.425 1.00 17.58 164 ASN B O 1
ATOM 2202 N N . LEU B 1 146 ? -12.506 65.205 62.874 1.00 17.24 165 LEU B N 1
ATOM 2203 C CA . LEU B 1 146 ? -12.675 64.273 61.754 1.00 16.54 165 LEU B CA 1
ATOM 2204 C C . LEU B 1 146 ? -11.673 63.136 61.896 1.00 16.47 165 LEU B C 1
ATOM 2205 O O . LEU B 1 146 ? -12.015 61.965 61.803 1.00 16.77 165 LEU B O 1
ATOM 2210 N N . VAL B 1 147 ? -10.430 63.487 62.196 1.00 16.31 166 VAL B N 1
ATOM 2211 C CA . VAL B 1 147 ? -9.402 62.470 62.375 1.00 16.08 166 VAL B CA 1
ATOM 2212 C C . VAL B 1 147 ? -9.742 61.573 63.571 1.00 15.84 166 VAL B C 1
ATOM 2213 O O . VAL B 1 147 ? -9.707 60.351 63.467 1.00 15.75 166 VAL B O 1
ATOM 2217 N N . LYS B 1 148 ? -10.087 62.184 64.696 1.00 17.43 167 LYS B N 1
ATOM 2218 C CA . LYS B 1 148 ? -10.453 61.446 65.905 1.00 18.30 167 LYS B CA 1
ATOM 2219 C C . LYS B 1 148 ? -11.489 60.348 65.638 1.00 18.25 167 LYS B C 1
ATOM 2220 O O . LYS B 1 148 ? -11.334 59.200 66.060 1.00 18.73 167 LYS B O 1
ATOM 2226 N N . ASN B 1 149 ? -12.554 60.705 64.929 1.00 18.30 168 ASN B N 1
ATOM 2227 C CA . ASN B 1 149 ? -13.663 59.771 64.723 1.00 19.33 168 ASN B CA 1
ATOM 2228 C C . ASN B 1 149 ? -13.507 58.822 63.539 1.00 19.42 168 ASN B C 1
ATOM 2229 O O . ASN B 1 149 ? -14.359 57.942 63.323 1.00 20.21 168 ASN B O 1
ATOM 2234 N N . SER B 1 150 ? -12.389 58.941 62.814 1.00 19.16 169 SER B N 1
ATOM 2235 C CA . SER B 1 150 ? -12.081 58.030 61.722 1.00 19.01 169 SER B CA 1
ATOM 2236 C C . SER B 1 150 ? -11.362 56.782 62.199 1.00 20.15 169 SER B C 1
ATOM 2237 O O . SER B 1 150 ? -11.313 55.807 61.476 1.00 18.74 169 SER B O 1
ATOM 2240 N N . VAL B 1 151 ? -10.801 56.827 63.414 1.00 21.93 170 VAL B N 1
ATOM 2241 C CA . VAL B 1 151 ? -9.741 55.901 63.833 1.00 24.35 170 VAL B CA 1
ATOM 2242 C C . VAL B 1 151 ? -10.025 55.297 65.193 1.00 25.50 170 VAL B C 1
ATOM 2243 O O . VAL B 1 151 ? -10.380 56.019 66.102 1.00 25.29 170 VAL B O 1
ATOM 2247 N N . ASP B 1 152 ? -9.835 53.990 65.335 1.00 27.76 171 ASP B N 1
ATOM 2248 C CA . ASP B 1 152 ? -10.074 53.312 66.613 1.00 30.20 171 ASP B CA 1
ATOM 2249 C C . ASP B 1 152 ? -9.237 53.868 67.762 1.00 30.90 171 ASP B C 1
ATOM 2250 O O . ASP B 1 152 ? -8.021 54.034 67.623 1.00 30.49 171 ASP B O 1
ATOM 2255 N N . ASP B 1 153 ? -9.927 54.164 68.866 1.00 31.85 172 ASP B N 1
ATOM 2256 C CA . ASP B 1 153 ? -9.348 54.509 70.173 1.00 32.90 172 ASP B CA 1
ATOM 2257 C C . ASP B 1 153 ? -8.380 55.686 70.140 1.00 32.47 172 ASP B C 1
ATOM 2258 O O . ASP B 1 153 ? -7.247 55.586 70.638 1.00 32.51 172 ASP B O 1
ATOM 2263 N N . LEU B 1 154 ? -8.845 56.803 69.584 1.00 31.16 173 LEU B N 1
ATOM 2264 C CA . LEU B 1 154 ? -8.041 58.007 69.430 1.00 30.84 173 LEU B CA 1
ATOM 2265 C C . LEU B 1 154 ? -8.675 59.153 70.196 1.00 31.13 173 LEU B C 1
ATOM 2266 O O . LEU B 1 154 ? -9.856 59.455 69.988 1.00 31.53 173 LEU B O 1
ATOM 2271 N N . LYS B 1 155 ? -7.905 59.787 71.076 1.00 31.27 174 LYS B N 1
ATOM 2272 C CA . LYS B 1 155 ? -8.348 60.971 71.805 1.00 31.78 174 LYS B CA 1
ATOM 2273 C C . LYS B 1 155 ? -7.712 62.220 71.217 1.00 31.38 174 LYS B C 1
ATOM 2274 O O . LYS B 1 155 ? -6.597 62.162 70.683 1.00 31.04 174 LYS B O 1
ATOM 2280 N N . LEU B 1 156 ? -8.415 63.344 71.351 1.00 30.70 175 LEU B N 1
ATOM 2281 C CA . LEU B 1 156 ? -7.971 64.661 70.865 1.00 30.55 175 LEU B CA 1
ATOM 2282 C C . LEU B 1 156 ? -6.552 65.053 71.274 1.00 30.28 175 LEU B C 1
ATOM 2283 O O . LEU B 1 156 ? -5.830 65.646 70.493 1.00 28.73 175 LEU B O 1
ATOM 2288 N N . GLU B 1 157 ? -6.187 64.745 72.519 1.00 29.77 176 GLU B N 1
ATOM 2289 C CA . GLU B 1 157 ? -4.911 65.164 73.091 1.00 29.86 176 GLU B CA 1
ATOM 2290 C C . GLU B 1 157 ? -3.729 64.425 72.468 1.00 28.22 176 GLU B C 1
ATOM 2291 O O . GLU B 1 157 ? -2.581 64.842 72.623 1.00 28.71 176 GLU B O 1
ATOM 2297 N N . ASN B 1 158 ? -4.018 63.336 71.762 1.00 26.18 177 ASN B N 1
ATOM 2298 C CA . ASN B 1 158 ? -3.021 62.560 71.038 1.00 24.85 177 ASN B CA 1
ATOM 2299 C C . ASN B 1 158 ? -3.098 62.724 69.508 1.00 23.33 177 ASN B C 1
ATOM 2300 O O . ASN B 1 158 ? -2.662 61.856 68.770 1.00 22.95 177 ASN B O 1
ATOM 2305 N N . ILE B 1 159 ? -3.652 63.840 69.053 1.00 22.28 178 ILE B N 1
ATOM 2306 C CA . ILE B 1 159 ? -3.661 64.190 67.634 1.00 21.53 178 ILE B CA 1
ATOM 2307 C C . ILE B 1 159 ? -2.936 65.506 67.462 1.00 21.16 178 ILE B C 1
ATOM 2308 O O . ILE B 1 159 ? -3.301 66.501 68.072 1.00 22.04 178 ILE B O 1
ATOM 2313 N N . SER B 1 160 ? -1.897 65.503 66.636 1.00 20.85 179 SER B N 1
ATOM 2314 C CA . SER B 1 160 ? -1.241 66.726 66.213 1.00 21.13 179 SER B CA 1
ATOM 2315 C C . SER B 1 160 ? -1.728 67.107 64.832 1.00 20.34 179 SER B C 1
ATOM 2316 O O . SER B 1 160 ? -1.670 66.300 63.914 1.00 20.16 179 SER B O 1
ATOM 2319 N N . VAL B 1 161 ? -2.213 68.334 64.697 1.00 20.16 180 VAL B N 1
ATOM 2320 C CA . VAL B 1 161 ? -2.561 68.899 63.398 1.00 20.49 180 VAL B CA 1
ATOM 2321 C C . VAL B 1 161 ? -1.735 70.153 63.194 1.00 20.23 180 VAL B C 1
ATOM 2322 O O . VAL B 1 161 ? -1.841 71.107 63.974 1.00 21.27 180 VAL B O 1
ATOM 2326 N N . VAL B 1 162 ? -0.892 70.136 62.165 1.00 18.99 181 VAL B N 1
ATOM 2327 C CA . VAL B 1 162 ? -0.030 71.246 61.818 1.00 18.99 181 VAL B CA 1
ATOM 2328 C C . VAL B 1 162 ? -0.435 71.718 60.433 1.00 19.04 181 VAL B C 1
ATOM 2329 O O . VAL B 1 162 ? -0.523 70.928 59.516 1.00 18.02 181 VAL B O 1
ATOM 2333 N N . ILE B 1 163 ? -0.709 73.010 60.299 1.00 19.81 182 ILE B N 1
ATOM 2334 C CA . ILE B 1 163 ? -1.071 73.597 59.020 1.00 21.25 182 ILE B CA 1
ATOM 2335 C C . ILE B 1 163 ? 0.015 74.574 58.601 1.00 21.27 182 ILE B C 1
ATOM 2336 O O . ILE B 1 163 ? 0.448 75.418 59.396 1.00 21.93 182 ILE B O 1
ATOM 2341 N N . LYS B 1 164 ? 0.483 74.431 57.368 1.00 21.58 183 LYS B N 1
ATOM 2342 C CA . LYS B 1 164 ? 1.511 75.299 56.815 1.00 22.22 183 LYS B CA 1
ATOM 2343 C C . LYS B 1 164 ? 1.062 75.815 55.479 1.00 23.29 183 LYS B C 1
ATOM 2344 O O . LYS B 1 164 ? 0.567 75.065 54.648 1.00 22.42 183 LYS B O 1
ATOM 2350 N N . SER B 1 165 ? 1.270 77.101 55.259 1.00 24.90 184 SER B N 1
ATOM 2351 C CA . SER B 1 165 ? 0.917 77.701 53.989 1.00 26.88 184 SER B CA 1
ATOM 2352 C C . SER B 1 165 ? 2.024 77.377 53.017 1.00 28.36 184 SER B C 1
ATOM 2353 O O . SER B 1 165 ? 3.208 77.433 53.367 1.00 28.88 184 SER B O 1
ATOM 2356 N N . SER B 1 166 ? 1.661 77.069 51.779 1.00 30.37 185 SER B N 1
ATOM 2357 C CA . SER B 1 166 ? 2.675 76.800 50.760 1.00 31.83 185 SER B CA 1
ATOM 2358 C C . SER B 1 166 ? 3.623 77.996 50.549 1.00 33.46 185 SER B C 1
ATOM 2359 O O . SER B 1 166 ? 4.720 77.829 50.023 1.00 33.72 185 SER B O 1
ATOM 2362 N N . SER B 1 167 ? 3.196 79.189 50.948 1.00 35.40 186 SER B N 1
ATOM 2363 C CA . SER B 1 167 ? 4.037 80.389 50.864 1.00 37.10 186 SER B CA 1
ATOM 2364 C C . SER B 1 167 ? 5.270 80.323 51.767 1.00 38.10 186 SER B C 1
ATOM 2365 O O . SER B 1 167 ? 6.244 81.028 51.480 1.00 39.53 186 SER B O 1
ATOM 2368 N N . LYS C 1 2 ? 0.789 78.690 21.350 1.00 45.32 21 LYS C N 1
ATOM 2369 C CA . LYS C 1 2 ? 0.158 78.115 22.573 1.00 45.20 21 LYS C CA 1
ATOM 2370 C C . LYS C 1 2 ? 1.039 77.055 23.224 1.00 44.33 21 LYS C C 1
ATOM 2371 O O . LYS C 1 2 ? 1.884 76.423 22.578 1.00 44.74 21 LYS C O 1
ATOM 2377 N N . GLU C 1 3 ? 0.822 76.863 24.516 1.00 42.48 22 GLU C N 1
ATOM 2378 C CA . GLU C 1 3 ? 1.627 75.953 25.313 1.00 41.21 22 GLU C CA 1
ATOM 2379 C C . GLU C 1 3 ? 0.685 74.992 26.038 1.00 39.14 22 GLU C C 1
ATOM 2380 O O . GLU C 1 3 ? -0.188 75.421 26.777 1.00 37.84 22 GLU C O 1
ATOM 2386 N N . GLN C 1 4 ? 0.859 73.699 25.792 1.00 37.17 23 GLN C N 1
ATOM 2387 C CA . GLN C 1 4 ? 0.172 72.657 26.549 1.00 35.61 23 GLN C CA 1
ATOM 2388 C C . GLN C 1 4 ? 0.511 72.799 28.024 1.00 33.44 23 GLN C C 1
ATOM 2389 O O . GLN C 1 4 ? 1.682 72.927 28.366 1.00 33.47 23 GLN C O 1
ATOM 2395 N N . LEU C 1 5 ? -0.497 72.810 28.895 1.00 30.33 24 LEU C N 1
ATOM 2396 C CA . LEU C 1 5 ? -0.268 72.731 30.342 1.00 28.61 24 LEU C CA 1
ATOM 2397 C C . LEU C 1 5 ? -0.371 71.305 30.824 1.00 26.72 24 LEU C C 1
ATOM 2398 O O . LEU C 1 5 ? 0.550 70.775 31.436 1.00 26.17 24 LEU C O 1
ATOM 2403 N N . TYR C 1 6 ? -1.514 70.674 30.563 1.00 24.26 25 TYR C N 1
ATOM 2404 C CA . TYR C 1 6 ? -1.769 69.338 31.080 1.00 23.15 25 TYR C CA 1
ATOM 2405 C C . TYR C 1 6 ? -2.532 68.503 30.058 1.00 23.07 25 TYR C C 1
ATOM 2406 O O . TYR C 1 6 ? -3.393 69.029 29.360 1.00 23.96 25 TYR C O 1
ATOM 2415 N N . THR C 1 7 ? -2.198 67.222 29.985 1.00 23.21 26 THR C N 1
ATOM 2416 C CA . THR C 1 7 ? -2.929 66.235 29.197 1.00 23.08 26 THR C CA 1
ATOM 2417 C C . THR C 1 7 ? -3.451 65.157 30.117 1.00 22.87 26 THR C C 1
ATOM 2418 O O . THR C 1 7 ? -3.135 65.116 31.315 1.00 23.09 26 THR C O 1
ATOM 2422 N N . GLY C 1 8 ? -4.263 64.267 29.559 1.00 21.70 27 GLY C N 1
ATOM 2423 C CA . GLY C 1 8 ? -4.720 63.105 30.280 1.00 21.64 27 GLY C CA 1
ATOM 2424 C C . GLY C 1 8 ? -5.755 63.367 31.359 1.00 21.12 27 GLY C C 1
ATOM 2425 O O . GLY C 1 8 ? -5.943 62.544 32.252 1.00 20.85 27 GLY C O 1
ATOM 2426 N N . LEU C 1 9 ? -6.444 64.503 31.259 1.00 20.76 28 LEU C N 1
ATOM 2427 C CA . LEU C 1 9 ? -7.403 64.929 32.272 1.00 20.16 28 LEU C CA 1
ATOM 2428 C C . LEU C 1 9 ? -8.771 64.302 31.993 1.00 20.08 28 LEU C C 1
ATOM 2429 O O . LEU C 1 9 ? -9.124 64.069 30.837 1.00 19.57 28 LEU C O 1
ATOM 2434 N N . THR C 1 10 ? -9.531 64.040 33.044 1.00 19.40 29 THR C N 1
ATOM 2435 C CA . THR C 1 10 ? -10.940 63.658 32.884 1.00 19.46 29 THR C CA 1
ATOM 2436 C C . THR C 1 10 ? -11.695 64.873 32.401 1.00 18.96 29 THR C C 1
ATOM 2437 O O . THR C 1 10 ? -11.259 65.998 32.572 1.00 17.74 29 THR C O 1
ATOM 2441 N N . GLU C 1 11 ? -12.862 64.652 31.810 1.00 19.11 30 GLU C N 1
ATOM 2442 C CA . GLU C 1 11 ? -13.680 65.766 31.378 1.00 18.46 30 GLU C CA 1
ATOM 2443 C C . GLU C 1 11 ? -14.069 66.682 32.540 1.00 17.82 30 GLU C C 1
ATOM 2444 O O . GLU C 1 11 ? -14.012 67.906 32.404 1.00 16.68 30 GLU C O 1
ATOM 2450 N N . LYS C 1 12 ? -14.432 66.114 33.690 1.00 18.56 31 LYS C N 1
ATOM 2451 C CA . LYS C 1 12 ? -14.849 66.931 34.830 1.00 18.98 31 LYS C CA 1
ATOM 2452 C C . LYS C 1 12 ? -13.699 67.804 35.351 1.00 18.74 31 LYS C C 1
ATOM 2453 O O . LYS C 1 12 ? -13.875 68.994 35.584 1.00 18.62 31 LYS C O 1
ATOM 2459 N N . GLU C 1 13 ? -12.534 67.196 35.549 1.00 18.92 32 GLU C N 1
ATOM 2460 C CA . GLU C 1 13 ? -11.392 67.948 36.062 1.00 18.85 32 GLU C CA 1
ATOM 2461 C C . GLU C 1 13 ? -10.944 69.027 35.069 1.00 17.45 32 GLU C C 1
ATOM 2462 O O . GLU C 1 13 ? -10.660 70.144 35.464 1.00 17.85 32 GLU C O 1
ATOM 2468 N N . ALA C 1 14 ? -10.892 68.703 33.787 1.00 17.22 33 ALA C N 1
ATOM 2469 C CA . ALA C 1 14 ? -10.534 69.703 32.790 1.00 16.68 33 ALA C CA 1
ATOM 2470 C C . ALA C 1 14 ? -11.514 70.852 32.833 1.00 16.87 33 ALA C C 1
ATOM 2471 O O . ALA C 1 14 ? -11.125 71.998 32.724 1.00 16.72 33 ALA C O 1
ATOM 2473 N N . ASN C 1 15 ? -12.803 70.560 32.994 1.00 16.57 34 ASN C N 1
ATOM 2474 C CA . ASN C 1 15 ? -13.787 71.639 33.047 1.00 16.35 34 ASN C CA 1
ATOM 2475 C C . ASN C 1 15 ? -13.566 72.535 34.266 1.00 15.90 34 ASN C C 1
ATOM 2476 O O . ASN C 1 15 ? -13.664 73.757 34.168 1.00 15.60 34 ASN C O 1
ATOM 2481 N N . GLN C 1 16 ? -13.262 71.924 35.407 1.00 16.14 35 GLN C N 1
ATOM 2482 C CA . GLN C 1 16 ? -13.031 72.682 36.629 1.00 17.00 35 GLN C CA 1
ATOM 2483 C C . GLN C 1 16 ? -11.812 73.593 36.476 1.00 16.87 35 GLN C C 1
ATOM 2484 O O . GLN C 1 16 ? -11.841 74.766 36.860 1.00 16.55 35 GLN C O 1
ATOM 2490 N N . MET C 1 17 ? -10.754 73.026 35.914 1.00 16.68 36 MET C N 1
ATOM 2491 C CA . MET C 1 17 ? -9.504 73.760 35.674 1.00 16.82 36 MET C CA 1
ATOM 2492 C C . MET C 1 17 ? -9.690 74.872 34.648 1.00 16.73 36 MET C C 1
ATOM 2493 O O . MET C 1 17 ? -9.250 75.997 34.864 1.00 16.69 36 MET C O 1
ATOM 2498 N N . GLN C 1 18 ? -10.390 74.569 33.558 1.00 16.74 37 GLN C N 1
ATOM 2499 C CA . GLN C 1 18 ? -10.689 75.562 32.532 1.00 17.75 37 GLN C CA 1
ATOM 2500 C C . GLN C 1 18 ? -11.520 76.724 33.077 1.00 17.60 37 GLN C C 1
ATOM 2501 O O . GLN C 1 18 ? -11.188 77.885 32.862 1.00 17.82 37 GLN C O 1
ATOM 2507 N N . ALA C 1 19 ? -12.602 76.418 33.803 1.00 18.17 38 ALA C N 1
ATOM 2508 C CA . ALA C 1 19 ? -13.462 77.456 34.387 1.00 18.37 38 ALA C CA 1
ATOM 2509 C C . ALA C 1 19 ? -12.695 78.328 35.391 1.00 18.67 38 ALA C C 1
ATOM 2510 O O . ALA C 1 19 ? -12.843 79.541 35.413 1.00 18.84 38 ALA C O 1
ATOM 2512 N N . LEU C 1 20 ? -11.875 77.696 36.219 1.00 19.23 39 LEU C N 1
ATOM 2513 C CA . LEU C 1 20 ? -11.035 78.410 37.186 1.00 19.55 39 LEU C CA 1
ATOM 2514 C C . LEU C 1 20 ? -10.117 79.433 36.492 1.00 19.38 39 LEU C C 1
ATOM 2515 O O . LEU C 1 20 ? -10.036 80.592 36.912 1.00 20.32 39 LEU C O 1
ATOM 2520 N N . LEU C 1 21 ? -9.454 78.995 35.434 1.00 19.47 40 LEU C N 1
ATOM 2521 C CA . LEU C 1 21 ? -8.537 79.850 34.679 1.00 20.17 40 LEU C CA 1
ATOM 2522 C C . LEU C 1 21 ? -9.292 80.987 34.007 1.00 20.97 40 LEU C C 1
ATOM 2523 O O . LEU C 1 21 ? -8.893 82.147 34.094 1.00 20.51 40 LEU C O 1
ATOM 2528 N N . LEU C 1 22 ? -10.403 80.655 33.362 1.00 21.30 41 LEU C N 1
ATOM 2529 C CA . LEU C 1 22 ? -11.197 81.658 32.662 1.00 22.80 41 LEU C CA 1
ATOM 2530 C C . LEU C 1 22 ? -11.739 82.707 33.619 1.00 23.82 41 LEU C C 1
ATOM 2531 O O . LEU C 1 22 ? -11.849 83.876 33.254 1.00 24.22 41 LEU C O 1
ATOM 2536 N N . SER C 1 23 ? -12.075 82.312 34.847 1.00 25.08 42 SER C N 1
ATOM 2537 C CA . SER C 1 23 ? -12.630 83.255 35.818 1.00 26.98 42 SER C CA 1
ATOM 2538 C C . SER C 1 23 ? -11.556 84.155 36.442 1.00 27.99 42 SER C C 1
ATOM 2539 O O . SER C 1 23 ? -11.878 85.161 37.082 1.00 27.92 42 SER C O 1
ATOM 2542 N N . ASN C 1 24 ? -10.296 83.756 36.282 1.00 28.36 43 ASN C N 1
ATOM 2543 C CA . ASN C 1 24 ? -9.139 84.583 36.652 1.00 29.64 43 ASN C CA 1
ATOM 2544 C C . ASN C 1 24 ? -8.485 85.248 35.429 1.00 30.47 43 ASN C C 1
ATOM 2545 O O . ASN C 1 24 ? -7.296 85.598 35.454 1.00 31.32 43 ASN C O 1
ATOM 2550 N N . ASP C 1 25 ? -9.264 85.395 34.362 1.00 31.31 44 ASP C N 1
ATOM 2551 C CA . ASP C 1 25 ? -8.871 86.106 33.147 1.00 32.45 44 ASP C CA 1
ATOM 2552 C C . ASP C 1 25 ? -7.617 85.538 32.451 1.00 31.95 44 ASP C C 1
ATOM 2553 O O . ASP C 1 25 ? -6.784 86.285 31.928 1.00 31.75 44 ASP C O 1
ATOM 2558 N N . VAL C 1 26 ? -7.516 84.211 32.443 1.00 30.59 45 VAL C N 1
ATOM 2559 C CA . 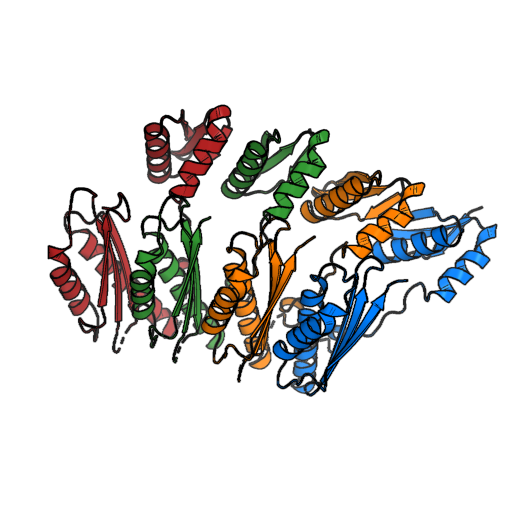VAL C 1 26 ? -6.517 83.481 31.678 1.00 30.40 45 VAL C CA 1
ATOM 2560 C C . VAL C 1 26 ? -7.222 82.766 30.543 1.00 30.84 45 VAL C C 1
ATOM 2561 O O . VAL C 1 26 ? -8.022 81.861 30.778 1.00 30.33 45 VAL C O 1
ATOM 2565 N N . ASN C 1 27 ? -6.924 83.158 29.311 1.00 31.47 46 ASN C N 1
ATOM 2566 C CA . ASN C 1 27 ? -7.467 82.468 28.152 1.00 32.11 46 ASN C CA 1
ATOM 2567 C C . ASN C 1 27 ? -6.898 81.063 28.072 1.00 31.86 46 ASN C C 1
ATOM 2568 O O . ASN C 1 27 ? -5.693 80.859 28.201 1.00 31.86 46 ASN C O 1
ATOM 2573 N N . VAL C 1 28 ? -7.777 80.095 27.870 1.00 31.49 47 VAL C N 1
ATOM 2574 C CA . VAL C 1 28 ? -7.377 78.701 27.880 1.00 31.20 47 VAL C CA 1
ATOM 2575 C C . VAL C 1 28 ? -8.165 77.982 26.799 1.00 30.99 47 VAL C C 1
ATOM 2576 O O . VAL C 1 28 ? -9.318 78.316 26.535 1.00 31.67 47 VAL C O 1
ATOM 2580 N N . SER C 1 29 ? -7.519 77.044 26.128 1.00 30.37 48 SER C N 1
ATOM 2581 C CA . SER C 1 29 ? -8.166 76.228 25.119 1.00 30.30 48 SER C CA 1
ATOM 2582 C C . SER C 1 29 ? -8.111 74.775 25.567 1.00 29.88 48 SER C C 1
ATOM 2583 O O . SER C 1 29 ? -7.203 74.372 26.304 1.00 29.04 48 SER C O 1
ATOM 2586 N N . LYS C 1 30 ? -9.089 74.003 25.111 1.00 28.82 49 LYS C N 1
ATOM 2587 C CA . LYS C 1 30 ? -9.238 72.607 25.478 1.00 28.64 49 LYS C CA 1
ATOM 2588 C C . LYS C 1 30 ? -9.463 71.760 24.247 1.00 29.09 49 LYS C C 1
ATOM 2589 O O . LYS C 1 30 ? -10.181 72.163 23.330 1.00 28.75 49 LYS C O 1
ATOM 2595 N N . GLU C 1 31 ? -8.861 70.580 24.228 1.00 29.38 50 GLU C N 1
ATOM 2596 C CA . GLU C 1 31 ? -9.108 69.622 23.161 1.00 30.56 50 GLU C CA 1
ATOM 2597 C C . GLU C 1 31 ? -9.087 68.198 23.696 1.00 30.39 50 GLU C C 1
ATOM 2598 O O . GLU C 1 31 ? -8.553 67.940 24.781 1.00 29.47 50 GLU C O 1
ATOM 2604 N N . MET C 1 32 ? -9.714 67.279 22.966 1.00 30.31 51 MET C N 1
ATOM 2605 C CA . MET C 1 32 ? -9.705 65.864 23.327 1.00 31.12 51 MET C CA 1
ATOM 2606 C C . MET C 1 32 ? -8.686 65.144 22.457 1.00 32.03 51 MET C C 1
ATOM 2607 O O . MET C 1 32 ? -8.603 65.398 21.258 1.00 32.13 51 MET C O 1
ATOM 2612 N N . ASP C 1 33 ? -7.911 64.253 23.065 1.00 33.22 52 ASP C N 1
ATOM 2613 C CA . ASP C 1 33 ? -6.891 63.487 22.352 1.00 34.48 52 ASP C CA 1
ATOM 2614 C C . ASP C 1 33 ? -7.480 62.143 21.932 1.00 35.49 52 ASP C C 1
ATOM 2615 O O . ASP C 1 33 ? -8.653 61.874 22.202 1.00 34.82 52 ASP C O 1
ATOM 2620 N N . LYS C 1 34 ? -6.665 61.304 21.291 1.00 36.59 53 LYS C N 1
ATOM 2621 C CA . LYS C 1 34 ? -7.157 60.075 20.650 1.00 37.66 53 LYS C CA 1
ATOM 2622 C C . LYS C 1 34 ? -7.579 58.986 21.632 1.00 37.46 53 LYS C C 1
ATOM 2623 O O . LYS C 1 34 ? -8.288 58.052 21.257 1.00 37.92 53 LYS C O 1
ATOM 2629 N N . SER C 1 35 ? -7.150 59.105 22.886 1.00 36.69 54 SER C N 1
ATOM 2630 C CA . SER C 1 35 ? -7.587 58.199 23.951 1.00 36.25 54 SER C CA 1
ATOM 2631 C C . SER C 1 35 ? -8.846 58.686 24.690 1.00 34.89 54 SER C C 1
ATOM 2632 O O . SER C 1 35 ? -9.357 57.986 25.555 1.00 35.66 54 SER C O 1
ATOM 2635 N N . GLY C 1 36 ? -9.343 59.871 24.345 1.00 33.60 55 GLY C N 1
ATOM 2636 C CA . GLY C 1 36 ? -10.560 60.417 24.940 1.00 32.36 55 GLY C CA 1
ATOM 2637 C C . GLY C 1 36 ? -10.323 61.254 26.194 1.00 31.29 55 GLY C C 1
ATOM 2638 O O . GLY C 1 36 ? -11.263 61.560 26.939 1.00 30.89 55 GLY C O 1
ATOM 2639 N N . ASN C 1 37 ? -9.065 61.622 26.429 1.00 29.50 56 ASN C N 1
ATOM 2640 C CA . ASN C 1 37 ? -8.698 62.436 27.590 1.00 28.49 56 ASN C CA 1
ATOM 2641 C C . ASN C 1 37 ? -8.522 63.887 27.184 1.00 26.76 56 ASN C C 1
ATOM 2642 O O . ASN C 1 37 ? -8.304 64.189 26.017 1.00 26.98 56 ASN C O 1
ATOM 2647 N N . MET C 1 38 ? -8.603 64.795 28.149 1.00 24.66 57 MET C N 1
ATOM 2648 C CA . MET C 1 38 ? -8.611 66.215 27.840 1.00 23.76 57 MET C CA 1
ATOM 2649 C C . MET C 1 38 ? -7.240 66.867 28.070 1.00 23.21 57 MET C C 1
ATOM 2650 O O . MET C 1 38 ? -6.550 66.568 29.044 1.00 22.06 57 MET C O 1
ATOM 2655 N N . THR C 1 39 ? -6.906 67.776 27.163 1.00 22.70 58 THR C N 1
ATOM 2656 C CA . THR C 1 39 ? -5.717 68.606 27.218 1.00 22.78 58 THR C CA 1
ATOM 2657 C C . THR C 1 39 ? -6.093 70.067 27.364 1.00 22.30 58 THR C C 1
ATOM 2658 O O . THR C 1 39 ? -6.962 70.561 26.637 1.00 23.77 58 THR C O 1
ATOM 2662 N N . LEU C 1 40 ? -5.449 70.777 28.286 1.00 22.24 59 LEU C N 1
ATOM 2663 C CA . LEU C 1 40 ? -5.622 72.218 28.434 1.00 22.36 59 LEU C CA 1
ATOM 2664 C C . LEU C 1 40 ? -4.334 72.936 28.034 1.00 23.08 59 LEU C C 1
ATOM 2665 O O . LEU C 1 40 ? -3.249 72.466 28.370 1.00 21.99 59 LEU C O 1
ATOM 2670 N N . SER C 1 41 ? -4.485 74.060 27.335 1.00 23.47 60 SER C N 1
ATOM 2671 C CA . SER C 1 41 ? -3.369 74.867 26.843 1.00 24.78 60 SER C CA 1
ATOM 2672 C C . SER C 1 41 ? -3.616 76.337 27.141 1.00 25.50 60 SER C C 1
ATOM 2673 O O . SER C 1 41 ? -4.763 76.785 27.177 1.00 26.77 60 SER C O 1
ATOM 2676 N N . VAL C 1 42 ? -2.545 77.106 27.338 1.00 25.79 61 VAL C N 1
ATOM 2677 C CA . VAL C 1 42 ? -2.640 78.550 27.521 1.00 26.50 61 VAL C CA 1
ATOM 2678 C C . VAL C 1 42 ? -1.540 79.240 26.712 1.00 27.29 61 VAL C C 1
ATOM 2679 O O . VAL C 1 42 ? -0.610 78.594 26.237 1.00 27.12 61 VAL C O 1
ATOM 2683 N N . ALA C 1 43 ? -1.662 80.548 26.559 1.00 28.05 62 ALA C N 1
ATOM 2684 C CA . ALA C 1 43 ? -0.623 81.333 25.899 1.00 28.74 62 ALA C CA 1
ATOM 2685 C C . ALA C 1 43 ? 0.609 81.290 26.784 1.00 28.94 62 ALA C C 1
ATOM 2686 O O . ALA C 1 43 ? 0.493 81.346 28.010 1.00 28.64 62 ALA C O 1
ATOM 2688 N N . ALA C 1 44 ? 1.781 81.185 26.161 1.00 29.61 63 ALA C N 1
ATOM 2689 C CA . ALA C 1 44 ? 3.058 81.208 26.881 1.00 29.45 63 ALA C CA 1
ATOM 2690 C C . ALA C 1 44 ? 3.138 82.344 27.897 1.00 29.03 63 ALA C C 1
ATOM 2691 O O . ALA C 1 44 ? 3.615 82.146 29.006 1.00 28.67 63 ALA C O 1
ATOM 2693 N N . ALA C 1 45 ? 2.636 83.528 27.543 1.00 28.20 64 ALA C N 1
ATOM 2694 C CA . ALA C 1 45 ? 2.728 84.684 28.433 1.00 27.72 64 ALA C CA 1
ATOM 2695 C C . ALA C 1 45 ? 1.894 84.529 29.709 1.00 26.92 64 ALA C C 1
ATOM 2696 O O . ALA C 1 45 ? 2.120 85.235 30.683 1.00 26.97 64 ALA C O 1
ATOM 2698 N N . ASP C 1 46 ? 0.935 83.605 29.694 1.00 26.12 65 ASP C N 1
ATOM 2699 C CA . ASP C 1 46 ? 0.116 83.308 30.867 1.00 25.34 65 ASP C CA 1
ATOM 2700 C C . ASP C 1 46 ? 0.563 82.060 31.645 1.00 24.60 65 ASP C C 1
ATOM 2701 O O . ASP C 1 46 ? -0.088 81.683 32.624 1.00 23.58 65 ASP C O 1
ATOM 2706 N N . PHE C 1 47 ? 1.667 81.437 31.238 1.00 23.59 66 PHE C N 1
ATOM 2707 C CA . PHE C 1 47 ? 2.070 80.157 31.824 1.00 23.23 66 PHE C CA 1
ATOM 2708 C C . PHE C 1 47 ? 2.213 80.234 33.342 1.00 22.34 66 PHE C C 1
ATOM 2709 O O . PHE C 1 47 ? 1.624 79.427 34.060 1.00 21.51 66 PHE C O 1
ATOM 2717 N N . VAL C 1 48 ? 3.000 81.184 33.842 1.00 21.64 67 VAL C N 1
ATOM 2718 C CA . VAL C 1 48 ? 3.269 81.252 35.279 1.00 21.16 67 VAL C CA 1
ATOM 2719 C C . VAL C 1 48 ? 2.003 81.541 36.087 1.00 20.95 67 VAL C C 1
ATOM 2720 O O . VAL C 1 48 ? 1.775 80.939 37.145 1.00 19.85 67 VAL C O 1
ATOM 2724 N N . ARG C 1 49 ? 1.195 82.473 35.601 1.00 20.35 68 ARG C N 1
ATOM 2725 C CA . ARG C 1 49 ? -0.041 82.815 36.290 1.00 21.28 68 ARG C CA 1
ATOM 2726 C C . ARG C 1 49 ? -0.975 81.610 36.354 1.00 19.84 68 ARG C C 1
ATOM 2727 O O . ARG C 1 49 ? -1.579 81.349 37.390 1.00 20.24 68 ARG C O 1
ATOM 2735 N N . ALA C 1 50 ? -1.084 80.892 35.249 1.00 19.78 69 ALA C N 1
ATOM 2736 C CA . ALA C 1 50 ? -1.966 79.718 35.152 1.00 18.87 69 ALA C CA 1
ATOM 2737 C C . ALA C 1 50 ? -1.537 78.636 36.141 1.00 18.96 69 ALA C C 1
ATOM 2738 O O . ALA C 1 50 ? -2.337 78.114 36.920 1.00 17.57 69 ALA C O 1
ATOM 2740 N N . ILE C 1 51 ? -0.244 78.327 36.147 1.00 18.66 70 ILE C N 1
ATOM 2741 C CA . ILE C 1 51 ? 0.260 77.326 37.076 1.00 18.60 70 ILE C CA 1
ATOM 2742 C C . ILE C 1 51 ? 0.099 77.769 38.523 1.00 18.49 70 ILE C C 1
ATOM 2743 O O . ILE C 1 51 ? -0.233 76.958 39.370 1.00 18.02 70 ILE C O 1
ATOM 2748 N N . THR C 1 52 ? 0.328 79.041 38.815 1.00 18.93 71 THR C N 1
ATOM 2749 C CA . THR C 1 52 ? 0.139 79.577 40.157 1.00 19.36 71 THR C CA 1
ATOM 2750 C C . THR C 1 52 ? -1.306 79.378 40.609 1.00 19.09 71 THR C C 1
ATOM 2751 O O . THR C 1 52 ? -1.568 78.838 41.687 1.00 18.62 71 THR C O 1
ATOM 2755 N N . ILE C 1 53 ? -2.241 79.772 39.754 1.00 18.52 72 ILE C N 1
ATOM 2756 C CA . ILE C 1 53 ? -3.668 79.600 40.046 1.00 18.71 72 ILE C CA 1
ATOM 2757 C C . ILE C 1 53 ? -4.019 78.120 40.273 1.00 17.70 72 ILE C C 1
ATOM 2758 O O . ILE C 1 53 ? -4.662 77.779 41.280 1.00 17.93 72 ILE C O 1
ATOM 2763 N N . LEU C 1 54 ? -3.591 77.257 39.352 1.00 17.35 73 LEU C N 1
ATOM 2764 C CA . LEU C 1 54 ? -3.878 75.827 39.450 1.00 17.29 73 LEU C CA 1
ATOM 2765 C C . LEU C 1 54 ? -3.250 75.235 40.717 1.00 18.09 73 LEU C C 1
ATOM 2766 O O . LEU C 1 54 ? -3.911 74.518 41.435 1.00 17.69 73 LEU C O 1
ATOM 2771 N N . ASN C 1 55 ? -1.984 75.566 40.985 1.00 18.77 74 ASN C N 1
ATOM 2772 C CA . ASN C 1 55 ? -1.290 75.098 42.191 1.00 19.12 74 ASN C CA 1
ATOM 2773 C C . ASN C 1 55 ? -2.041 75.479 43.470 1.00 19.58 74 ASN C C 1
ATOM 2774 O O . ASN C 1 55 ? -2.193 74.658 44.386 1.00 19.28 74 ASN C O 1
ATOM 2779 N N . ASN C 1 56 ? -2.489 76.732 43.532 1.00 19.83 75 ASN C N 1
ATOM 2780 C CA . ASN C 1 56 ? -3.160 77.277 44.706 1.00 20.21 75 ASN C CA 1
ATOM 2781 C C . ASN C 1 56 ? -4.503 76.605 44.958 1.00 20.14 75 ASN C C 1
ATOM 2782 O O . ASN C 1 56 ? -5.007 76.631 46.076 1.00 19.03 75 ASN C O 1
ATOM 2787 N N . ASN C 1 57 ? -5.067 76.003 43.913 1.00 20.23 76 ASN C N 1
ATOM 2788 C CA . ASN C 1 57 ? -6.341 75.300 44.012 1.00 20.72 76 ASN C CA 1
ATOM 2789 C C . ASN C 1 57 ? -6.183 73.783 43.996 1.00 20.62 76 ASN C C 1
ATOM 2790 O O . ASN C 1 57 ? -7.178 73.045 43.963 1.00 21.14 76 ASN C O 1
ATOM 2795 N N . GLY C 1 58 ? -4.937 73.319 44.027 1.00 20.08 77 GLY C N 1
ATOM 2796 C CA . GLY C 1 58 ? -4.622 71.905 44.142 1.00 20.64 77 GLY C CA 1
ATOM 2797 C C . GLY C 1 58 ? -4.841 71.059 42.897 1.00 20.49 77 GLY C C 1
ATOM 2798 O O . GLY C 1 58 ? -5.052 69.857 43.012 1.00 21.41 77 GLY C O 1
ATOM 2799 N N . PHE C 1 59 ? -4.817 71.689 41.722 1.00 19.61 78 PHE C N 1
ATOM 2800 C CA . PHE C 1 59 ? -4.970 71.001 40.449 1.00 19.20 78 PHE C CA 1
ATOM 2801 C C . PHE C 1 59 ? -3.632 70.791 39.758 1.00 19.24 78 PHE C C 1
ATOM 2802 O O . PHE C 1 59 ? -2.759 71.658 39.852 1.00 19.86 78 PHE C O 1
ATOM 2810 N N . PRO C 1 60 ? -3.465 69.672 39.056 1.00 20.56 79 PRO C N 1
ATOM 2811 C CA . PRO C 1 60 ? -4.445 68.576 39.005 1.00 20.79 79 PRO C CA 1
ATOM 2812 C C . PRO C 1 60 ? -4.467 67.815 40.311 1.00 21.21 79 PRO C C 1
ATOM 2813 O O . PRO C 1 60 ? -3.444 67.726 40.995 1.00 21.25 79 PRO C O 1
ATOM 2817 N N . LYS C 1 61 ? -5.632 67.292 40.650 1.00 20.79 80 LYS C N 1
ATOM 2818 C CA . LYS C 1 61 ? -5.847 66.718 41.978 1.00 21.84 80 LYS C CA 1
ATOM 2819 C C . LYS C 1 61 ? -5.037 65.454 42.192 1.00 22.38 80 LYS C C 1
ATOM 2820 O O . LYS C 1 61 ? -4.962 64.594 41.319 1.00 21.19 80 LYS C O 1
ATOM 2826 N N . LYS C 1 62 ? -4.437 65.357 43.379 1.00 23.46 81 LYS C N 1
ATOM 2827 C CA . LYS C 1 62 ? -3.730 64.165 43.802 1.00 25.17 81 LYS C CA 1
ATOM 2828 C C . LYS C 1 62 ? -4.689 62.984 43.928 1.00 25.58 81 LYS C C 1
ATOM 2829 O O . LYS C 1 62 ? -5.864 63.170 44.266 1.00 25.36 81 LYS C O 1
ATOM 2835 N N . LYS C 1 63 ? -4.171 61.782 43.682 1.00 26.24 82 LYS C N 1
ATOM 2836 C CA . LYS C 1 63 ? -4.903 60.536 43.923 1.00 26.94 82 LYS C CA 1
ATOM 2837 C C . LYS C 1 63 ? -4.437 59.868 45.221 1.00 26.12 82 LYS C C 1
ATOM 2838 O O . LYS C 1 63 ? -3.358 60.168 45.746 1.00 25.57 82 LYS C O 1
ATOM 2844 N N . PHE C 1 64 ? -5.271 58.966 45.726 1.00 24.86 83 PHE C N 1
ATOM 2845 C CA . PHE C 1 64 ? -5.018 58.250 46.972 1.00 24.74 83 PHE C CA 1
ATOM 2846 C C . PHE C 1 64 ? -5.216 56.748 46.775 1.00 25.47 83 PHE C C 1
ATOM 2847 O O . PHE C 1 64 ? -5.830 56.312 45.806 1.00 24.30 83 PHE C O 1
ATOM 2855 N N . ALA C 1 65 ? -4.702 55.970 47.720 1.00 26.30 84 ALA C N 1
ATOM 2856 C CA . ALA C 1 65 ? -4.671 54.512 47.594 1.00 27.48 84 ALA C CA 1
ATOM 2857 C C . ALA C 1 65 ? -6.069 53.952 47.456 1.00 28.07 84 ALA C C 1
ATOM 2858 O O . ALA C 1 65 ? -7.005 54.409 48.123 1.00 28.54 84 ALA C O 1
ATOM 2860 N N . ASP C 1 66 ? -6.198 52.955 46.590 1.00 28.31 85 ASP C N 1
ATOM 2861 C CA . ASP C 1 66 ? -7.474 52.307 46.284 1.00 29.00 85 ASP C CA 1
ATOM 2862 C C . ASP C 1 66 ? -7.464 51.003 47.080 1.00 28.47 85 ASP C C 1
ATOM 2863 O O . ASP C 1 66 ? -6.490 50.258 47.058 1.00 27.29 85 ASP C O 1
ATOM 2868 N N . ILE C 1 67 ? -8.533 50.742 47.818 1.00 27.84 86 ILE C N 1
ATOM 2869 C CA . ILE C 1 67 ? -8.633 49.507 48.587 1.00 28.00 86 ILE C CA 1
ATOM 2870 C C . ILE C 1 67 ? -8.462 48.275 47.701 1.00 29.36 86 ILE C C 1
ATOM 2871 O O . ILE C 1 67 ? -7.907 47.275 48.136 1.00 28.94 86 ILE C O 1
ATOM 2876 N N . GLU C 1 68 ? -8.944 48.355 46.466 1.00 31.11 87 GLU C N 1
ATOM 2877 C CA . GLU C 1 68 ? -8.914 47.219 45.549 1.00 33.63 87 GLU C CA 1
ATOM 2878 C C . GLU C 1 68 ? -7.495 46.944 45.037 1.00 34.71 87 GLU C C 1
ATOM 2879 O O . GLU C 1 68 ? -7.205 45.840 44.583 1.00 35.85 87 GLU C O 1
ATOM 2885 N N . VAL C 1 69 ? -6.615 47.938 45.127 1.00 35.67 88 VAL C N 1
ATOM 2886 C CA . VAL C 1 69 ? -5.198 47.751 44.820 1.00 36.30 88 VAL C CA 1
ATOM 2887 C C . VAL C 1 69 ? -4.420 47.226 46.034 1.00 37.03 88 VAL C C 1
ATOM 2888 O O . VAL C 1 69 ? -3.669 46.248 45.915 1.00 37.10 88 VAL C O 1
ATOM 2892 N N . ILE C 1 70 ? -4.600 47.851 47.198 1.00 37.40 89 ILE C N 1
ATOM 2893 C CA . ILE C 1 70 ? -3.947 47.385 48.429 1.00 37.95 89 ILE C CA 1
ATOM 2894 C C . ILE C 1 70 ? -4.351 45.931 48.731 1.00 38.87 89 ILE C C 1
ATOM 2895 O O . ILE C 1 70 ? -3.557 45.165 49.273 1.00 38.74 89 ILE C O 1
ATOM 2900 N N . PHE C 1 71 ? -5.595 45.581 48.382 1.00 39.73 90 PHE C N 1
ATOM 2901 C CA . PHE C 1 71 ? -6.176 44.267 48.639 1.00 40.56 90 PHE C CA 1
ATOM 2902 C C . PHE C 1 71 ? -6.929 43.777 47.391 1.00 41.62 90 PHE C C 1
ATOM 2903 O O . PHE C 1 71 ? -8.166 43.839 47.348 1.00 41.43 90 PHE C O 1
ATOM 2911 N N . PRO C 1 72 ? -6.205 43.294 46.376 1.00 42.91 91 PRO C N 1
ATOM 2912 C CA . PRO C 1 72 ? -6.835 42.891 45.103 1.00 43.58 91 PRO C CA 1
ATOM 2913 C C . PRO C 1 72 ? -7.644 41.594 45.181 1.00 44.06 91 PRO C C 1
ATOM 2914 O O . PRO C 1 72 ? -7.706 40.984 46.250 1.00 44.85 91 PRO C O 1
ATOM 2918 N N . SER C 1 79 ? -9.298 36.600 53.760 1.00 46.09 98 SER C N 1
ATOM 2919 C CA . SER C 1 79 ? -8.610 37.026 54.975 1.00 46.07 98 SER C CA 1
ATOM 2920 C C . SER C 1 79 ? -9.543 37.884 55.838 1.00 45.92 98 SER C C 1
ATOM 2921 O O . SER C 1 79 ? -10.001 38.914 55.372 1.00 45.94 98 SER C O 1
ATOM 2924 N N . PRO C 1 80 ? -9.828 37.469 57.076 1.00 45.55 99 PRO C N 1
ATOM 2925 C CA . PRO C 1 80 ? -10.689 38.232 57.997 1.00 44.89 99 PRO C CA 1
ATOM 2926 C C . PRO C 1 80 ? -10.497 39.755 58.042 1.00 43.98 99 PRO C C 1
ATOM 2927 O O . PRO C 1 80 ? -11.480 40.478 57.874 1.00 43.79 99 PRO C O 1
ATOM 2931 N N . SER C 1 81 ? -9.283 40.242 58.285 1.00 42.53 100 SER C N 1
ATOM 2932 C CA . SER C 1 81 ? -9.068 41.691 58.360 1.00 41.36 100 SER C CA 1
ATOM 2933 C C . SER C 1 81 ? -9.281 42.373 57.000 1.00 40.11 100 SER C C 1
ATOM 2934 O O . SER C 1 81 ? -9.801 43.484 56.941 1.00 39.71 100 SER C O 1
ATOM 2937 N N . GLN C 1 82 ? -8.878 41.708 55.919 1.00 38.85 101 GLN C N 1
ATOM 2938 C CA . GLN C 1 82 ? -9.077 42.211 54.557 1.00 38.30 101 GLN C CA 1
ATOM 2939 C C . GLN C 1 82 ? -10.564 42.259 54.181 1.00 37.32 101 GLN C C 1
ATOM 2940 O O . GLN C 1 82 ? -11.029 43.182 53.496 1.00 36.72 101 GLN C O 1
ATOM 2946 N N . GLU C 1 83 ? -11.294 41.250 54.646 1.00 36.09 102 GLU C N 1
ATOM 2947 C CA . GLU C 1 83 ? -12.719 41.116 54.388 1.00 35.09 102 GLU C CA 1
ATOM 2948 C C . GLU C 1 83 ? -13.451 42.246 55.064 1.00 32.97 102 GLU C C 1
ATOM 2949 O O . GLU C 1 83 ? -14.307 42.889 54.457 1.00 32.26 102 GLU C O 1
ATOM 2955 N N . ASN C 1 84 ? -13.111 42.485 56.325 1.00 31.11 103 ASN C N 1
ATOM 2956 C CA . ASN C 1 84 ? -13.771 43.506 57.117 1.00 30.60 103 ASN C CA 1
ATOM 2957 C C . ASN C 1 84 ? -13.456 44.912 56.615 1.00 28.92 103 ASN C C 1
ATOM 2958 O O . ASN C 1 84 ? -14.280 45.801 56.754 1.00 28.16 103 ASN C O 1
ATOM 2963 N N . ALA C 1 85 ? -12.258 45.112 56.066 1.00 27.12 104 ALA C N 1
ATOM 2964 C CA . ALA C 1 85 ? -11.917 46.394 55.433 1.00 25.80 104 ALA C CA 1
ATOM 2965 C C . ALA C 1 85 ? -12.827 46.654 54.243 1.00 24.44 104 ALA C C 1
ATOM 2966 O O . ALA C 1 85 ? -13.272 47.786 54.022 1.00 22.65 104 ALA C O 1
ATOM 2968 N N . LYS C 1 86 ? -13.099 45.598 53.480 1.00 23.62 105 LYS C N 1
ATOM 2969 C CA . LYS C 1 86 ? -13.948 45.702 52.302 1.00 23.65 105 LYS C CA 1
ATOM 2970 C C . LYS C 1 86 ? -15.419 45.912 52.672 1.00 22.59 105 LYS C C 1
ATOM 2971 O O . LYS C 1 86 ? -16.106 46.672 52.011 1.00 21.41 105 LYS C O 1
ATOM 2977 N N . ILE C 1 87 ? -15.876 45.264 53.735 1.00 22.04 106 ILE C N 1
ATOM 2978 C CA . ILE C 1 87 ? -17.225 45.463 54.261 1.00 21.94 106 ILE C CA 1
ATOM 2979 C C . ILE C 1 87 ? -17.402 46.900 54.786 1.00 20.61 106 ILE C C 1
ATOM 2980 O O . ILE C 1 87 ? -18.439 47.521 54.588 1.00 18.86 106 ILE C O 1
ATOM 2985 N N . ASN C 1 88 ? -16.393 47.410 55.476 1.00 19.21 107 ASN C N 1
ATOM 2986 C CA . ASN C 1 88 ? -16.404 48.787 55.969 1.00 19.03 107 ASN C CA 1
ATOM 2987 C C . ASN C 1 88 ? -16.433 49.787 54.809 1.00 17.44 107 ASN C C 1
ATOM 2988 O O . ASN C 1 88 ? -17.147 50.772 54.848 1.00 16.36 107 ASN C O 1
ATOM 2993 N N . TYR C 1 89 ? -15.637 49.528 53.793 1.00 16.76 108 TYR C N 1
ATOM 2994 C CA . TYR C 1 89 ? -15.594 50.386 52.617 1.00 16.47 108 TYR C CA 1
ATOM 2995 C C . TYR C 1 89 ? -16.952 50.412 51.918 1.00 16.61 108 TYR C C 1
ATOM 2996 O O . TYR C 1 89 ? -17.443 51.475 51.530 1.00 15.15 108 TYR C O 1
ATOM 3005 N N . LEU C 1 90 ? -17.569 49.242 51.777 1.00 16.19 109 LEU C N 1
ATOM 3006 C CA . LEU C 1 90 ? -18.916 49.188 51.193 1.00 16.35 109 LEU C CA 1
ATOM 3007 C C . LEU C 1 90 ? -19.898 50.045 51.979 1.00 15.24 109 LEU C C 1
ATOM 3008 O O . LEU C 1 90 ? -20.703 50.761 51.383 1.00 15.09 109 LEU C O 1
ATOM 3013 N N . LYS C 1 91 ? -19.851 49.982 53.309 1.00 13.99 110 LYS C N 1
ATOM 3014 C CA . LYS C 1 91 ? -20.728 50.802 54.134 1.00 14.06 110 LYS C CA 1
ATOM 3015 C C . LYS C 1 91 ? -20.442 52.283 53.950 1.00 14.09 110 LYS C C 1
ATOM 3016 O O . LYS C 1 91 ? -21.359 53.087 53.837 1.00 14.12 110 LYS C O 1
ATOM 3022 N N . GLU C 1 92 ? -19.168 52.658 53.904 1.00 14.69 111 GLU C N 1
ATOM 3023 C CA . GLU C 1 92 ? -18.813 54.063 53.677 1.00 14.52 111 GLU C CA 1
ATOM 3024 C C . GLU C 1 92 ? -19.401 54.553 52.354 1.00 14.16 111 GLU C C 1
ATOM 3025 O O . GLU C 1 92 ? -19.978 55.641 52.289 1.00 14.65 111 GLU C O 1
ATOM 3031 N N . GLN C 1 93 ? -19.263 53.746 51.318 1.00 13.85 112 GLN C N 1
ATOM 3032 C CA . GLN C 1 93 ? -19.777 54.079 49.993 1.00 14.30 112 GLN C CA 1
ATOM 3033 C C . GLN C 1 93 ? -21.316 54.146 49.964 1.00 14.39 112 GLN C C 1
ATOM 3034 O O . GLN C 1 93 ? -21.886 55.021 49.331 1.00 13.69 112 GLN C O 1
ATOM 3040 N N . ASP C 1 94 ? -21.974 53.228 50.664 1.00 14.26 113 ASP C N 1
ATOM 3041 C CA . ASP C 1 94 ? -23.436 53.248 50.768 1.00 14.50 113 ASP C CA 1
ATOM 3042 C C . ASP C 1 94 ? -23.909 54.536 51.431 1.00 14.05 113 ASP C C 1
ATOM 3043 O O . ASP C 1 94 ? -24.905 55.130 51.006 1.00 13.77 113 ASP C O 1
ATOM 3048 N N . ILE C 1 95 ? -23.220 54.964 52.487 1.00 12.51 114 ILE C N 1
ATOM 3049 C CA . ILE C 1 95 ? -23.608 56.167 53.205 1.00 13.16 114 ILE C CA 1
ATOM 3050 C C . ILE C 1 95 ? -23.340 57.394 52.334 1.00 12.93 114 ILE C C 1
ATOM 3051 O O . ILE C 1 95 ? -24.171 58.293 52.265 1.00 12.38 114 ILE C O 1
ATOM 3056 N N . GLU C 1 96 ? -22.199 57.418 51.650 1.00 13.38 115 GLU C N 1
ATOM 3057 C CA . GLU C 1 96 ? -21.911 58.524 50.730 1.00 13.68 115 GLU C CA 1
ATOM 3058 C C . GLU C 1 96 ? -22.990 58.598 49.644 1.00 14.21 115 GLU C C 1
ATOM 3059 O O . GLU C 1 96 ? -23.433 59.682 49.292 1.00 13.99 115 GLU C O 1
ATOM 3065 N N . ARG C 1 97 ? -23.382 57.454 49.103 1.00 13.99 116 ARG C N 1
ATOM 3066 C CA . ARG C 1 97 ? -24.407 57.412 48.054 1.00 14.08 116 ARG C CA 1
ATOM 3067 C C . ARG C 1 97 ? -25.724 58.004 48.554 1.00 13.80 116 ARG C C 1
ATOM 3068 O O . ARG C 1 97 ? -26.377 58.793 47.856 1.00 13.79 116 ARG C O 1
ATOM 3076 N N . LEU C 1 98 ? -26.113 57.627 49.770 1.00 13.12 117 LEU C N 1
ATOM 3077 C CA . LEU C 1 98 ? -27.361 58.115 50.369 1.00 12.76 117 LEU C CA 1
ATOM 3078 C C . LEU C 1 98 ? -27.271 59.628 50.624 1.00 12.66 117 LEU C C 1
ATOM 3079 O O . LEU C 1 98 ? -28.153 60.389 50.215 1.00 11.75 117 LEU C O 1
ATOM 3084 N N . LEU C 1 99 ? -26.193 60.080 51.264 1.00 12.19 118 LEU C N 1
ATOM 3085 C CA . LEU C 1 99 ? -26.065 61.516 51.598 1.00 13.03 118 LEU C CA 1
ATOM 3086 C C . LEU C 1 99 ? -25.983 62.382 50.348 1.00 12.95 118 LEU C C 1
ATOM 3087 O O . LEU C 1 99 ? -26.416 63.537 50.340 1.00 13.05 118 LEU C O 1
ATOM 3092 N N . SER C 1 100 ? -25.455 61.805 49.272 1.00 12.97 119 SER C N 1
ATOM 3093 C CA . SER C 1 100 ? -25.306 62.537 48.021 1.00 13.61 119 SER C CA 1
ATOM 3094 C C . SER C 1 100 ? -26.633 62.802 47.299 1.00 13.17 119 SER C C 1
ATOM 3095 O O . SER C 1 100 ? -26.676 63.598 46.341 1.00 12.86 119 SER C O 1
ATOM 3098 N N . LYS C 1 101 ? -27.717 62.169 47.754 1.00 13.03 120 LYS C N 1
ATOM 3099 C CA . LYS C 1 101 ? -29.060 62.489 47.266 1.00 13.51 120 LYS C CA 1
ATOM 3100 C C . LYS C 1 101 ? -29.736 63.645 48.006 1.00 13.82 120 LYS C C 1
ATOM 3101 O O . LYS C 1 101 ? -30.791 64.121 47.590 1.00 13.82 120 LYS C O 1
ATOM 3107 N N . ILE C 1 102 ? -29.163 64.087 49.124 1.00 13.60 121 ILE C N 1
ATOM 3108 C CA . ILE C 1 102 ? -29.716 65.241 49.840 1.00 13.48 121 ILE C CA 1
ATOM 3109 C C . ILE C 1 102 ? -29.507 66.517 49.021 1.00 13.50 121 ILE C C 1
ATOM 3110 O O . ILE C 1 102 ? -28.370 66.819 48.658 1.00 13.11 121 ILE C O 1
ATOM 3115 N N . PRO C 1 103 ? -30.575 67.265 48.709 1.00 14.06 122 PRO C N 1
ATOM 3116 C CA . PRO C 1 103 ? -30.424 68.505 47.945 1.00 14.57 122 PRO C CA 1
ATOM 3117 C C . PRO C 1 103 ? -29.395 69.450 48.559 1.00 14.70 122 PRO C C 1
ATOM 3118 O O . PRO C 1 103 ? -29.433 69.709 49.776 1.00 14.31 122 PRO C O 1
ATOM 3122 N N . GLY C 1 104 ? -28.467 69.917 47.718 1.00 14.99 123 GLY C N 1
ATOM 3123 C CA . GLY C 1 104 ? -27.384 70.784 48.159 1.00 15.22 123 GLY C CA 1
ATOM 3124 C C . GLY C 1 104 ? -26.050 70.083 4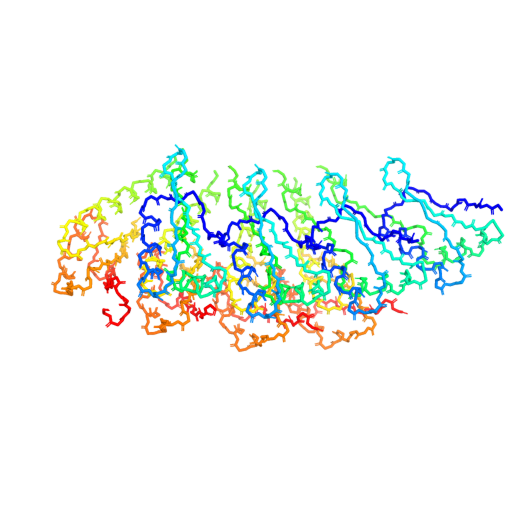8.399 1.00 14.76 123 GLY C C 1
ATOM 3125 O O . GLY C 1 104 ? -25.012 70.754 48.446 1.00 15.14 123 GLY C O 1
ATOM 3126 N N . VAL C 1 105 ? -26.042 68.761 48.547 1.00 13.97 124 VAL C N 1
ATOM 3127 C CA . VAL C 1 105 ? -24.782 68.035 48.712 1.00 14.15 124 VAL C CA 1
ATOM 3128 C C . VAL C 1 105 ? -24.136 67.860 47.351 1.00 14.52 124 VAL C C 1
ATOM 3129 O O . VAL C 1 105 ? -24.773 67.323 46.456 1.00 15.38 124 VAL C O 1
ATOM 3133 N N . ILE C 1 106 ? -22.881 68.291 47.188 1.00 14.08 125 ILE C N 1
ATOM 3134 C CA . ILE C 1 106 ? -22.185 68.091 45.914 1.00 15.09 125 ILE C CA 1
ATOM 3135 C C . ILE C 1 106 ? -20.949 67.205 46.018 1.00 14.80 125 ILE C C 1
ATOM 3136 O O . ILE C 1 106 ? -20.411 66.747 45.009 1.00 14.87 125 ILE C O 1
ATOM 3141 N N . ASP C 1 107 ? -20.506 66.940 47.241 1.00 14.19 126 ASP C N 1
ATOM 3142 C CA . ASP C 1 107 ? -19.464 65.950 47.483 1.00 14.40 126 ASP C CA 1
ATOM 3143 C C . ASP C 1 107 ? -19.556 65.518 48.943 1.00 14.00 126 ASP C C 1
ATOM 3144 O O . ASP C 1 107 ? -20.114 66.221 49.763 1.00 13.63 126 ASP C O 1
ATOM 3149 N N . CYS C 1 108 ? -19.041 64.335 49.250 1.00 14.45 127 CYS C N 1
ATOM 3150 C CA . CYS C 1 108 ? -19.188 63.723 50.574 1.00 14.75 127 CYS C CA 1
ATOM 3151 C C . CYS C 1 108 ? -18.056 62.719 50.751 1.00 15.20 127 CYS C C 1
ATOM 3152 O O . CYS C 1 108 ? -17.698 62.018 49.802 1.00 15.80 127 CYS C O 1
ATOM 3155 N N . SER C 1 109 ? -17.491 62.660 51.953 1.00 14.99 128 SER C N 1
ATOM 3156 C CA . SER C 1 109 ? -16.573 61.603 52.343 1.00 15.50 128 SER C CA 1
ATOM 3157 C C . SER C 1 109 ? -16.994 61.069 53.692 1.00 15.17 128 SER C C 1
ATOM 3158 O O . SER C 1 109 ? -17.300 61.842 54.577 1.00 15.53 128 SER C O 1
ATOM 3161 N N . VAL C 1 110 ? -16.979 59.743 53.847 1.00 14.88 129 VAL C N 1
ATOM 3162 C CA . VAL C 1 110 ? -17.277 59.097 55.119 1.00 14.96 129 VAL C CA 1
ATOM 3163 C C . VAL C 1 110 ? -16.117 58.159 55.448 1.00 15.49 129 VAL C C 1
ATOM 3164 O O . VAL C 1 110 ? -15.693 57.363 54.611 1.00 16.15 129 VAL C O 1
ATOM 3168 N N . SER C 1 111 ? -15.600 58.272 56.664 1.00 16.27 130 SER C N 1
ATOM 3169 C CA . SER C 1 111 ? -14.599 57.332 57.174 1.00 16.06 130 SER C CA 1
ATOM 3170 C C . SER C 1 111 ? -15.154 56.733 58.457 1.00 16.86 130 SER C C 1
ATOM 3171 O O . SER C 1 111 ? -15.397 57.450 59.433 1.00 17.39 130 SER C O 1
ATOM 3174 N N . LEU C 1 112 ? -15.351 55.418 58.455 1.00 17.40 131 LEU C N 1
ATOM 3175 C CA . LEU C 1 112 ? -15.989 54.711 59.552 1.00 18.35 131 LEU C CA 1
ATOM 3176 C C . LEU C 1 112 ? -14.972 53.905 60.339 1.00 18.90 131 LEU C C 1
ATOM 3177 O O . LEU C 1 112 ? -14.092 53.292 59.758 1.00 18.95 131 LEU C O 1
ATOM 3182 N N . ASN C 1 113 ? -15.161 53.901 61.647 1.00 19.56 132 ASN C N 1
ATOM 3183 C CA . ASN C 1 113 ? -14.386 53.117 62.615 1.00 21.00 132 ASN C CA 1
ATOM 3184 C C . ASN C 1 113 ? -15.368 52.181 63.314 1.00 21.79 132 ASN C C 1
ATOM 3185 O O . ASN C 1 113 ? -16.003 52.585 64.265 1.00 21.39 132 ASN C O 1
ATOM 3190 N N . VAL C 1 114 ? -15.477 50.952 62.835 1.00 23.84 133 VAL C N 1
ATOM 3191 C CA . VAL C 1 114 ? -16.366 49.947 63.433 1.00 25.90 133 VAL C CA 1
ATOM 3192 C C . VAL C 1 114 ? -15.542 48.837 64.091 1.00 26.89 133 VAL C C 1
ATOM 3193 O O . VAL C 1 114 ? -14.749 48.194 63.403 1.00 29.12 133 VAL C O 1
ATOM 3197 N N . PRO C 1 121 ? -17.216 50.340 70.656 1.00 35.58 140 PRO C N 1
ATOM 3198 C CA . PRO C 1 121 ? -17.989 51.524 70.251 1.00 34.72 140 PRO C CA 1
ATOM 3199 C C . PRO C 1 121 ? -17.479 52.108 68.932 1.00 33.35 140 PRO C C 1
ATOM 3200 O O . PRO C 1 121 ? -16.320 52.526 68.865 1.00 34.08 140 PRO C O 1
ATOM 3204 N N . SER C 1 122 ? -18.322 52.109 67.900 1.00 31.02 141 SER C N 1
ATOM 3205 C CA . SER C 1 122 ? -17.961 52.694 66.626 1.00 28.60 141 SER C CA 1
ATOM 3206 C C . SER C 1 122 ? -17.824 54.242 66.694 1.00 26.04 141 SER C C 1
ATOM 3207 O O . SER C 1 122 ? -18.245 54.909 67.651 1.00 25.62 141 SER C O 1
ATOM 3210 N N . SER C 1 123 ? -17.199 54.801 65.675 1.00 22.87 142 SER C N 1
ATOM 3211 C CA . SER C 1 123 ? -17.235 56.243 65.463 1.00 20.82 142 SER C CA 1
ATOM 3212 C C . SER C 1 123 ? -17.240 56.485 63.958 1.00 18.47 142 SER C C 1
ATOM 3213 O O . SER C 1 123 ? -16.951 55.594 63.177 1.00 17.95 142 SER C O 1
ATOM 3216 N N . ALA C 1 124 ? -17.593 57.692 63.555 1.00 17.74 143 ALA C N 1
ATOM 3217 C CA . ALA C 1 124 ? -17.594 58.044 62.143 1.00 16.65 143 ALA C CA 1
ATOM 3218 C C . ALA C 1 124 ? -17.261 59.509 61.923 1.00 15.79 143 ALA C C 1
ATOM 3219 O O . ALA C 1 124 ? -17.660 60.357 62.693 1.00 16.24 143 ALA C O 1
ATOM 3221 N N . ALA C 1 125 ? -16.561 59.786 60.832 1.00 15.64 144 ALA C N 1
ATOM 3222 C CA . ALA C 1 125 ? -16.247 61.136 60.391 1.00 15.47 144 ALA C CA 1
ATOM 3223 C C . ALA C 1 125 ? -16.901 61.342 59.039 1.00 14.98 144 ALA C C 1
ATOM 3224 O O . ALA C 1 125 ? -16.749 60.518 58.139 1.00 14.84 144 ALA C O 1
ATOM 3226 N N . VAL C 1 126 ? -17.574 62.463 58.896 1.00 14.17 145 VAL C N 1
ATOM 3227 C CA . VAL C 1 126 ? -18.355 62.779 57.699 1.00 15.02 145 VAL C CA 1
ATOM 3228 C C . VAL C 1 126 ? -18.068 64.226 57.286 1.00 15.03 145 VAL C C 1
ATOM 3229 O O . VAL C 1 126 ? -18.291 65.158 58.063 1.00 14.84 145 VAL C O 1
ATOM 3233 N N . LEU C 1 127 ? -17.533 64.391 56.082 1.00 14.85 146 LEU C N 1
ATOM 3234 C CA . LEU C 1 127 ? -17.327 65.695 55.488 1.00 14.63 146 LEU C CA 1
ATOM 3235 C C . LEU C 1 127 ? -18.315 65.847 54.351 1.00 14.72 146 LEU C C 1
ATOM 3236 O O . LEU C 1 127 ? -18.403 64.981 53.484 1.00 14.99 146 LEU C O 1
ATOM 3241 N N . VAL C 1 128 ? -19.075 66.928 54.383 1.00 14.72 147 VAL C N 1
ATOM 3242 C CA . VAL C 1 128 ? -20.069 67.214 53.357 1.00 15.11 147 VAL C CA 1
ATOM 3243 C C . VAL C 1 128 ? -19.690 68.524 52.689 1.00 15.05 147 VAL C C 1
ATOM 3244 O O . VAL C 1 128 ? -19.476 69.517 53.365 1.00 14.92 147 VAL C O 1
ATOM 3248 N N . ILE C 1 129 ? -19.602 68.524 51.360 1.00 14.74 148 ILE C N 1
ATOM 3249 C CA . ILE C 1 129 ? -19.360 69.741 50.605 1.00 15.28 148 ILE C CA 1
ATOM 3250 C C . ILE C 1 129 ? -20.716 70.159 50.037 1.00 14.69 148 ILE C C 1
ATOM 3251 O O . ILE C 1 129 ? -21.367 69.370 49.379 1.00 14.07 148 ILE C O 1
ATOM 3256 N N . SER C 1 130 ? -21.126 71.390 50.302 1.00 14.66 149 SER C N 1
ATOM 3257 C CA . SER C 1 130 ? -22.410 71.868 49.833 1.00 15.68 149 SER C CA 1
ATOM 3258 C C . SER C 1 130 ? -22.219 72.824 48.685 1.00 15.63 149 SER C C 1
ATOM 3259 O O . SER C 1 130 ? -21.154 73.478 48.555 1.00 14.48 149 SER C O 1
ATOM 3262 N N . SER C 1 131 ? -23.268 72.939 47.878 1.00 15.38 150 SER C N 1
ATOM 3263 C CA . SER C 1 131 ? -23.369 74.032 46.923 1.00 16.20 150 SER C CA 1
ATOM 3264 C C . SER C 1 131 ? -23.188 75.340 47.702 1.00 17.15 150 SER C C 1
ATOM 3265 O O . SER C 1 131 ? -23.726 75.492 48.809 1.00 16.46 150 SER C O 1
ATOM 3268 N N . PRO C 1 132 ? -22.480 76.307 47.132 1.00 18.45 151 PRO C N 1
ATOM 3269 C CA . PRO C 1 132 ? -22.375 77.624 47.780 1.00 19.95 151 PRO C CA 1
ATOM 3270 C C . PRO C 1 132 ? -23.724 78.331 47.932 1.00 20.49 151 PRO C C 1
ATOM 3271 O O . PRO C 1 132 ? -23.829 79.274 48.717 1.00 22.19 151 PRO C O 1
ATOM 3275 N N . GLU C 1 133 ? -24.737 77.884 47.212 1.00 19.93 152 GLU C N 1
ATOM 3276 C CA . GLU C 1 133 ? -26.051 78.511 47.245 1.00 21.54 152 GLU C CA 1
ATOM 3277 C C . GLU C 1 133 ? -27.036 77.836 48.209 1.00 20.58 152 GLU C C 1
ATOM 3278 O O . GLU C 1 133 ? -28.166 78.293 48.355 1.00 20.78 152 GLU C O 1
ATOM 3284 N N . VAL C 1 134 ? -26.617 76.739 48.841 1.00 18.95 153 VAL C N 1
ATOM 3285 C CA . VAL C 1 134 ? -27.491 76.008 49.758 1.00 18.12 153 VAL C CA 1
ATOM 3286 C C . VAL C 1 134 ? -26.848 76.005 51.129 1.00 18.23 153 VAL C C 1
ATOM 3287 O O . VAL C 1 134 ? -25.666 75.683 51.269 1.00 18.26 153 VAL C O 1
ATOM 3291 N N . ASN C 1 135 ? -27.619 76.359 52.156 1.00 17.19 154 ASN C N 1
ATOM 3292 C CA . ASN C 1 135 ? -27.145 76.312 53.539 1.00 16.80 154 ASN C CA 1
ATOM 3293 C C . ASN C 1 135 ? -27.521 74.949 54.136 1.00 15.73 154 ASN C C 1
ATOM 3294 O O . ASN C 1 135 ? -28.696 74.700 54.397 1.00 16.08 154 ASN C O 1
ATOM 3299 N N . LEU C 1 136 ? -26.530 74.090 54.353 1.00 15.20 155 LEU C N 1
ATOM 3300 C CA . LEU C 1 136 ? -26.753 72.760 54.931 1.00 15.26 155 LEU C CA 1
ATOM 3301 C C . LEU C 1 136 ? -26.491 72.675 56.441 1.00 15.40 155 LEU C C 1
ATOM 3302 O O . LEU C 1 136 ? -26.676 71.616 57.038 1.00 15.83 155 LEU C O 1
ATOM 3307 N N . ALA C 1 137 ? -26.071 73.768 57.063 1.00 15.41 156 ALA C N 1
ATOM 3308 C CA . ALA C 1 137 ? -25.801 73.755 58.503 1.00 15.78 156 ALA C CA 1
ATOM 3309 C C . ALA C 1 137 ? -27.020 73.295 59.335 1.00 15.79 156 ALA C C 1
ATOM 3310 O O . ALA C 1 137 ? -26.864 72.518 60.273 1.00 16.03 156 ALA C O 1
ATOM 3312 N N . PRO C 1 138 ? -28.233 73.738 59.004 1.00 15.89 157 PRO C N 1
ATOM 3313 C CA . PRO C 1 138 ? -29.410 73.256 59.742 1.00 16.26 157 PRO C CA 1
ATOM 3314 C C . PRO C 1 138 ? -29.697 71.758 59.573 1.00 16.67 157 PRO C C 1
ATOM 3315 O O . PRO C 1 138 ? -30.472 71.204 60.357 1.00 17.60 157 PRO C O 1
ATOM 3319 N N . SER C 1 139 ? -29.105 71.120 58.564 1.00 15.06 158 SER C N 1
ATOM 3320 C CA . SER C 1 139 ? -29.258 69.675 58.341 1.00 14.97 158 SER C CA 1
ATOM 3321 C C . SER C 1 139 ? -28.238 68.774 59.060 1.00 14.90 158 SER C C 1
ATOM 3322 O O . SER C 1 139 ? -28.257 67.558 58.875 1.00 13.36 158 SER C O 1
ATOM 3325 N N . VAL C 1 140 ? -27.341 69.347 59.857 1.00 15.74 159 VAL C N 1
ATOM 3326 C CA . VAL C 1 140 ? -26.279 68.547 60.475 1.00 16.44 159 VAL C CA 1
ATOM 3327 C C . VAL C 1 140 ? -26.867 67.406 61.316 1.00 16.70 159 VAL C C 1
ATOM 3328 O O . VAL C 1 140 ? -26.374 66.266 61.243 1.00 16.27 159 VAL C O 1
ATOM 3332 N N . ILE C 1 141 ? -27.915 67.690 62.090 1.00 17.10 160 ILE C N 1
ATOM 3333 C CA . ILE C 1 141 ? -28.512 66.645 62.935 1.00 18.19 160 ILE C CA 1
ATOM 3334 C C . ILE C 1 141 ? -29.240 65.582 62.133 1.00 16.31 160 ILE C C 1
ATOM 3335 O O . ILE C 1 141 ? -29.136 64.412 62.465 1.00 16.43 160 ILE C O 1
ATOM 3340 N N . GLN C 1 142 ? -29.907 65.952 61.048 1.00 15.34 161 GLN C N 1
ATOM 3341 C CA . GLN C 1 142 ? -30.487 64.949 60.168 1.00 15.25 161 GLN C CA 1
ATOM 3342 C C . GLN C 1 142 ? -29.414 64.055 59.600 1.00 14.04 161 GLN C C 1
ATOM 3343 O O . GLN C 1 142 ? -29.581 62.856 59.552 1.00 12.87 161 GLN C O 1
ATOM 3349 N N . ILE C 1 143 ? -28.314 64.656 59.131 1.00 13.14 162 ILE C N 1
ATOM 3350 C CA . ILE C 1 143 ? -27.235 63.886 58.540 1.00 13.31 162 ILE C CA 1
ATOM 3351 C C . ILE C 1 143 ? -26.639 62.952 59.599 1.00 12.98 162 ILE C C 1
ATOM 3352 O O . ILE C 1 143 ? -26.408 61.779 59.339 1.00 12.69 162 ILE C O 1
ATOM 3357 N N . LYS C 1 144 ? -26.417 63.475 60.797 1.00 13.81 163 LYS C N 1
ATOM 3358 C CA . LYS C 1 144 ? -25.893 62.648 61.878 1.00 14.56 163 LYS C CA 1
ATOM 3359 C C . LYS C 1 144 ? -26.778 61.465 62.173 1.00 14.57 163 LYS C C 1
ATOM 3360 O O . LYS C 1 144 ? -26.288 60.376 62.394 1.00 14.83 163 LYS C O 1
ATOM 3366 N N . ASN C 1 145 ? -28.087 61.685 62.188 1.00 14.79 164 ASN C N 1
ATOM 3367 C CA . ASN C 1 145 ? -29.019 60.598 62.502 1.00 15.45 164 ASN C CA 1
ATOM 3368 C C . ASN C 1 145 ? -29.083 59.552 61.412 1.00 14.42 164 ASN C C 1
ATOM 3369 O O . ASN C 1 145 ? -29.185 58.361 61.697 1.00 14.63 164 ASN C O 1
ATOM 3374 N N . LEU C 1 146 ? -28.969 59.976 60.159 1.00 13.31 165 LEU C N 1
ATOM 3375 C CA . LEU C 1 146 ? -28.889 59.026 59.068 1.00 12.44 165 LEU C CA 1
ATOM 3376 C C . LEU C 1 146 ? -27.642 58.162 59.194 1.00 12.51 165 LEU C C 1
ATOM 3377 O O . LEU C 1 146 ? -27.702 56.956 59.037 1.00 13.31 165 LEU C O 1
ATOM 3382 N N . VAL C 1 147 ? -26.505 58.770 59.492 1.00 11.68 166 VAL C N 1
ATOM 3383 C CA . VAL C 1 147 ? -25.279 58.006 59.616 1.00 12.70 166 VAL C CA 1
ATOM 3384 C C . VAL C 1 147 ? -25.374 57.046 60.810 1.00 12.40 166 VAL C C 1
ATOM 3385 O O . VAL C 1 147 ? -25.023 55.879 60.696 1.00 13.75 166 VAL C O 1
ATOM 3389 N N . LYS C 1 148 ? -25.874 57.545 61.923 1.00 13.30 167 LYS C N 1
ATOM 3390 C CA . LYS C 1 148 ? -25.980 56.772 63.152 1.00 14.59 167 LYS C CA 1
ATOM 3391 C C . LYS C 1 148 ? -26.711 55.455 62.909 1.00 14.78 167 LYS C C 1
ATOM 3392 O O . LYS C 1 148 ? -26.241 54.375 63.278 1.00 15.06 167 LYS C O 1
ATOM 3398 N N . ASN C 1 149 ? -27.832 55.541 62.215 1.00 14.56 168 ASN C N 1
ATOM 3399 C CA . ASN C 1 149 ? -28.669 54.373 62.015 1.00 15.82 168 ASN C CA 1
ATOM 3400 C C . ASN C 1 149 ? -28.260 53.464 60.848 1.00 15.99 168 ASN C C 1
ATOM 3401 O O . ASN C 1 149 ? -28.814 52.375 60.682 1.00 16.71 168 ASN C O 1
ATOM 3406 N N . SER C 1 150 ? -27.258 53.875 60.072 1.00 15.22 169 SER C N 1
ATOM 3407 C CA . SER C 1 150 ? -26.723 53.037 59.025 1.00 15.95 169 SER C CA 1
ATOM 3408 C C . SER C 1 150 ? -25.713 52.010 59.509 1.00 16.92 169 SER C C 1
ATOM 3409 O O . SER C 1 150 ? -25.467 51.047 58.821 1.00 16.09 169 SER C O 1
ATOM 3412 N N . VAL C 1 151 ? -25.139 52.230 60.691 1.00 18.53 170 VAL C N 1
ATOM 3413 C CA . VAL C 1 151 ? -23.898 51.565 61.105 1.00 20.67 170 VAL C CA 1
ATOM 3414 C C . VAL C 1 151 ? -24.035 50.925 62.466 1.00 21.93 170 VAL C C 1
ATOM 3415 O O . VAL C 1 151 ? -24.572 51.545 63.356 1.00 22.65 170 VAL C O 1
ATOM 3419 N N . ASP C 1 152 ? -23.488 49.726 62.642 1.00 23.89 171 ASP C N 1
ATOM 3420 C CA . ASP C 1 152 ? -23.572 49.033 63.925 1.00 26.36 171 ASP C CA 1
ATOM 3421 C C . ASP C 1 152 ? -22.887 49.787 65.049 1.00 27.15 171 ASP C C 1
ATOM 3422 O O . ASP C 1 152 ? -21.747 50.244 64.903 1.00 26.42 171 ASP C O 1
ATOM 3427 N N . ASP C 1 153 ? -23.631 49.915 66.144 1.00 28.61 172 ASP C N 1
ATOM 3428 C CA . ASP C 1 153 ? -23.163 50.399 67.445 1.00 30.08 172 ASP C CA 1
ATOM 3429 C C . ASP C 1 153 ? -22.501 51.766 67.374 1.00 29.58 172 ASP C C 1
ATOM 3430 O O . ASP C 1 153 ? -21.348 51.948 67.796 1.00 29.65 172 ASP C O 1
ATOM 3435 N N . LEU C 1 154 ? -23.251 52.736 66.857 1.00 28.05 173 LEU C N 1
ATOM 3436 C CA . LEU C 1 154 ? -22.745 54.075 66.659 1.00 27.14 173 LEU C CA 1
ATOM 3437 C C . LEU C 1 154 ? -23.643 55.040 67.389 1.00 27.56 173 LEU C C 1
ATOM 3438 O O . LEU C 1 154 ? -24.858 55.025 67.195 1.00 27.56 173 LEU C O 1
ATOM 3443 N N . LYS C 1 155 ? -23.051 55.860 68.251 1.00 27.66 174 LYS C N 1
ATOM 3444 C CA . LYS C 1 155 ? -23.767 56.892 68.984 1.00 28.80 174 LYS C CA 1
ATOM 3445 C C . LYS C 1 155 ? -23.510 58.254 68.364 1.00 28.85 174 LYS C C 1
ATOM 3446 O O . LYS C 1 155 ? -22.457 58.478 67.772 1.00 28.07 174 LYS C O 1
ATOM 3452 N N . LEU C 1 156 ? -24.468 59.160 68.539 1.00 28.64 175 LEU C N 1
ATOM 3453 C CA . LEU C 1 156 ? -24.384 60.532 68.045 1.00 28.75 175 LEU C CA 1
ATOM 3454 C C . LEU C 1 156 ? -23.114 61.254 68.471 1.00 28.31 175 LEU C C 1
ATOM 3455 O O . LEU C 1 156 ? -22.504 61.967 67.678 1.00 26.74 175 LEU C O 1
ATOM 3460 N N . GLU C 1 157 ? -22.740 61.081 69.738 1.00 27.84 176 GLU C N 1
ATOM 3461 C CA . GLU C 1 157 ? -21.596 61.783 70.304 1.00 28.06 176 GLU C CA 1
ATOM 3462 C C . GLU C 1 157 ? -20.272 61.393 69.631 1.00 26.21 176 GLU C C 1
ATOM 3463 O O . GLU C 1 157 ? -19.292 62.118 69.756 1.00 27.01 176 GLU C O 1
ATOM 3469 N N . ASN C 1 158 ? -20.254 60.258 68.925 1.00 24.12 177 ASN C N 1
ATOM 3470 C CA . ASN C 1 158 ? -19.074 59.765 68.224 1.00 22.63 177 ASN C CA 1
ATOM 3471 C C . ASN C 1 158 ? -19.184 59.891 66.697 1.00 20.66 177 ASN C C 1
ATOM 3472 O O . ASN C 1 158 ? -18.545 59.153 65.969 1.00 19.98 177 ASN C O 1
ATOM 3477 N N . ILE C 1 159 ? -19.977 60.853 66.238 1.00 18.83 178 ILE C N 1
ATOM 3478 C CA . ILE C 1 159 ? -20.061 61.183 64.818 1.00 18.52 178 ILE C CA 1
ATOM 3479 C C . ILE C 1 159 ? -19.677 62.655 64.655 1.00 18.10 178 ILE C C 1
ATOM 3480 O O . ILE C 1 159 ? -20.302 63.531 65.256 1.00 18.72 178 ILE C O 1
ATOM 3485 N N . SER C 1 160 ? -18.649 62.925 63.841 1.00 17.98 179 SER C N 1
ATOM 3486 C CA . SER C 1 160 ? -18.311 64.282 63.453 1.00 18.24 179 SER C CA 1
ATOM 3487 C C . SER C 1 160 ? -18.854 64.525 62.067 1.00 17.89 179 SER C C 1
ATOM 3488 O O . SER C 1 160 ? -18.541 63.782 61.125 1.00 16.76 179 SER C O 1
ATOM 3491 N N . VAL C 1 161 ? -19.697 65.537 61.962 1.00 17.58 180 VAL C N 1
ATOM 3492 C CA . VAL C 1 161 ? -20.159 66.026 60.674 1.00 17.72 180 VAL C CA 1
ATOM 3493 C C . VAL C 1 161 ? -19.653 67.436 60.462 1.00 18.05 180 VAL C C 1
ATOM 3494 O O . VAL C 1 161 ? -19.940 68.344 61.256 1.00 18.86 180 VAL C O 1
ATOM 3498 N N . VAL C 1 162 ? -18.882 67.627 59.400 1.00 17.02 181 VAL C N 1
ATOM 3499 C CA . VAL C 1 162 ? -18.359 68.917 59.053 1.00 17.33 181 VAL C CA 1
ATOM 3500 C C . VAL C 1 162 ? -18.886 69.274 57.669 1.00 17.75 181 VAL C C 1
ATOM 3501 O O . VAL C 1 162 ? -18.790 68.462 56.763 1.00 16.43 181 VAL C O 1
ATOM 3505 N N . ILE C 1 163 ? -19.459 70.472 57.535 1.00 18.44 182 ILE C N 1
ATOM 3506 C CA . ILE C 1 163 ? -19.967 70.960 56.262 1.00 20.18 182 ILE C CA 1
ATOM 3507 C C . ILE C 1 163 ? -19.149 72.155 55.764 1.00 20.28 182 ILE C C 1
ATOM 3508 O O . ILE C 1 163 ? -18.902 73.094 56.505 1.00 20.93 182 ILE C O 1
ATOM 3513 N N . LYS C 1 164 ? -18.712 72.103 54.508 1.00 20.55 183 LYS C N 1
ATOM 3514 C CA . LYS C 1 164 ? -17.956 73.190 53.889 1.00 21.54 183 LYS C CA 1
ATOM 3515 C C . LYS C 1 164 ? -18.599 73.535 52.528 1.00 23.02 183 LYS C C 1
ATOM 3516 O O . LYS C 1 164 ? -19.050 72.662 51.809 1.00 20.76 183 LYS C O 1
ATOM 3522 N N . SER C 1 165 ? -18.629 74.810 52.177 1.00 24.85 184 SER C N 1
ATOM 3523 C CA . SER C 1 165 ? -19.196 75.202 50.889 1.00 27.18 184 SER C CA 1
ATOM 3524 C C . SER C 1 165 ? -18.070 75.066 49.904 1.00 28.94 184 SER C C 1
ATOM 3525 O O . SER C 1 165 ? -16.921 75.349 50.249 1.00 30.10 184 SER C O 1
ATOM 3528 N N . SER C 1 166 ? -18.364 74.654 48.671 1.00 31.11 185 SER C N 1
ATOM 3529 C CA . SER C 1 166 ? -17.292 74.443 47.711 1.00 32.74 185 SER C CA 1
ATOM 3530 C C . SER C 1 166 ? -16.513 75.750 47.487 1.00 33.90 185 SER C C 1
ATOM 3531 O O . SER C 1 166 ? -17.008 76.840 47.810 1.00 34.93 185 SER C O 1
ATOM 3534 N N . LYS D 1 2 ? -17.904 76.966 20.076 1.00 36.26 21 LYS D N 1
ATOM 3535 C CA . LYS D 1 2 ? -18.557 76.063 21.081 1.00 35.69 21 LYS D CA 1
ATOM 3536 C C . LYS D 1 2 ? -17.514 75.335 21.929 1.00 34.38 21 LYS D C 1
ATOM 3537 O O . LYS D 1 2 ? -16.503 74.854 21.419 1.00 34.69 21 LYS D O 1
ATOM 3543 N N . GLU D 1 3 ? -17.780 75.270 23.231 1.00 31.87 22 GLU D N 1
ATOM 3544 C CA . GLU D 1 3 ? -16.952 74.584 24.198 1.00 30.44 22 GLU D CA 1
ATOM 3545 C C . GLU D 1 3 ? -17.700 73.313 24.597 1.00 28.54 22 GLU D C 1
ATOM 3546 O O . GLU D 1 3 ? -18.876 73.369 24.942 1.00 26.76 22 GLU D O 1
ATOM 3552 N N . GLN D 1 4 ? -17.015 72.180 24.552 1.00 26.67 23 GLN D N 1
ATOM 3553 C CA . GLN D 1 4 ? -17.571 70.915 25.012 1.00 25.62 23 GLN D CA 1
ATOM 3554 C C . GLN D 1 4 ? -17.690 70.894 26.528 1.00 24.18 23 GLN D C 1
ATOM 3555 O O . GLN D 1 4 ? -16.778 71.356 27.238 1.00 23.34 23 GLN D O 1
ATOM 3561 N N . LEU D 1 5 ? -18.821 70.378 27.018 1.00 21.93 24 LEU D N 1
ATOM 3562 C CA . LEU D 1 5 ? -19.012 70.133 28.447 1.00 21.33 24 LEU D CA 1
ATOM 3563 C C . LEU D 1 5 ? -18.666 68.671 28.749 1.00 20.89 24 LEU D C 1
ATOM 3564 O O . LEU D 1 5 ? -17.651 68.386 29.398 1.00 20.08 24 LEU D O 1
AT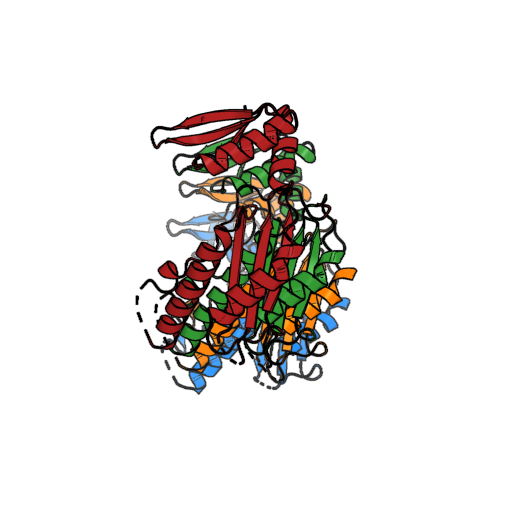OM 3569 N N . TYR D 1 6 ? -19.499 67.749 28.260 1.00 20.09 25 TYR D N 1
ATOM 3570 C CA . TYR D 1 6 ? -19.343 66.312 28.491 1.00 19.97 25 TYR D CA 1
ATOM 3571 C C . TYR D 1 6 ? -19.780 65.504 27.284 1.00 20.72 25 TYR D C 1
ATOM 3572 O O . TYR D 1 6 ? -20.682 65.917 26.544 1.00 20.77 25 TYR D O 1
ATOM 3581 N N . THR D 1 7 ? -19.119 64.365 27.111 1.00 21.01 26 THR D N 1
ATOM 3582 C CA . THR D 1 7 ? -19.466 63.333 26.143 1.00 21.53 26 THR D CA 1
ATOM 3583 C C . THR D 1 7 ? -19.850 62.069 26.901 1.00 21.43 26 THR D C 1
ATOM 3584 O O . THR D 1 7 ? -19.675 61.971 28.113 1.00 21.35 26 THR D O 1
ATOM 3588 N N . GLY D 1 8 ? -20.399 61.098 26.182 1.00 21.57 27 GLY D N 1
ATOM 3589 C CA . GLY D 1 8 ? -20.671 59.787 26.741 1.00 21.99 27 GLY D CA 1
ATOM 3590 C C . GLY D 1 8 ? -21.815 59.740 27.712 1.00 21.81 27 GLY D C 1
ATOM 3591 O O . GLY D 1 8 ? -21.891 58.842 28.544 1.00 22.26 27 GLY D O 1
ATOM 3592 N N . LEU D 1 9 ? -22.714 60.721 27.631 1.00 21.42 28 LEU D N 1
ATOM 3593 C CA . LEU D 1 9 ? -23.772 60.843 28.613 1.00 21.10 28 LEU D CA 1
ATOM 3594 C C . LEU D 1 9 ? -24.944 59.951 28.244 1.00 20.33 28 LEU D C 1
ATOM 3595 O O . LEU D 1 9 ? -25.283 59.809 27.064 1.00 20.42 28 LEU D O 1
ATOM 3600 N N . THR D 1 10 ? -25.583 59.386 29.252 1.00 19.56 29 THR D N 1
ATOM 3601 C CA . THR D 1 10 ? -26.854 58.702 29.037 1.00 19.54 29 THR D CA 1
ATOM 3602 C C . THR D 1 10 ? -27.908 59.726 28.646 1.00 17.91 29 THR D C 1
ATOM 3603 O O . THR D 1 10 ? -27.729 60.930 28.829 1.00 16.82 29 THR D O 1
ATOM 3607 N N . GLU D 1 11 ? -29.025 59.235 28.136 1.00 16.60 30 GLU D N 1
ATOM 3608 C CA . GLU D 1 11 ? -30.130 60.106 27.771 1.00 16.12 30 GLU D CA 1
ATOM 3609 C C . GLU D 1 11 ? -30.611 60.901 28.962 1.00 15.27 30 GLU D C 1
ATOM 3610 O O . GLU D 1 11 ? -30.872 62.097 28.855 1.00 15.31 30 GLU D O 1
ATOM 3616 N N . LYS D 1 12 ? -30.741 60.235 30.102 1.00 15.61 31 LYS D N 1
ATOM 3617 C CA . LYS D 1 12 ? -31.282 60.876 31.291 1.00 16.12 31 LYS D CA 1
ATOM 3618 C C . LYS D 1 12 ? -30.332 61.932 31.821 1.00 16.22 31 LYS D C 1
ATOM 3619 O O . LYS D 1 12 ? -30.772 63.026 32.128 1.00 16.82 31 LYS D O 1
ATOM 3625 N N . GLU D 1 13 ? -29.047 61.614 31.910 1.00 16.81 32 GLU D N 1
ATOM 3626 C CA . GLU D 1 13 ? -28.061 62.578 32.425 1.00 17.20 32 GLU D CA 1
ATOM 3627 C C . GLU D 1 13 ? -28.016 63.817 31.513 1.00 16.68 32 GLU D C 1
ATOM 3628 O O . GLU D 1 13 ? -28.048 64.959 31.978 1.00 16.80 32 GLU D O 1
ATOM 3639 N N . ALA D 1 14 ? -27.954 63.580 30.215 1.00 15.73 33 ALA D N 1
ATOM 3640 C CA . ALA D 1 14 ? -27.914 64.657 29.245 1.00 15.04 33 ALA D CA 1
ATOM 3641 C C . ALA D 1 14 ? -29.186 65.505 29.334 1.00 14.06 33 ALA D C 1
ATOM 3642 O O . ALA D 1 14 ? -29.100 66.726 29.331 1.00 13.59 33 ALA D O 1
ATOM 3644 N N . ASN D 1 15 ? -30.359 64.879 29.414 1.00 12.90 34 ASN D N 1
ATOM 3645 C CA . ASN D 1 15 ? -31.599 65.642 29.491 1.00 12.75 34 ASN D CA 1
ATOM 3646 C C . ASN D 1 15 ? -31.673 66.502 30.746 1.00 13.07 34 ASN D C 1
ATOM 3647 O O . ASN D 1 15 ? -32.130 67.635 30.705 1.00 13.33 34 ASN D O 1
ATOM 3652 N N . GLN D 1 16 ? -31.282 65.937 31.875 1.00 13.47 35 GLN D N 1
ATOM 3653 C CA . GLN D 1 16 ? -31.325 66.693 33.127 1.00 13.83 35 GLN D CA 1
ATOM 3654 C C . GLN D 1 16 ? -30.382 67.887 33.086 1.00 13.08 35 GLN D C 1
ATOM 3655 O O . GLN D 1 16 ? -30.766 68.998 33.484 1.00 13.83 35 GLN D O 1
ATOM 3661 N N . MET D 1 17 ? -29.171 67.684 32.590 1.00 12.90 36 MET D N 1
ATOM 3662 C CA . MET D 1 17 ? -28.198 68.776 32.504 1.00 13.17 36 MET D CA 1
ATOM 3663 C C . MET D 1 17 ? -28.655 69.822 31.496 1.00 13.65 36 MET D C 1
ATOM 3664 O O . MET D 1 17 ? -28.584 71.014 31.754 1.00 13.86 36 MET D O 1
ATOM 3669 N N . GLN D 1 18 ? -29.169 69.363 30.359 1.00 13.38 37 GLN D N 1
ATOM 3670 C CA . GLN D 1 18 ? -29.611 70.257 29.304 1.00 13.95 37 GLN D CA 1
ATOM 3671 C C . GLN D 1 18 ? -30.786 71.096 29.775 1.00 13.51 37 GLN D C 1
ATOM 3672 O O . GLN D 1 18 ? -30.769 72.308 29.634 1.00 14.23 37 GLN D O 1
ATOM 3678 N N . ALA D 1 19 ? -31.812 70.456 30.345 1.00 14.04 38 ALA D N 1
ATOM 3679 C CA . ALA D 1 19 ? -32.956 71.189 30.877 1.00 14.08 38 ALA D CA 1
ATOM 3680 C C . ALA D 1 19 ? -32.558 72.208 31.950 1.00 14.71 38 ALA D C 1
ATOM 3681 O O . ALA D 1 19 ? -33.060 73.332 31.981 1.00 15.11 38 ALA D O 1
ATOM 3683 N N . LEU D 1 20 ? -31.647 71.812 32.837 1.00 14.65 39 LEU D N 1
ATOM 368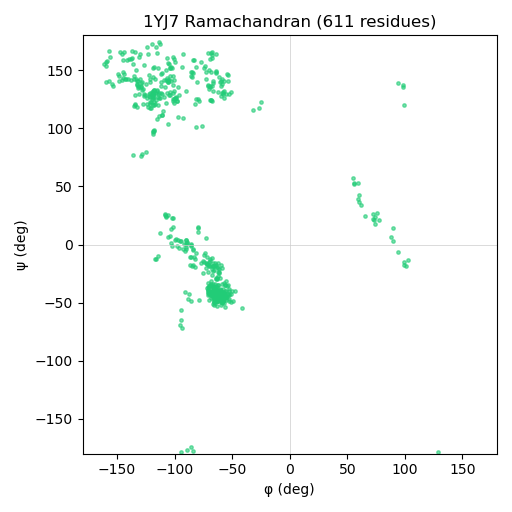4 C CA . LEU D 1 20 ? -31.188 72.696 33.887 1.00 15.47 39 LEU D CA 1
ATOM 3685 C C . LEU D 1 20 ? -30.537 73.942 33.278 1.00 15.23 39 LEU D C 1
ATOM 3686 O O . LEU D 1 20 ? -30.816 75.072 33.699 1.00 16.12 39 LEU D O 1
ATOM 3691 N N . LEU D 1 21 ? -29.672 73.734 32.291 1.00 15.83 40 LEU D N 1
ATOM 3692 C CA . LEU D 1 21 ? -28.952 74.840 31.658 1.00 15.89 40 LEU D CA 1
ATOM 3693 C C . LEU D 1 21 ? -29.908 75.742 30.877 1.00 16.74 40 LEU D C 1
ATOM 3694 O O . LEU D 1 21 ? -29.846 76.969 30.998 1.00 16.96 40 LEU D O 1
ATOM 3699 N N . LEU D 1 22 ? -30.821 75.137 30.118 1.00 17.75 41 LEU D N 1
ATOM 3700 C CA . LEU D 1 22 ? -31.795 75.908 29.331 1.00 18.05 41 LEU D CA 1
ATOM 3701 C C . LEU D 1 22 ? -32.694 76.755 30.222 1.00 19.22 41 LEU D C 1
ATOM 3702 O O . LEU D 1 22 ? -33.033 77.896 29.870 1.00 19.78 41 LEU D O 1
ATOM 3707 N N . SER D 1 23 ? -33.028 76.240 31.400 1.00 20.03 42 SER D N 1
ATOM 3708 C CA . SER D 1 23 ? -33.901 76.952 32.322 1.00 21.22 42 SER D CA 1
ATOM 3709 C C . SER D 1 23 ? -33.196 78.157 32.962 1.00 22.05 42 SER D C 1
ATOM 3710 O O . SER D 1 23 ? -33.847 79.035 33.514 1.00 22.14 42 SER D O 1
ATOM 3713 N N . ASN D 1 24 ? -31.867 78.176 32.876 1.00 22.83 43 ASN D N 1
ATOM 3714 C CA . ASN D 1 24 ? -31.040 79.297 33.318 1.00 23.82 43 ASN D CA 1
ATOM 3715 C C . ASN D 1 24 ? -30.566 80.160 32.164 1.00 24.61 43 ASN D C 1
ATOM 3716 O O . ASN D 1 24 ? -29.622 80.953 32.307 1.00 24.78 43 ASN D O 1
ATOM 3721 N N . ASP D 1 25 ? -31.191 79.995 31.005 1.00 25.06 44 ASP D N 1
ATOM 3722 C CA . ASP D 1 25 ? -30.891 80.819 29.838 1.00 26.05 44 ASP D CA 1
ATOM 3723 C C . ASP D 1 25 ? -29.445 80.671 29.352 1.00 26.07 44 ASP D C 1
ATOM 3724 O O . ASP D 1 25 ? -28.826 81.621 28.861 1.00 26.03 44 ASP D O 1
ATOM 3729 N N . VAL D 1 26 ? -28.914 79.460 29.496 1.00 25.10 45 VAL D N 1
ATOM 3730 C CA . VAL D 1 26 ? -27.641 79.090 28.910 1.00 25.68 45 VAL D CA 1
ATOM 3731 C C . VAL D 1 26 ? -27.914 78.385 27.594 1.00 26.82 45 VAL D C 1
ATOM 3732 O O . VAL D 1 26 ? -28.671 77.431 27.561 1.00 27.18 45 VAL D O 1
ATOM 3736 N N . ASN D 1 27 ? -27.252 78.835 26.538 1.00 28.50 46 ASN D N 1
ATOM 3737 C CA . ASN D 1 27 ? -27.380 78.253 25.202 1.00 29.82 46 ASN D CA 1
ATOM 3738 C C . ASN D 1 27 ? -26.594 76.936 25.145 1.00 29.39 46 ASN D C 1
ATOM 3739 O O . ASN D 1 27 ? -25.373 76.922 25.011 1.00 30.48 46 ASN D O 1
ATOM 3744 N N . VAL D 1 28 ? -27.309 75.825 25.234 1.00 28.58 47 VAL D N 1
ATOM 3745 C CA . VAL D 1 28 ? -26.675 74.513 25.181 1.00 27.55 47 VAL D CA 1
ATOM 3746 C C . VAL D 1 28 ? -27.154 73.734 23.954 1.00 26.90 47 VAL D C 1
ATOM 3747 O O . VAL D 1 28 ? -28.304 73.827 23.536 1.00 27.09 47 VAL D O 1
ATOM 3751 N N . SER D 1 29 ? -26.236 73.001 23.358 1.00 26.01 48 SER D N 1
ATOM 3752 C CA . SER D 1 29 ? -26.543 72.144 22.234 1.00 26.00 48 SER D CA 1
ATOM 3753 C C . SER D 1 29 ? -26.162 70.712 22.560 1.00 25.16 48 SER D C 1
ATOM 3754 O O . SER D 1 29 ? -25.201 70.451 23.287 1.00 24.27 48 SER D O 1
ATOM 3757 N N . LYS D 1 30 ? -26.949 69.784 22.029 1.00 24.45 49 LYS D N 1
ATOM 3758 C CA . LYS D 1 30 ? -26.779 68.372 22.279 1.00 24.02 49 LYS D CA 1
ATOM 3759 C C . LYS D 1 30 ? -26.635 67.646 20.954 1.00 25.62 49 LYS D C 1
ATOM 3760 O O . LYS D 1 30 ? -27.348 67.954 20.000 1.00 25.75 49 LYS D O 1
ATOM 3766 N N . GLU D 1 31 ? -25.716 66.697 20.897 1.00 26.78 50 GLU D N 1
ATOM 3767 C CA . GLU D 1 31 ? -25.565 65.831 19.738 1.00 29.07 50 GLU D CA 1
ATOM 3768 C C . GLU D 1 31 ? -25.402 64.391 20.191 1.00 29.42 50 GLU D C 1
ATOM 3769 O O . GLU D 1 31 ? -24.821 64.105 21.243 1.00 28.91 50 GLU D O 1
ATOM 3775 N N . MET D 1 32 ? -25.952 63.481 19.404 1.00 30.55 51 MET D N 1
ATOM 3776 C CA . MET D 1 32 ? -25.912 62.068 19.706 1.00 31.84 51 MET D CA 1
ATOM 3777 C C . MET D 1 32 ? -24.801 61.425 18.863 1.00 33.13 51 MET D C 1
ATOM 3778 O O . MET D 1 32 ? -24.709 61.682 17.659 1.00 32.90 51 MET D O 1
ATOM 3783 N N . ASP D 1 33 ? -23.956 60.619 19.499 1.00 34.69 52 ASP D N 1
ATOM 3784 C CA . ASP D 1 33 ? -22.912 59.872 18.796 1.00 36.61 52 ASP D CA 1
ATOM 3785 C C . ASP D 1 33 ? -23.474 58.547 18.277 1.00 37.85 52 ASP D C 1
ATOM 3786 O O . ASP D 1 33 ? -24.683 58.290 18.381 1.00 37.48 52 ASP D O 1
ATOM 3791 N N . LYS D 1 34 ? -22.601 57.708 17.718 1.00 39.60 53 LYS D N 1
ATOM 3792 C CA . LYS D 1 34 ? -23.028 56.462 17.068 1.00 40.71 53 LYS D CA 1
ATOM 3793 C C . LYS D 1 34 ? -23.516 55.385 18.045 1.00 40.62 53 LYS D C 1
ATOM 3794 O O . LYS D 1 34 ? -24.277 54.496 17.654 1.00 41.46 53 LYS D O 1
ATOM 3800 N N . SER D 1 35 ? -23.076 55.459 19.301 1.00 40.25 54 SER D N 1
ATOM 3801 C CA . SER D 1 35 ? -23.566 54.562 20.359 1.00 39.77 54 SER D CA 1
ATOM 3802 C C . SER D 1 35 ? -24.908 54.991 20.971 1.00 38.65 54 SER D C 1
ATOM 3803 O O . SER D 1 35 ? -25.492 54.258 21.769 1.00 39.28 54 SER D O 1
ATOM 3806 N N . GLY D 1 36 ? -25.395 56.169 20.599 1.00 37.17 55 GLY D N 1
ATOM 3807 C CA . GLY D 1 36 ? -26.626 56.708 21.157 1.00 35.94 55 GLY D CA 1
ATOM 3808 C C . GLY D 1 36 ? -26.394 57.545 22.408 1.00 34.49 55 GLY D C 1
ATOM 3809 O O . GLY D 1 36 ? -27.360 58.036 23.021 1.00 33.80 55 GLY D O 1
ATOM 3810 N N . ASN D 1 37 ? -25.123 57.717 22.782 1.00 32.64 56 ASN D N 1
ATOM 3811 C CA . ASN D 1 37 ? -24.758 58.566 23.922 1.00 31.32 56 ASN D CA 1
ATOM 3812 C C . ASN D 1 37 ? -24.667 60.019 23.505 1.00 29.08 56 ASN D C 1
ATOM 3813 O O . ASN D 1 37 ? -24.474 60.336 22.331 1.00 29.04 56 ASN D O 1
ATOM 3818 N N . MET D 1 38 ? -24.783 60.905 24.482 1.00 26.21 57 MET D N 1
ATOM 3819 C CA . MET D 1 38 ? -24.959 62.314 24.209 1.00 24.68 57 MET D CA 1
ATOM 3820 C C . MET D 1 38 ? -23.742 63.150 24.593 1.00 23.17 57 MET D C 1
ATOM 3821 O O . MET D 1 38 ? -23.054 62.870 25.574 1.00 22.29 57 MET D O 1
ATOM 3826 N N . THR D 1 39 ? -23.538 64.201 23.821 1.00 22.13 58 THR D N 1
ATOM 3827 C CA . THR D 1 39 ? -22.566 65.249 24.090 1.00 21.78 58 THR D CA 1
ATOM 3828 C C . THR D 1 39 ? -23.278 66.577 24.249 1.00 21.09 58 THR D C 1
ATOM 3829 O O . THR D 1 39 ? -24.069 66.973 23.375 1.00 21.26 58 THR D O 1
ATOM 3833 N N . LEU D 1 40 ? -22.981 67.288 25.335 1.00 19.69 59 LEU D N 1
ATOM 3834 C CA . LEU D 1 40 ? -23.429 68.646 25.539 1.00 19.89 59 LEU D CA 1
ATOM 3835 C C . LEU D 1 40 ? -22.301 69.640 25.339 1.00 20.45 59 LEU D C 1
ATOM 3836 O O . LEU D 1 40 ? -21.187 69.384 25.770 1.00 21.07 59 LEU D O 1
ATOM 3841 N N . SER D 1 41 ? -22.617 70.759 24.693 1.00 21.15 60 SER D N 1
ATOM 3842 C CA . SER D 1 41 ? -21.701 71.879 24.468 1.00 22.22 60 SER D CA 1
ATOM 3843 C C . SER D 1 41 ? -22.409 73.198 24.696 1.00 22.10 60 SER D C 1
ATOM 3844 O O . SER D 1 41 ? -23.628 73.278 24.676 1.00 22.37 60 SER D O 1
ATOM 3847 N N . VAL D 1 42 ? -21.644 74.253 24.934 1.00 22.51 61 VAL D N 1
ATOM 3848 C CA . VAL D 1 42 ? -22.203 75.571 25.176 1.00 23.19 61 VAL D CA 1
ATOM 3849 C C . VAL D 1 42 ? -21.345 76.600 24.468 1.00 23.50 61 VAL D C 1
ATOM 3850 O O . VAL D 1 42 ? -20.190 76.330 24.152 1.00 23.96 61 VAL D O 1
ATOM 3854 N N . ALA D 1 43 ? -21.910 77.776 24.229 1.00 24.39 62 ALA D N 1
ATOM 3855 C CA . ALA D 1 43 ? -21.141 78.925 23.744 1.00 24.70 62 ALA D CA 1
ATOM 3856 C C . ALA D 1 43 ? -20.020 79.219 24.724 1.00 25.08 62 ALA D C 1
ATOM 3857 O O . ALA D 1 43 ? -20.228 79.124 25.938 1.00 23.26 62 ALA D O 1
ATOM 3859 N N . ALA D 1 44 ? -18.836 79.577 24.210 1.00 25.28 63 ALA D N 1
ATOM 3860 C CA . ALA D 1 44 ? -17.690 79.871 25.065 1.00 25.61 63 ALA D CA 1
ATOM 3861 C C . ALA D 1 44 ? -17.992 80.931 26.116 1.00 25.11 63 ALA D C 1
ATOM 3862 O O . ALA D 1 44 ? -17.492 80.861 27.230 1.00 25.81 63 ALA D O 1
ATOM 3864 N N . ALA D 1 45 ? -18.814 81.912 25.760 1.00 24.76 64 ALA D N 1
ATOM 3865 C CA . ALA D 1 45 ? -19.126 83.025 26.650 1.00 24.03 64 ALA D CA 1
ATOM 3866 C C . ALA D 1 45 ? -20.000 82.574 27.824 1.00 22.84 64 ALA D C 1
ATOM 3867 O O . ALA D 1 45 ? -20.099 83.265 28.837 1.00 22.91 64 ALA D O 1
ATOM 3869 N N . ASP D 1 46 ? -20.633 81.411 27.677 1.00 21.80 65 ASP D N 1
ATOM 3870 C CA . ASP D 1 46 ? -21.450 80.815 28.733 1.00 21.35 65 ASP D CA 1
ATOM 3871 C C . ASP D 1 46 ? -20.754 79.664 29.482 1.00 20.40 65 ASP D C 1
ATOM 3872 O O . ASP D 1 46 ? -21.339 79.081 30.392 1.00 20.16 65 ASP D O 1
ATOM 3877 N N . PHE D 1 47 ? -19.535 79.310 29.096 1.00 19.62 66 PHE D N 1
ATOM 3878 C CA . PHE D 1 47 ? -18.869 78.149 29.697 1.00 18.66 66 PHE D CA 1
ATOM 3879 C C . PHE D 1 47 ? -18.730 78.227 31.213 1.00 18.78 66 PHE D C 1
ATOM 3880 O O . PHE D 1 47 ? -19.065 77.264 31.928 1.00 17.88 66 PHE D O 1
ATOM 3888 N N . VAL D 1 48 ? -18.220 79.346 31.726 1.00 18.22 67 VAL D N 1
ATOM 3889 C CA . VAL D 1 48 ? -18.010 79.454 33.175 1.00 18.53 67 VAL D CA 1
ATOM 3890 C C . VAL D 1 48 ? -19.334 79.365 33.926 1.00 18.45 67 VAL D C 1
ATOM 3891 O O . VAL D 1 48 ? -19.440 78.655 34.914 1.00 18.66 67 VAL D O 1
ATOM 3895 N N . ARG D 1 49 ? -20.343 80.071 33.432 1.00 18.29 68 ARG D N 1
ATOM 3896 C CA . ARG D 1 49 ? -21.659 80.054 34.043 1.00 18.91 68 ARG D CA 1
ATOM 3897 C C . ARG D 1 49 ? -22.238 78.638 34.021 1.00 17.59 68 ARG D C 1
ATOM 3898 O O . ARG D 1 49 ? -22.820 78.192 35.008 1.00 17.77 68 ARG D O 1
ATOM 3906 N N . ALA D 1 50 ? -22.046 77.931 32.915 1.00 16.64 69 ALA D N 1
ATOM 3907 C CA . ALA D 1 50 ? -22.557 76.568 32.774 1.00 16.37 69 ALA D CA 1
ATOM 3908 C C . ALA D 1 50 ? -21.922 75.611 33.780 1.00 16.25 69 ALA D C 1
ATOM 3909 O O . ALA D 1 50 ? -22.606 74.831 34.411 1.00 15.75 69 ALA D O 1
ATOM 3911 N N . ILE D 1 51 ? -20.606 75.666 33.903 1.00 15.80 70 ILE D N 1
ATOM 3912 C CA . ILE D 1 51 ? -19.907 74.821 34.845 1.00 15.84 70 ILE D CA 1
ATOM 3913 C C . ILE D 1 51 ? -20.310 75.138 36.296 1.00 15.87 70 ILE D C 1
ATOM 3914 O O . ILE D 1 51 ? -20.422 74.218 37.127 1.00 15.96 70 ILE D O 1
ATOM 3919 N N . THR D 1 52 ? -20.541 76.409 36.601 1.00 15.65 71 THR D N 1
ATOM 3920 C CA . THR D 1 52 ? -20.972 76.802 37.953 1.00 15.99 71 THR D CA 1
ATOM 3921 C C . THR D 1 52 ? -22.333 76.167 38.262 1.00 16.05 71 THR D C 1
ATOM 3922 O O . THR D 1 52 ? -22.522 75.558 39.315 1.00 15.84 71 THR D O 1
ATOM 3926 N N . ILE D 1 53 ? -23.261 76.300 37.324 1.00 15.58 72 ILE D N 1
ATOM 3927 C CA . ILE D 1 53 ? -24.604 75.744 37.478 1.00 15.48 72 ILE D CA 1
ATOM 3928 C C . ILE D 1 53 ? -24.545 74.234 37.613 1.00 15.28 72 ILE D C 1
ATOM 3929 O O . ILE D 1 53 ? -25.177 73.665 38.504 1.00 15.69 72 ILE D O 1
ATOM 3934 N N . LEU D 1 54 ? -23.766 73.565 36.763 1.00 15.49 73 LEU D N 1
ATOM 3935 C CA . LEU D 1 54 ? -23.676 72.115 36.865 1.00 16.03 73 LEU D CA 1
ATOM 3936 C C . LEU D 1 54 ? -23.017 71.692 38.178 1.00 16.11 73 LEU D C 1
ATOM 3937 O O . LEU D 1 54 ? -23.498 70.787 38.855 1.00 16.01 73 LEU D O 1
ATOM 3942 N N . ASN D 1 55 ? -21.946 72.368 38.536 1.00 16.70 74 ASN D N 1
ATOM 3943 C CA . ASN D 1 55 ? -21.253 72.074 39.802 1.00 17.33 74 ASN D CA 1
ATOM 3944 C C . ASN D 1 55 ? -22.166 72.228 41.021 1.00 17.09 74 ASN D C 1
ATOM 3945 O O . ASN D 1 55 ? -22.223 71.329 41.872 1.00 17.12 74 ASN D O 1
ATOM 3954 N N . ASN D 1 56 ? -22.909 73.334 41.060 1.00 16.86 75 ASN D N 1
ATOM 3955 C CA . ASN D 1 56 ? -23.767 73.666 42.199 1.00 17.23 75 ASN D CA 1
ATOM 3956 C C . ASN D 1 56 ? -24.915 72.664 42.327 1.00 17.32 75 ASN D C 1
ATOM 3957 O O . ASN D 1 56 ? -25.475 72.490 43.395 1.00 17.42 75 ASN D O 1
ATOM 3962 N N . ASN D 1 57 ? -25.249 71.995 41.226 1.00 18.00 76 ASN D N 1
ATOM 3963 C CA . ASN D 1 57 ? -26.341 71.026 41.205 1.00 18.38 76 ASN D CA 1
ATOM 3964 C C . ASN D 1 57 ? -25.888 69.575 41.197 1.00 18.69 76 ASN D C 1
ATOM 3965 O O . ASN D 1 57 ? -26.709 68.666 41.038 1.00 19.73 76 ASN D O 1
ATOM 3970 N N . GLY D 1 58 ? -24.584 69.369 41.357 1.00 18.16 77 GLY D N 1
ATOM 3971 C CA . GLY D 1 58 ? -24.008 68.055 41.519 1.00 18.77 77 GLY D CA 1
ATOM 3972 C C . GLY D 1 58 ? -23.902 67.234 40.263 1.00 19.02 77 GLY D C 1
ATOM 3973 O O . GLY D 1 58 ? -23.916 65.996 40.351 1.00 20.16 77 GLY D O 1
ATOM 3974 N N . PHE D 1 59 ? -23.797 67.907 39.109 1.00 18.48 78 PHE D N 1
ATOM 3975 C CA . PHE D 1 59 ? -23.640 67.241 37.817 1.00 18.43 78 PHE D CA 1
ATOM 3976 C C . PHE D 1 59 ? -22.218 67.365 37.259 1.00 19.70 78 PHE D C 1
ATOM 3977 O O . PHE D 1 59 ? -21.605 68.436 37.392 1.00 19.16 78 PHE D O 1
ATOM 3985 N N . PRO D 1 60 ? -21.707 66.317 36.605 1.00 21.01 79 PRO D N 1
ATOM 3986 C CA . PRO D 1 60 ? -22.378 65.017 36.474 1.00 22.00 79 PRO D CA 1
ATOM 3987 C C . PRO D 1 60 ? -22.363 64.205 37.773 1.00 22.71 79 PRO D C 1
ATOM 3988 O O . PRO D 1 60 ? -21.478 64.372 38.609 1.00 21.05 79 PRO D O 1
ATOM 3992 N N . LYS D 1 61 ? -23.348 63.330 37.928 1.00 23.90 80 LYS D N 1
ATOM 3993 C CA . LYS D 1 61 ? -23.528 62.602 39.173 1.00 26.09 80 LYS D CA 1
ATOM 3994 C C . LYS D 1 61 ? -22.410 61.602 39.350 1.00 27.35 80 LYS D C 1
ATOM 3995 O O . LYS D 1 61 ? -22.029 60.906 38.422 1.00 26.50 80 LYS D O 1
ATOM 4001 N N . LYS D 1 62 ? -21.846 61.560 40.546 1.00 29.71 81 LYS D N 1
ATOM 4002 C CA . LYS D 1 62 ? -20.751 60.643 40.772 1.00 31.39 81 LYS D CA 1
ATOM 4003 C C . LYS D 1 62 ? -21.279 59.247 41.044 1.00 31.30 81 LYS D C 1
ATOM 4004 O O . LYS D 1 62 ? -22.429 59.071 41.455 1.00 32.48 81 LYS D O 1
ATOM 4010 N N . LYS D 1 63 ? -20.447 58.268 40.712 1.00 30.87 82 LYS D N 1
ATOM 4011 C CA . LYS D 1 63 ? -20.714 56.864 40.958 1.00 30.72 82 LYS D CA 1
ATOM 4012 C C . LYS D 1 63 ? -20.089 56.454 42.295 1.00 28.61 82 LYS D C 1
ATOM 4013 O O . LYS D 1 63 ? -19.119 57.056 42.759 1.00 28.47 82 LYS D O 1
ATOM 4019 N N . PHE D 1 64 ? -20.670 55.441 42.919 1.00 25.95 83 PHE D N 1
ATOM 4020 C CA . PHE D 1 64 ? -20.127 54.880 44.149 1.00 24.65 83 PHE D CA 1
ATOM 4021 C C . PHE D 1 64 ? -19.885 53.381 43.981 1.00 24.62 83 PHE D C 1
ATOM 4022 O O . PHE D 1 64 ? -20.321 52.788 43.000 1.00 24.47 83 PHE D O 1
ATOM 4030 N N . ALA D 1 65 ? -19.199 52.775 44.942 1.00 24.87 84 ALA D N 1
ATOM 4031 C CA . ALA D 1 65 ? -18.804 51.366 44.823 1.00 25.59 84 ALA D CA 1
ATOM 4032 C C . ALA D 1 65 ? -20.011 50.460 44.651 1.00 26.10 84 ALA D C 1
ATOM 4033 O O . ALA D 1 65 ? -21.050 50.632 45.301 1.00 25.72 84 ALA D O 1
ATOM 4035 N N . ASP D 1 66 ? -19.850 49.494 43.755 1.00 26.06 85 ASP D N 1
ATOM 4036 C CA . ASP D 1 66 ? -20.864 48.516 43.444 1.00 26.78 85 ASP D CA 1
ATOM 4037 C C . ASP D 1 66 ? -20.501 47.260 44.234 1.00 26.10 85 ASP D C 1
ATOM 4038 O O . ASP D 1 66 ? -19.384 46.777 44.147 1.00 26.18 85 ASP D O 1
ATOM 4043 N N . ILE D 1 67 ? -21.439 46.739 45.013 1.00 25.48 86 ILE D N 1
ATOM 4044 C CA . ILE D 1 67 ? -21.187 45.523 45.791 1.00 25.48 86 ILE D CA 1
ATOM 4045 C C . ILE D 1 67 ? -20.754 44.348 44.904 1.00 26.39 86 ILE D C 1
ATOM 4046 O O . ILE D 1 67 ? -19.966 43.518 45.325 1.00 25.84 86 ILE D O 1
ATOM 4051 N N . GLU D 1 68 ? -21.267 44.291 43.682 1.00 28.02 87 GLU D N 1
ATOM 4052 C CA . GLU D 1 68 ? -20.938 43.196 42.763 1.00 30.04 87 GLU D CA 1
ATOM 4053 C C . GLU D 1 68 ? -19.532 43.315 42.171 1.00 30.87 87 GLU D C 1
ATOM 4054 O O . GLU D 1 68 ? -19.014 42.348 41.600 1.00 30.83 87 GLU D O 1
ATOM 4060 N N . VAL D 1 69 ? -18.930 44.495 42.290 1.00 31.72 88 VAL D N 1
ATOM 4061 C CA . VAL D 1 69 ? -17.529 44.694 41.922 1.00 32.79 88 VAL D CA 1
ATOM 4062 C C . VAL D 1 69 ? -16.603 44.401 43.101 1.00 33.12 88 VAL D C 1
ATOM 4063 O O . VAL D 1 69 ? -15.608 43.699 42.936 1.00 34.21 88 VAL D O 1
ATOM 4067 N N . ILE D 1 70 ? -16.924 44.932 44.281 1.00 32.98 89 ILE D N 1
ATOM 4068 C CA . ILE D 1 70 ? -16.156 44.664 45.504 1.00 33.52 89 ILE D CA 1
ATOM 4069 C C . ILE D 1 70 ? -16.147 43.165 45.851 1.00 33.83 89 ILE D C 1
ATOM 4070 O O . ILE D 1 70 ? -15.127 42.637 46.287 1.00 33.58 89 ILE D O 1
ATOM 4075 N N . PHE D 1 71 ? -17.282 42.496 45.640 1.00 34.24 90 PHE D N 1
ATOM 4076 C CA . PHE D 1 71 ? -17.443 41.068 45.931 1.00 34.87 90 PHE D CA 1
ATOM 4077 C C . PHE D 1 71 ? -18.027 40.355 44.696 1.00 35.94 90 PHE D C 1
ATOM 4078 O O . PHE D 1 71 ? -19.217 40.034 44.671 1.00 36.26 90 PHE D O 1
ATOM 4086 N N . PRO D 1 72 ? -17.209 40.111 43.670 1.00 37.19 91 PRO D N 1
ATOM 4087 C CA . PRO D 1 72 ? -17.698 39.538 42.403 1.00 37.99 91 PRO D CA 1
ATOM 4088 C C . PRO D 1 72 ? -17.919 38.022 42.421 1.00 38.35 91 PRO D C 1
ATOM 4089 O O . PRO D 1 72 ? -18.058 37.451 43.505 1.00 39.59 91 PRO D O 1
ATOM 4093 N N . SER D 1 79 ? -18.230 33.130 51.402 1.00 42.17 98 SER D N 1
ATOM 4094 C CA . SER D 1 79 ? -17.830 33.603 52.728 1.00 41.96 98 SER D CA 1
ATOM 4095 C C 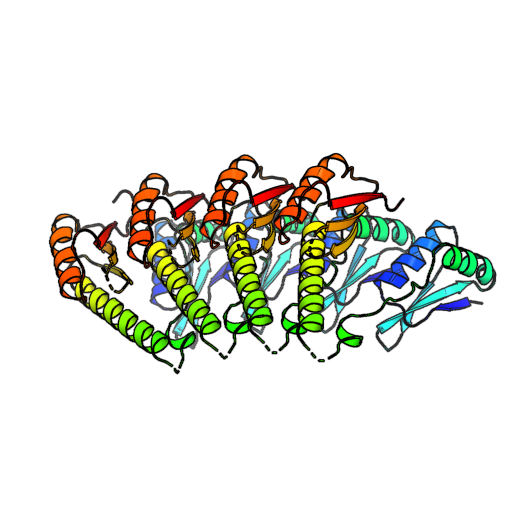. SER D 1 79 ? -19.064 34.083 53.498 1.00 42.03 98 SER D C 1
ATOM 4096 O O . SER D 1 79 ? -19.901 34.774 52.921 1.00 42.06 98 SER D O 1
ATOM 4099 N N . PRO D 1 80 ? -19.193 33.718 54.778 1.00 41.54 99 PRO D N 1
ATOM 4100 C CA . PRO D 1 80 ? -20.315 34.178 55.611 1.00 41.14 99 PRO D CA 1
ATOM 4101 C C . PRO D 1 80 ? -20.566 35.693 55.614 1.00 40.49 99 PRO D C 1
ATOM 4102 O O . PRO D 1 80 ? -21.704 36.119 55.431 1.00 39.99 99 PRO D O 1
ATOM 4106 N N . SER D 1 81 ? -19.530 36.492 55.836 1.00 39.59 100 SER D N 1
ATOM 4107 C CA . SER D 1 81 ? -19.707 37.944 55.931 1.00 38.89 100 SER D CA 1
ATOM 4108 C C . SER D 1 81 ? -20.026 38.572 54.576 1.00 37.44 100 SER D C 1
ATOM 4109 O O . SER D 1 81 ? -20.752 39.560 54.508 1.00 37.22 100 SER D O 1
ATOM 4112 N N . GLN D 1 82 ? -19.468 38.004 53.513 1.00 36.12 101 GLN D N 1
ATOM 4113 C CA . GLN D 1 82 ? -19.727 38.453 52.148 1.00 35.35 101 GLN D CA 1
ATOM 4114 C C . GLN D 1 82 ? -21.175 38.129 51.743 1.00 34.27 101 GLN D C 1
ATOM 4115 O O . GLN D 1 82 ? -21.874 38.947 51.137 1.00 32.83 101 GLN D O 1
ATOM 4121 N N . GLU D 1 83 ? -21.606 36.920 52.083 1.00 32.54 102 GLU D N 1
ATOM 4122 C CA . GLU D 1 83 ? -22.974 36.488 51.824 1.00 31.81 102 GLU D CA 1
ATOM 4123 C C . GLU D 1 83 ? -23.976 37.392 52.502 1.00 29.52 102 GLU D C 1
ATOM 4124 O O . GLU D 1 83 ? -24.975 37.787 51.906 1.00 28.71 102 GLU D O 1
ATOM 4130 N N . ASN D 1 84 ? -23.711 37.683 53.765 1.00 27.65 103 ASN D N 1
ATOM 4131 C CA . ASN D 1 84 ? -24.586 38.506 54.566 1.00 27.27 103 ASN D CA 1
ATOM 4132 C C . ASN D 1 84 ? -24.660 39.941 54.026 1.00 25.47 103 ASN D C 1
ATOM 4133 O O . ASN D 1 84 ? -25.699 40.573 54.129 1.00 23.93 103 ASN D O 1
ATOM 4138 N N . ALA D 1 85 ? -23.559 40.446 53.464 1.00 23.95 104 ALA D N 1
ATOM 4139 C CA . ALA D 1 85 ? -23.579 41.796 52.870 1.00 22.83 104 ALA D CA 1
ATOM 4140 C C . ALA D 1 85 ? -24.480 41.804 51.645 1.00 21.83 104 ALA D C 1
ATOM 4141 O O . ALA D 1 85 ? -25.172 42.786 51.392 1.00 20.33 104 ALA D O 1
ATOM 4143 N N . LYS D 1 86 ? -24.466 40.704 50.889 1.00 21.02 105 LYS D N 1
ATOM 4144 C CA . LYS D 1 86 ? -25.300 40.578 49.702 1.00 21.21 105 LYS D CA 1
ATOM 4145 C C . LYS D 1 86 ? -26.774 40.422 50.085 1.00 20.31 105 LYS D C 1
ATOM 4146 O O . LYS D 1 86 ? -27.641 41.007 49.442 1.00 19.16 105 LYS D O 1
ATOM 4152 N N . ILE D 1 87 ? -27.047 39.660 51.143 1.00 19.31 106 ILE D N 1
ATOM 4153 C CA . ILE D 1 87 ? -28.407 39.524 51.670 1.00 19.44 106 ILE D CA 1
ATOM 4154 C C . ILE D 1 87 ? -28.938 40.879 52.172 1.00 18.01 106 ILE D C 1
ATOM 4155 O O . ILE D 1 87 ? -30.096 41.222 51.946 1.00 16.30 106 ILE D O 1
ATOM 4160 N N . ASN D 1 88 ? -28.094 41.636 52.870 1.00 17.04 107 ASN D N 1
ATOM 4161 C CA . ASN D 1 88 ? -28.468 42.958 53.365 1.00 16.90 107 ASN D CA 1
ATOM 4162 C C . ASN D 1 88 ? -28.781 43.902 52.220 1.00 16.02 107 ASN D C 1
ATOM 4163 O O . ASN D 1 88 ? -29.727 44.671 52.289 1.00 15.25 107 ASN D O 1
ATOM 4168 N N . TYR D 1 89 ? -27.966 43.839 51.177 1.00 15.86 108 TYR D N 1
ATOM 4169 C CA . TYR D 1 89 ? -28.119 44.701 50.008 1.00 16.02 108 TYR D CA 1
ATOM 4170 C C . TYR D 1 89 ? -29.416 44.384 49.283 1.00 15.76 108 TYR D C 1
ATOM 4171 O O . TYR D 1 89 ? -30.178 45.288 48.912 1.00 14.69 108 TYR D O 1
ATOM 4180 N N . LEU D 1 90 ? -29.697 43.098 49.108 1.00 14.39 109 LEU D N 1
ATOM 4181 C CA . LEU D 1 90 ? -30.987 42.692 48.550 1.00 15.16 109 LEU D CA 1
ATOM 4182 C C . LEU D 1 90 ? -32.170 43.235 49.339 1.00 13.92 109 LEU D C 1
ATOM 4183 O O . LEU D 1 90 ? -33.145 43.693 48.740 1.00 13.11 109 LEU D O 1
ATOM 4188 N N . LYS D 1 91 ? -32.119 43.164 50.669 1.00 12.95 110 LYS D N 1
ATOM 4189 C CA . LYS D 1 91 ? -33.174 43.716 51.489 1.00 13.03 110 LYS D CA 1
ATOM 4190 C C . LYS D 1 91 ? -33.294 45.230 51.302 1.00 12.40 110 LYS D C 1
ATOM 4191 O O . LYS D 1 91 ? -34.392 45.745 51.146 1.00 11.95 110 LYS D O 1
ATOM 4197 N N . GLU D 1 92 ? -32.170 45.935 51.311 1.00 12.50 111 GLU D N 1
ATOM 4198 C CA . GLU D 1 92 ? -32.199 47.384 51.075 1.00 12.29 111 GLU D CA 1
ATOM 4199 C C . GLU D 1 92 ? -32.889 47.716 49.742 1.00 12.58 111 GLU D C 1
ATOM 4200 O O . GLU D 1 92 ? -33.729 48.638 49.669 1.00 13.12 111 GLU D O 1
ATOM 4206 N N . GLN D 1 93 ? -32.533 46.969 48.706 1.00 13.24 112 GLN D N 1
ATOM 4207 C CA . GLN D 1 93 ? -33.099 47.159 47.368 1.00 13.41 112 GLN D CA 1
ATOM 4208 C C . GLN D 1 93 ? -34.578 46.831 47.322 1.00 13.63 112 GLN D C 1
ATOM 4209 O O . GLN D 1 93 ? -35.353 47.552 46.683 1.00 13.38 112 GLN D O 1
ATOM 4215 N N . ASP D 1 94 ? -34.985 45.766 48.025 1.00 13.26 113 ASP D N 1
ATOM 4216 C CA . ASP D 1 94 ? -36.388 45.395 48.113 1.00 13.37 113 ASP D CA 1
ATOM 4217 C C . ASP D 1 94 ? -37.216 46.490 48.793 1.00 12.92 113 ASP D C 1
ATOM 4218 O O . ASP D 1 94 ? -38.336 46.784 48.382 1.00 11.34 113 ASP D O 1
ATOM 4223 N N . ILE D 1 95 ? -36.666 47.104 49.839 1.00 11.92 114 ILE D N 1
ATOM 4224 C CA . ILE D 1 95 ? -37.379 48.164 50.550 1.00 11.55 114 ILE D CA 1
ATOM 4225 C C . ILE D 1 95 ? -37.453 49.429 49.697 1.00 12.17 114 ILE D C 1
ATOM 4226 O O . ILE D 1 95 ? -38.493 50.065 49.624 1.00 11.85 114 ILE D O 1
ATOM 4231 N N . GLU D 1 96 ? -36.359 49.765 49.026 1.00 12.27 115 GLU D N 1
ATOM 4232 C CA . GLU D 1 96 ? -36.350 50.894 48.090 1.00 12.44 115 GLU D CA 1
ATOM 4233 C C . GLU D 1 96 ? -37.394 50.682 46.992 1.00 12.20 115 GLU D C 1
ATOM 4234 O O . GLU D 1 96 ? -38.134 51.603 46.656 1.00 12.13 115 GLU D O 1
ATOM 4240 N N . ARG D 1 97 ? -37.460 49.470 46.461 1.00 12.72 116 ARG D N 1
ATOM 4241 C CA . ARG D 1 97 ? -38.387 49.147 45.382 1.00 13.25 116 ARG D CA 1
ATOM 4242 C C . ARG D 1 97 ? -39.818 49.367 45.834 1.00 12.59 116 ARG D C 1
ATOM 4243 O O . ARG D 1 97 ? -40.624 49.941 45.102 1.00 12.83 116 ARG D O 1
ATOM 4251 N N . LEU D 1 98 ? -40.125 48.908 47.047 1.00 12.40 117 LEU D N 1
ATOM 4252 C CA . LEU D 1 98 ? -41.463 49.025 47.636 1.00 12.53 117 LEU D CA 1
ATOM 4253 C C . LEU D 1 98 ? -41.811 50.487 47.911 1.00 12.24 117 LEU D C 1
ATOM 4254 O O . LEU D 1 98 ? -42.853 50.988 47.479 1.00 12.20 117 LEU D O 1
ATOM 4259 N N . LEU D 1 99 ? -40.927 51.205 48.593 1.00 11.90 118 LEU D N 1
ATOM 4260 C CA . LEU D 1 99 ? -41.201 52.599 48.933 1.00 11.58 118 LEU D CA 1
ATOM 4261 C C . LEU D 1 99 ? -41.327 53.466 47.685 1.00 11.63 118 LEU D C 1
ATOM 4262 O O . LEU D 1 99 ? -42.050 54.453 47.684 1.00 12.36 118 LEU D O 1
ATOM 4267 N N . SER D 1 100 ? -40.649 53.084 46.617 1.00 12.23 119 SER D N 1
ATOM 4268 C CA . SER D 1 100 ? -40.665 53.882 45.399 1.00 13.27 119 SER D CA 1
ATOM 4269 C C . SER D 1 100 ? -41.987 53.777 44.637 1.00 13.71 119 SER D C 1
ATOM 4270 O O . SER D 1 100 ? -42.204 54.511 43.671 1.00 14.17 119 SER D O 1
ATOM 4273 N N . LYS D 1 101 ? -42.874 52.889 45.069 1.00 13.88 120 LYS D N 1
ATOM 4274 C CA . LYS D 1 101 ? -44.239 52.826 44.525 1.00 14.45 120 LYS D CA 1
ATOM 4275 C C . LYS D 1 101 ? -45.212 53.779 45.209 1.00 14.81 120 LYS D C 1
ATOM 4276 O O . LYS D 1 101 ? -46.334 53.982 44.741 1.00 14.76 120 LYS D O 1
ATOM 4282 N N . ILE D 1 102 ? -44.808 54.388 46.325 1.00 14.13 121 ILE D N 1
ATOM 4283 C CA . ILE D 1 102 ? -45.667 55.389 46.950 1.00 14.06 121 ILE D CA 1
ATOM 4284 C C . ILE D 1 102 ? -45.772 56.612 46.046 1.00 14.01 121 ILE D C 1
ATOM 4285 O O . ILE D 1 102 ? -44.745 57.164 45.648 1.00 13.51 121 ILE D O 1
ATOM 4290 N N . PRO D 1 103 ? -46.986 57.020 45.661 1.00 14.23 122 PRO D N 1
ATOM 4291 C CA . PRO D 1 103 ? -47.117 58.174 44.773 1.00 14.45 122 PRO D CA 1
ATOM 4292 C C . PRO D 1 103 ? -46.478 59.395 45.389 1.00 14.69 122 PRO D C 1
ATOM 4293 O O . PRO D 1 103 ? -46.716 59.702 46.572 1.00 14.76 122 PRO D O 1
ATOM 4297 N N . GLY D 1 104 ? -45.655 60.065 44.595 1.00 13.97 123 GLY D N 1
ATOM 4298 C CA . GLY D 1 104 ? -44.913 61.221 45.048 1.00 14.13 123 GLY D CA 1
ATOM 4299 C C . GLY D 1 104 ? -43.479 60.930 45.425 1.00 13.44 123 GLY D C 1
ATOM 4300 O O . GLY D 1 104 ? -42.702 61.862 45.558 1.00 13.77 123 GLY D O 1
ATOM 4301 N N . VAL D 1 105 ? -43.107 59.665 45.617 1.00 12.74 124 VAL D N 1
ATOM 4302 C CA . VAL D 1 105 ? -41.708 59.310 45.839 1.00 13.12 124 VAL D CA 1
ATOM 4303 C C . VAL D 1 105 ? -40.980 59.237 44.497 1.00 14.07 124 VAL D C 1
ATOM 4304 O O . VAL D 1 105 ? -41.443 58.542 43.573 1.00 14.27 124 VAL D O 1
ATOM 4308 N N . ILE D 1 106 ? -39.883 59.973 44.362 1.00 13.08 125 ILE D N 1
ATOM 4309 C CA . ILE D 1 106 ? -39.098 59.952 43.125 1.00 14.17 125 ILE D CA 1
ATOM 4310 C C . ILE D 1 106 ? -37.676 59.417 43.273 1.00 14.09 125 ILE D C 1
ATOM 4311 O O . ILE D 1 106 ? -36.998 59.110 42.286 1.00 14.39 125 ILE D O 1
ATOM 4316 N N . ASP D 1 107 ? -37.199 59.275 44.509 1.00 12.70 126 ASP D N 1
ATOM 4317 C CA . ASP D 1 107 ? -35.914 58.627 44.760 1.00 12.51 126 ASP D CA 1
ATOM 4318 C C . ASP D 1 107 ? -35.924 58.170 46.225 1.00 13.03 126 ASP D C 1
ATOM 4319 O O . ASP D 1 107 ? -36.677 58.712 47.018 1.00 11.98 126 ASP D O 1
ATOM 4324 N N . CYS D 1 108 ? -35.159 57.126 46.536 1.00 13.84 127 CYS D N 1
ATOM 4325 C CA . CYS D 1 108 ? -35.155 56.511 47.867 1.00 15.25 127 CYS D CA 1
ATOM 4326 C C . CYS D 1 108 ? -33.803 55.857 48.101 1.00 14.79 127 CYS D C 1
ATOM 4327 O O . CYS D 1 108 ? -33.267 55.183 47.204 1.00 15.67 127 CYS D O 1
ATOM 4330 N N . SER D 1 109 ? -33.235 56.033 49.297 1.00 13.60 128 SER D N 1
ATOM 4331 C CA . SER D 1 109 ? -32.090 55.267 49.722 1.00 13.45 128 SER D CA 1
ATOM 4332 C C . SER D 1 109 ? -32.360 54.680 51.087 1.00 13.23 128 SER D C 1
ATOM 4333 O O . SER D 1 109 ? -32.882 55.358 51.954 1.00 12.90 128 SER D O 1
ATOM 4336 N N . VAL D 1 110 ? -32.010 53.412 51.247 1.00 12.81 129 VAL D N 1
ATOM 4337 C CA . VAL D 1 110 ? -32.123 52.714 52.522 1.00 13.36 129 VAL D CA 1
ATOM 4338 C C . VAL D 1 110 ? -30.770 52.111 52.843 1.00 13.71 129 VAL D C 1
ATOM 4339 O O . VAL D 1 110 ? -30.175 51.399 52.016 1.00 13.64 129 VAL D O 1
ATOM 4343 N N . SER D 1 111 ? -30.265 52.401 54.046 1.00 13.78 130 SER D N 1
ATOM 4344 C CA . SER D 1 111 ? -29.076 51.740 54.549 1.00 13.53 130 SER D CA 1
ATOM 4345 C C . SER D 1 111 ? -29.454 51.004 55.827 1.00 13.97 130 SER D C 1
ATOM 4346 O O . SER D 1 111 ? -29.920 51.634 56.790 1.00 14.14 130 SER D O 1
ATOM 4349 N N . LEU D 1 112 ? -29.275 49.680 55.819 1.00 14.18 131 LEU D N 1
ATOM 4350 C CA . LEU D 1 112 ? -29.623 48.810 56.939 1.00 15.53 131 LEU D CA 1
ATOM 4351 C C . LEU D 1 112 ? -28.411 48.369 57.749 1.00 16.08 131 LEU D C 1
ATOM 4352 O O . LEU D 1 112 ? -27.382 48.022 57.182 1.00 16.50 131 LEU D O 1
ATOM 4357 N N . ASN D 1 113 ? -28.613 48.337 59.062 1.00 17.18 132 ASN D N 1
ATOM 4358 C CA . ASN D 1 113 ? -27.676 47.787 60.040 1.00 18.49 132 ASN D CA 1
ATOM 4359 C C . ASN D 1 113 ? -28.409 46.620 60.713 1.00 18.93 132 ASN D C 1
ATOM 4360 O O . ASN D 1 113 ? -29.211 46.847 61.594 1.00 19.10 132 ASN D O 1
ATOM 4365 N N . VAL D 1 114 ? -28.143 45.404 60.268 1.00 21.21 133 VAL D N 1
ATOM 4366 C CA . VAL D 1 114 ? -28.747 44.194 60.835 1.00 23.43 133 VAL D CA 1
ATOM 4367 C C . VAL D 1 114 ? -27.653 43.331 61.472 1.00 24.54 133 VAL D C 1
ATOM 4368 O O . VAL D 1 114 ? -26.726 42.924 60.763 1.00 27.14 133 VAL D O 1
ATOM 4372 N N . PRO D 1 121 ? -29.547 44.644 68.119 1.00 34.67 140 PRO D N 1
ATOM 4373 C CA . PRO D 1 121 ? -30.696 45.473 67.720 1.00 34.01 140 PRO D CA 1
ATOM 4374 C C . PRO D 1 121 ? -30.452 46.224 66.414 1.00 32.68 140 PRO D C 1
ATOM 4375 O O . PRO D 1 121 ? -29.575 47.089 66.367 1.00 34.63 140 PRO D O 1
ATOM 4379 N N . SER D 1 122 ? -31.232 45.913 65.383 1.00 30.67 141 SER D N 1
ATOM 4380 C CA . SER D 1 122 ? -31.068 46.538 64.085 1.00 27.84 141 SER D CA 1
ATOM 4381 C C . SER D 1 122 ? -31.353 48.065 64.107 1.00 24.68 141 SER D C 1
ATOM 4382 O O . SER D 1 122 ? -31.937 48.623 65.040 1.00 23.87 141 SER D O 1
ATOM 4385 N N . SER D 1 123 ? -30.914 48.742 63.057 1.00 21.61 142 SER D N 1
ATOM 4386 C CA . SER D 1 123 ? -31.336 50.111 62.815 1.00 19.12 142 SER D CA 1
ATOM 4387 C C . SER D 1 123 ? -31.390 50.325 61.300 1.00 17.31 142 SER D C 1
ATOM 4388 O O . SER D 1 123 ? -30.887 49.516 60.532 1.00 15.56 142 SER D O 1
ATOM 4391 N N . ALA D 1 124 ? -32.029 51.402 60.882 1.00 16.41 143 ALA D N 1
ATOM 4392 C CA . ALA D 1 124 ? -32.157 51.692 59.458 1.00 15.44 143 ALA D CA 1
ATOM 4393 C C . ALA D 1 124 ? -32.193 53.180 59.220 1.00 13.71 143 ALA D C 1
ATOM 4394 O O . ALA D 1 124 ? -32.802 53.906 59.973 1.00 14.21 143 ALA D O 1
ATOM 4396 N N . ALA D 1 125 ? -31.533 53.611 58.153 1.00 12.80 144 ALA D N 1
ATOM 4397 C CA . ALA D 1 125 ? -31.581 54.996 57.681 1.00 12.48 144 ALA D CA 1
ATOM 4398 C C . ALA D 1 125 ? -32.320 55.013 56.361 1.00 11.69 144 ALA D C 1
ATOM 4399 O O . ALA D 1 125 ? -31.990 54.245 55.481 1.00 11.73 144 ALA D O 1
ATOM 4401 N N . VAL D 1 126 ? -33.293 55.907 56.238 1.00 11.45 145 VAL D N 1
ATOM 4402 C CA . VAL D 1 126 ? -34.164 55.985 55.069 1.00 12.32 145 VAL D CA 1
ATOM 4403 C C . VAL D 1 126 ? -34.253 57.426 54.613 1.00 12.03 145 VAL D C 1
ATOM 4404 O O . VAL D 1 126 ? -34.703 58.296 55.371 1.00 12.36 145 VAL D O 1
ATOM 4408 N N . LEU D 1 127 ? -33.809 57.680 53.383 1.00 12.25 146 LEU D N 1
ATOM 4409 C CA . LEU D 1 127 ? -33.927 58.995 52.755 1.00 11.42 146 LEU D CA 1
ATOM 4410 C C . LEU D 1 127 ? -34.904 58.876 51.591 1.00 12.17 146 LEU D C 1
ATOM 4411 O O . LEU D 1 127 ? -34.769 57.989 50.726 1.00 12.59 146 LEU D O 1
ATOM 4416 N N . VAL D 1 128 ? -35.917 59.729 51.603 1.00 12.05 147 VAL D N 1
ATOM 4417 C CA . VAL D 1 128 ? -36.943 59.735 50.562 1.00 12.41 147 VAL D CA 1
ATOM 4418 C C . VAL D 1 128 ? -36.984 61.109 49.925 1.00 12.20 147 VAL D C 1
ATOM 4419 O O . VAL D 1 128 ? -37.082 62.127 50.599 1.00 11.07 147 VAL D O 1
ATOM 4423 N N . ILE D 1 129 ? -36.899 61.137 48.600 1.00 11.40 148 ILE D N 1
ATOM 4424 C CA . ILE D 1 129 ? -37.005 62.365 47.850 1.00 11.90 148 ILE D CA 1
ATOM 4425 C C . ILE D 1 129 ? -38.390 62.382 47.222 1.00 12.56 148 ILE D C 1
ATOM 4426 O O . ILE D 1 129 ? -38.798 61.409 46.584 1.00 12.81 148 ILE D O 1
ATOM 4431 N N . SER D 1 130 ? -39.120 63.470 47.421 1.00 12.37 149 SER D N 1
ATOM 4432 C CA . SER D 1 130 ? -40.436 63.623 46.838 1.00 12.87 149 SER D CA 1
ATOM 4433 C C . SER D 1 130 ? -40.486 64.611 45.687 1.00 12.84 149 SER D C 1
ATOM 4434 O O . SER D 1 130 ? -39.627 65.473 45.514 1.00 11.21 149 SER D O 1
ATOM 4437 N N . SER D 1 131 ? -41.542 64.474 44.895 1.00 14.03 150 SER D N 1
ATOM 4438 C CA . SER D 1 131 ? -41.917 65.512 43.944 1.00 14.40 150 SER D CA 1
ATOM 4439 C C . SER D 1 131 ? -42.041 66.840 44.717 1.00 15.68 150 SER D C 1
ATOM 4440 O O . SER D 1 131 ? -42.510 66.844 45.859 1.00 13.14 150 SER D O 1
ATOM 4445 N N . PRO D 1 132 ? -41.684 67.946 44.088 1.00 15.87 151 PRO D N 1
ATOM 4446 C CA . PRO D 1 132 ? -41.847 69.256 44.731 1.00 17.36 151 PRO D CA 1
ATOM 4447 C C . PRO D 1 132 ? -43.305 69.590 45.069 1.00 18.32 151 PRO D C 1
ATOM 4448 O O . PRO D 1 132 ? -43.553 70.387 45.989 1.00 18.64 151 PRO D O 1
ATOM 4452 N N . GLU D 1 133 ? -44.254 68.992 44.347 1.00 18.97 152 GLU D N 1
ATOM 4453 C CA . GLU D 1 133 ? -45.671 69.297 44.546 1.00 21.20 152 GLU D CA 1
ATOM 4454 C C . GLU D 1 133 ? -46.347 68.407 45.584 1.00 20.13 152 GLU D C 1
ATOM 4455 O O . GLU D 1 133 ? -47.563 68.488 45.739 1.00 21.00 152 GLU D O 1
ATOM 4461 N N . VAL D 1 134 ? -45.582 67.529 46.249 1.00 18.12 153 VAL D N 1
ATOM 4462 C CA . VAL D 1 134 ? -46.126 66.550 47.183 1.00 18.11 153 VAL D CA 1
ATOM 4463 C C . VAL D 1 134 ? -45.475 66.783 48.557 1.00 16.79 153 VAL D C 1
ATOM 4464 O O . VAL D 1 134 ? -44.278 67.066 48.630 1.00 16.92 153 VAL D O 1
ATOM 4468 N N . ASN D 1 135 ? -46.269 66.666 49.617 1.00 15.31 154 ASN D N 1
ATOM 4469 C CA . ASN D 1 135 ? -45.750 66.640 51.001 1.00 14.83 154 ASN D CA 1
ATOM 4470 C C . ASN D 1 135 ? -45.946 65.248 51.573 1.00 13.72 154 ASN D C 1
ATOM 4471 O O . ASN D 1 135 ? -47.079 64.832 51.817 1.00 15.22 154 ASN D O 1
ATOM 4476 N N . LEU D 1 136 ? -44.856 64.533 51.784 1.00 13.06 155 LEU D N 1
ATOM 4477 C CA . LEU D 1 136 ? -44.899 63.164 52.253 1.00 13.34 155 LEU D CA 1
ATOM 4478 C C . LEU D 1 136 ? -44.891 63.086 53.789 1.00 13.41 155 LEU D C 1
ATOM 4479 O O . LEU D 1 136 ? -44.894 61.998 54.340 1.00 12.92 155 LEU D O 1
ATOM 4484 N N . ALA D 1 137 ? -44.879 64.220 54.469 1.00 14.05 156 ALA D N 1
ATOM 4485 C CA . ALA D 1 137 ? -44.823 64.183 55.935 1.00 14.13 156 ALA D CA 1
ATOM 4486 C C . ALA D 1 137 ? -45.923 63.317 56.563 1.00 14.33 156 ALA D C 1
ATOM 4487 O O . ALA D 1 137 ? -45.615 62.555 57.461 1.00 14.89 156 ALA D O 1
ATOM 4489 N N . PRO D 1 138 ? -47.166 63.377 56.100 1.00 15.31 157 PRO D N 1
ATOM 4490 C CA . PRO D 1 138 ? -48.214 62.489 56.656 1.00 15.78 157 PRO D CA 1
ATOM 4491 C C . PRO D 1 138 ? -47.959 60.992 56.455 1.00 16.55 157 PRO D C 1
ATOM 4492 O O . PRO D 1 138 ? -48.570 60.174 57.166 1.00 17.36 157 PRO D O 1
ATOM 4496 N N . SER D 1 139 ? -47.103 60.632 55.499 1.00 15.26 158 SER D N 1
ATOM 4497 C CA . SER D 1 139 ? -46.750 59.241 55.237 1.00 15.56 158 SER D CA 1
ATOM 4498 C C . SER D 1 139 ? -45.537 58.719 56.020 1.00 14.91 158 SER D C 1
ATOM 4499 O O . SER D 1 139 ? -45.212 57.546 55.930 1.00 14.62 158 SER D O 1
ATOM 4502 N N . VAL D 1 140 ? -44.882 59.553 56.824 1.00 14.73 159 VAL D N 1
ATOM 4503 C CA . VAL D 1 140 ? -43.686 59.100 57.528 1.00 14.95 159 VAL D CA 1
ATOM 4504 C C . VAL D 1 140 ? -43.961 57.938 58.479 1.00 15.10 159 VAL D C 1
ATOM 4505 O O . VAL D 1 140 ? -43.211 56.984 58.506 1.00 14.51 159 VAL D O 1
ATOM 4509 N N . ILE D 1 141 ? -45.054 58.006 59.235 1.00 16.35 160 ILE D N 1
ATOM 4510 C CA . ILE D 1 141 ? -45.415 56.915 60.128 1.00 16.96 160 ILE D CA 1
ATOM 4511 C C . ILE D 1 141 ? -45.650 55.593 59.352 1.00 16.44 160 ILE D C 1
ATOM 4512 O O . ILE D 1 141 ? -45.200 54.536 59.783 1.00 15.52 160 ILE D O 1
ATOM 4521 N N . GLN D 1 142 ? -46.274 55.681 58.175 1.00 15.92 161 GLN D N 1
ATOM 4522 C CA . GLN D 1 142 ? -46.477 54.519 57.318 1.00 15.67 161 GLN D CA 1
ATOM 4523 C C . GLN D 1 142 ? -45.172 53.974 56.784 1.00 14.25 161 GLN D C 1
ATOM 4524 O O . GLN D 1 142 ? -44.936 52.773 56.793 1.00 13.52 161 GLN D O 1
ATOM 4530 N N . ILE D 1 143 ? -44.317 54.860 56.299 1.00 13.55 162 ILE D N 1
ATOM 4531 C CA . ILE D 1 143 ? -42.999 54.454 55.822 1.00 13.32 162 ILE D CA 1
ATOM 4532 C C . ILE D 1 143 ? -42.211 53.727 56.894 1.00 13.25 162 ILE D C 1
ATOM 4533 O O . ILE D 1 143 ? -41.629 52.687 56.648 1.00 13.25 162 ILE D O 1
ATOM 4538 N N . LYS D 1 144 ? -42.200 54.269 58.109 1.00 13.88 163 LYS D N 1
ATOM 4539 C CA . LYS D 1 144 ? -41.455 53.649 59.180 1.00 14.55 163 LYS D CA 1
ATOM 4540 C C . LYS D 1 144 ? -42.016 52.263 59.492 1.00 14.55 163 LYS D C 1
ATOM 4541 O O . LYS D 1 144 ? -41.264 51.337 59.694 1.00 14.58 163 LYS D O 1
ATOM 4547 N N . ASN D 1 145 ? -43.334 52.131 59.486 1.00 14.32 164 ASN D N 1
ATOM 4548 C CA . ASN D 1 145 ? -43.955 50.845 59.772 1.00 15.34 164 ASN D CA 1
ATOM 4549 C C . ASN D 1 145 ? -43.657 49.807 58.675 1.00 14.82 164 ASN D C 1
ATOM 4550 O O . ASN D 1 145 ? -43.395 48.640 58.986 1.00 15.26 164 ASN D O 1
ATOM 4555 N N . LEU D 1 146 ? -43.665 50.222 57.409 1.00 13.39 165 LEU D N 1
ATOM 4556 C CA . LEU D 1 146 ? -43.262 49.342 56.310 1.00 13.19 165 LEU D CA 1
ATOM 4557 C C . LEU D 1 146 ? -41.804 48.862 56.430 1.00 13.32 165 LEU D C 1
ATOM 4558 O O . LEU D 1 146 ? -41.519 47.676 56.296 1.00 14.47 165 LEU D O 1
ATOM 4563 N N . VAL D 1 147 ? -40.887 49.777 56.737 1.00 12.65 166 VAL D N 1
ATOM 4564 C CA . VAL D 1 147 ? -39.494 49.430 56.921 1.00 12.63 166 VAL D CA 1
ATOM 4565 C C . VAL D 1 147 ? -39.329 48.506 58.129 1.00 12.52 166 VAL D C 1
ATOM 4566 O O . VAL D 1 147 ? -38.649 47.497 58.037 1.00 13.84 166 VAL D O 1
ATOM 4570 N N . LYS D 1 148 ? -39.986 48.840 59.228 1.00 13.71 167 LYS D N 1
ATOM 4571 C CA . LYS D 1 148 ? -39.907 48.048 60.454 1.00 14.77 167 LYS D CA 1
ATOM 4572 C C . LYS D 1 148 ? -40.236 46.592 60.185 1.00 15.31 167 LYS D C 1
ATOM 4573 O O . LYS D 1 148 ? -39.502 45.707 60.585 1.00 16.39 167 LYS D O 1
ATOM 4579 N N . ASN D 1 149 ? -41.339 46.358 59.484 1.00 15.35 168 ASN D N 1
ATOM 4580 C CA . ASN D 1 149 ? -41.834 44.998 59.303 1.00 16.19 168 ASN D CA 1
ATOM 4581 C C . ASN D 1 149 ? -41.217 44.258 58.129 1.00 16.41 168 ASN D C 1
ATOM 4582 O O . ASN D 1 149 ? -41.518 43.083 57.921 1.00 17.03 168 ASN D O 1
ATOM 4587 N N . SER D 1 150 ? -40.305 44.916 57.410 1.00 16.10 169 SER D N 1
ATOM 4588 C CA . SER D 1 150 ? -39.533 44.278 56.349 1.00 16.66 169 SER D CA 1
ATOM 4589 C C . SER D 1 150 ? -38.291 43.559 56.811 1.00 17.68 169 SER D C 1
ATOM 4590 O O . SER D 1 150 ? -37.774 42.736 56.071 1.00 17.49 169 SER D O 1
ATOM 4593 N N . VAL D 1 151 ? -37.819 43.879 58.018 1.00 19.00 170 VAL D N 1
ATOM 4594 C CA . VAL D 1 151 ? -36.434 43.651 58.422 1.00 21.73 170 VAL D CA 1
ATOM 4595 C C . VAL D 1 151 ? -36.409 43.001 59.793 1.00 22.67 170 VAL D C 1
ATOM 4596 O O . VAL D 1 151 ? -37.132 43.416 60.667 1.00 23.02 170 VAL D O 1
ATOM 4600 N N . ASP D 1 152 ? -35.560 42.005 59.968 1.00 24.75 171 ASP D N 1
ATOM 4601 C CA . ASP D 1 152 ? -35.401 41.325 61.246 1.00 27.25 171 ASP D CA 1
ATOM 4602 C C . ASP D 1 152 ? -35.029 42.261 62.399 1.00 27.51 171 ASP D C 1
ATOM 4603 O O . ASP D 1 152 ? -34.064 43.027 62.300 1.00 27.47 171 ASP D O 1
ATOM 4608 N N . ASP D 1 153 ? -35.824 42.197 63.465 1.00 28.41 172 ASP D N 1
ATOM 4609 C CA . ASP D 1 153 ? -35.487 42.749 64.781 1.00 28.88 172 ASP D CA 1
ATOM 4610 C C . ASP D 1 153 ? -35.219 44.251 64.742 1.00 28.26 172 ASP D C 1
ATOM 4611 O O . ASP D 1 153 ? -34.162 44.712 65.195 1.00 28.19 172 ASP D O 1
ATOM 4616 N N . LEU D 1 154 ? -36.167 44.998 64.175 1.00 26.44 173 LEU D N 1
ATOM 4617 C CA . LEU D 1 154 ? -36.055 46.435 63.999 1.00 25.73 173 LEU D CA 1
ATOM 4618 C C . LEU D 1 154 ? -37.186 47.129 64.753 1.00 25.60 173 LEU D C 1
ATOM 4619 O O . LEU D 1 154 ? -38.362 46.781 64.603 1.00 26.12 173 LEU D O 1
ATOM 4624 N N . LYS D 1 155 ? -36.831 48.088 65.600 1.00 25.24 174 LYS D N 1
ATOM 4625 C CA . LYS D 1 155 ? -37.797 48.903 66.309 1.00 25.76 174 LYS D CA 1
ATOM 4626 C C . LYS D 1 155 ? -37.921 50.282 65.667 1.00 25.36 174 LYS D C 1
ATOM 4627 O O . LYS D 1 155 ? -36.953 50.799 65.106 1.00 23.93 174 LYS D O 1
ATOM 4633 N N . LEU D 1 156 ? -39.101 50.872 65.812 1.00 25.00 175 LEU D N 1
ATOM 4634 C CA . LEU D 1 156 ? -39.422 52.219 65.312 1.00 25.83 175 LEU D CA 1
ATOM 4635 C C . LEU D 1 156 ? -38.418 53.283 65.731 1.00 25.78 175 LEU D C 1
ATOM 4636 O O . LEU D 1 156 ? -38.049 54.145 64.935 1.00 25.44 175 LEU D O 1
ATOM 4641 N N . GLU D 1 157 ? -37.991 53.234 66.997 1.00 25.61 176 GLU D N 1
ATOM 4642 C CA . GLU D 1 157 ? -37.081 54.232 67.541 1.00 25.61 176 GLU D CA 1
ATOM 4643 C C . GLU D 1 157 ? -35.703 54.208 66.858 1.00 24.03 176 GLU D C 1
ATOM 4644 O O . GLU D 1 157 ? -34.961 55.183 66.954 1.00 24.23 176 GLU D O 1
ATOM 4650 N N . ASN D 1 158 ? -35.371 53.111 66.171 1.00 21.51 177 ASN D N 1
ATOM 4651 C CA . ASN D 1 158 ? -34.090 52.967 65.501 1.00 20.24 177 ASN D CA 1
ATOM 4652 C C . ASN D 1 158 ? -34.215 53.042 63.963 1.00 17.88 177 ASN D C 1
ATOM 4653 O O . ASN D 1 158 ? -33.376 52.511 63.255 1.00 17.22 177 ASN D O 1
ATOM 4658 N N . ILE D 1 159 ? -35.258 53.704 63.482 1.00 16.23 178 ILE D N 1
ATOM 4659 C CA . ILE D 1 159 ? -35.399 54.008 62.054 1.00 15.56 178 ILE D CA 1
ATOM 4660 C C . ILE D 1 159 ? -35.417 55.522 61.893 1.00 15.14 178 ILE D C 1
ATOM 4661 O O . ILE D 1 159 ? -36.262 56.201 62.467 1.00 16.39 178 ILE D O 1
ATOM 4666 N N . SER D 1 160 ? -34.488 56.049 61.105 1.00 14.58 179 SER D N 1
ATOM 4667 C CA . SER D 1 160 ? -34.451 57.458 60.810 1.00 15.20 179 SER D CA 1
ATOM 4668 C C . SER D 1 160 ? -35.051 57.626 59.425 1.00 15.17 179 SER D C 1
ATOM 4669 O O . SER D 1 160 ? -34.576 56.987 58.487 1.00 15.49 179 SER D O 1
ATOM 4674 N N . VAL D 1 161 ? -36.090 58.448 59.300 1.00 15.08 180 VAL D N 1
ATOM 4675 C CA . VAL D 1 161 ? -36.658 58.805 57.997 1.00 15.10 180 VAL D CA 1
ATOM 4676 C C . VAL D 1 161 ? -36.471 60.294 57.765 1.00 15.42 180 VAL D C 1
ATOM 4677 O O . VAL D 1 161 ? -36.859 61.137 58.594 1.00 15.87 180 VAL D O 1
ATOM 4681 N N . VAL D 1 162 ? -35.842 60.629 56.648 1.00 13.78 181 VAL D N 1
ATOM 4682 C CA . VAL D 1 162 ? -35.683 62.011 56.254 1.00 13.37 181 VAL D CA 1
ATOM 4683 C C . VAL D 1 162 ? -36.346 62.161 54.895 1.00 13.19 181 VAL D C 1
ATOM 4684 O O . VAL D 1 162 ? -36.103 61.354 54.011 1.00 12.12 181 VAL D O 1
ATOM 4688 N N . ILE D 1 163 ? -37.194 63.174 54.770 1.00 13.10 182 ILE D N 1
ATOM 4689 C CA . ILE D 1 163 ? -37.878 63.459 53.500 1.00 13.46 182 ILE D CA 1
ATOM 4690 C C . ILE D 1 163 ? -37.483 64.834 52.981 1.00 13.02 182 ILE D C 1
ATOM 4691 O O . ILE D 1 163 ? -37.450 65.806 53.719 1.00 12.94 182 ILE D O 1
ATOM 4700 N N . LYS D 1 164 ? -37.142 64.911 51.689 1.00 12.73 183 LYS D N 1
ATOM 4701 C CA . LYS D 1 164 ? -36.779 66.162 51.050 1.00 12.93 183 LYS D CA 1
ATOM 4702 C C . LYS D 1 164 ? -37.467 66.276 49.686 1.00 13.83 183 LYS D C 1
ATOM 4703 O O . LYS D 1 164 ? -37.636 65.285 48.998 1.00 14.27 183 LYS D O 1
ATOM 4709 N N . SER D 1 165 ? -37.892 67.478 49.344 1.00 14.41 184 SER D N 1
ATOM 4710 C CA . SER D 1 165 ? -38.354 67.804 47.994 1.00 15.33 184 SER D CA 1
ATOM 4711 C C . SER D 1 165 ? -37.161 67.859 47.054 1.00 15.67 184 SER D C 1
ATOM 4712 O O . SER D 1 165 ? -36.116 68.368 47.411 1.00 15.85 184 SER D O 1
ATOM 4715 N N . SER D 1 166 ? -37.323 67.391 45.811 1.00 17.50 185 SER D N 1
ATOM 4716 C CA . SER D 1 166 ? -36.238 67.474 44.849 1.00 18.56 185 SER D CA 1
ATOM 4717 C C . SER D 1 166 ? -35.869 68.944 44.567 1.00 19.92 185 SER D C 1
ATOM 4718 O O . SER D 1 166 ? -34.740 69.242 44.130 1.00 20.92 185 SER D O 1
ATOM 4721 N N . SER D 1 167 ? -36.813 69.855 44.797 1.00 20.94 186 SER D N 1
ATOM 4722 C CA . SER D 1 167 ? -36.577 71.288 44.560 1.00 22.07 186 SER D CA 1
ATOM 4723 C C . SER D 1 167 ? -35.687 71.958 45.615 1.00 22.43 186 SER D C 1
ATOM 4724 O O . SER D 1 167 ? -35.287 73.114 45.444 1.00 23.47 186 SER D O 1
ATOM 4727 N N . GLY D 1 168 ? -35.374 71.248 46.702 1.00 21.78 187 GLY D N 1
ATOM 4728 C CA . GLY D 1 168 ? -34.373 71.713 47.647 1.00 21.18 187 GLY D CA 1
ATOM 4729 C C . GLY D 1 168 ? -34.777 71.738 49.113 1.00 20.75 187 GLY D C 1
ATOM 4730 O O . GLY D 1 168 ? -35.903 71.375 49.483 1.00 19.70 187 GLY D O 1
ATOM 4731 N N . GLN D 1 169 ? -33.841 72.207 49.938 1.00 20.28 188 GLN D N 1
ATOM 4732 C CA . GLN D 1 169 ? -33.982 72.242 51.407 1.00 20.86 188 GLN D CA 1
ATOM 4733 C C . GLN D 1 169 ? -35.148 73.084 51.892 1.00 21.40 188 GLN D C 1
ATOM 4734 O O . GLN D 1 169 ? -35.698 72.820 52.972 1.00 21.69 188 GLN D O 1
ATOM 4740 N N . ASP D 1 170 ? -35.515 74.102 51.116 1.00 20.77 189 ASP D N 1
ATOM 4741 C CA . ASP D 1 170 ? -36.622 74.977 51.494 1.00 21.41 189 ASP D CA 1
ATOM 4742 C C . ASP D 1 170 ? -38.001 74.529 50.994 1.00 21.07 189 ASP D C 1
ATOM 4743 O O . ASP D 1 170 ? -39.000 75.222 51.219 1.00 20.52 189 ASP D O 1
ATOM 4748 N N . GLY D 1 171 ? -38.061 73.369 50.342 1.00 21.57 190 GLY D N 1
ATOM 4749 C CA . GLY D 1 171 ? -39.319 72.800 49.866 1.00 22.10 190 GLY D CA 1
ATOM 4750 C C . GLY D 1 171 ? -39.417 72.835 48.349 1.00 23.44 190 GLY D C 1
ATOM 4751 O O . GLY D 1 171 ? -38.519 73.370 47.691 1.00 24.01 190 GLY D O 1
#